Protein AF-0000000087051562 (afdb_homodimer)

Nearest PDB structures (foldseek):
  6d7n-assembly1_B  TM=8.085E-01  e=1.523E-02  Panicum virgatum
  7n8j-assembly1_A  TM=8.647E-01  e=6.293E-02  Homo sapiens
  8a1i-assembly1_A  TM=7.578E-01  e=2.196E-02  Mus musculus
  8a1i-assembly3_P  TM=4.738E-01  e=1.211E-02  Mus musculus
  8a1i-assembly2_I  TM=4.569E-01  e=2.004E-02  Mus musculus

Foldseek 3Di:
DPPPPPPDDDLVVLLVLLVCCPDPCVVVSLVVLLVQLQDLNRLLSNLVNNNLVSLLVLLVCLLPPPPRDQSSVQSSLSSLLSNLLHPNSVVSQLPDPCNLVSLLSCLVVPALSSLLSSLSSLCSQLLPDVVSLVSCVVRYPRVVSLVVCLVPHDPSNVVSSVVVVVSNVPNPSPPPDPPPPPPPDPPPPPPDDDDDDDDDDPPDDDDDDDDDDDDDD/DPPPPPPDDDLVVLLVLLVCCPDPCVVVSLVVLLVQLQDLNRLLSNLVNNNLVSLLVLLVCLLPPPPRDQSSNQSSLSSLLSNLLHPNSVVSQLPDPCNLVSLLSCLVRPALSSLLSSLSSLCSQLLPDVVSLVSCVVRYPRVVSLVVCLVPHDPSNVVSSVVVVVSNVPNPSPPPDPPPPPPPDPPDPPPDDDDDPDDDPPPPDYDDDDDDDPDDD

pLDDT: mean 78.07, std 30.53, range [15.84, 98.56]

Structure (mmCIF, N/CA/C/O backbone):
data_AF-0000000087051562-model_v1
#
loop_
_entity.id
_entity.type
_entity.pdbx_description
1 polymer 'RAD-like 6'
#
loop_
_atom_site.group_PDB
_atom_site.id
_atom_site.type_symbol
_atom_site.label_atom_id
_atom_site.label_alt_id
_atom_site.label_comp_id
_atom_site.label_asym_id
_atom_site.label_entity_id
_atom_site.label_seq_id
_atom_site.pdbx_PDB_ins_code
_atom_site.Cartn_x
_atom_site.Cartn_y
_atom_site.Cartn_z
_atom_site.occupancy
_atom_site.B_iso_or_equiv
_atom_site.auth_seq_id
_atom_site.auth_comp_id
_atom_site.auth_asym_id
_atom_site.auth_atom_id
_atom_site.pdbx_PDB_model_num
ATOM 1 N N . MET A 1 1 ? 13.148 -15.562 8.477 1 23.95 1 MET A N 1
ATOM 2 C CA . MET A 1 1 ? 12.805 -15.57 7.062 1 23.95 1 MET A CA 1
ATOM 3 C C . MET A 1 1 ? 12.516 -14.156 6.566 1 23.95 1 MET A C 1
ATOM 5 O O . MET A 1 1 ? 11.609 -13.492 7.066 1 23.95 1 MET A O 1
ATOM 9 N N . LYS A 1 2 ? 13.469 -13.5 6.16 1 33.06 2 LYS A N 1
ATOM 10 C CA . LYS A 1 2 ? 13.297 -12.188 5.551 1 33.06 2 LYS A CA 1
ATOM 11 C C . LYS A 1 2 ? 12.141 -12.188 4.555 1 33.06 2 LYS A C 1
ATOM 13 O O . LYS A 1 2 ? 12.031 -13.094 3.729 1 33.06 2 LYS A O 1
ATOM 18 N N . GLU A 1 3 ? 11.055 -11.875 5.012 1 36.91 3 GLU A N 1
ATOM 19 C CA . GLU A 1 3 ? 9.93 -11.734 4.086 1 36.91 3 GLU A CA 1
ATOM 20 C C . GLU A 1 3 ? 10.383 -11.133 2.76 1 36.91 3 GLU A C 1
ATOM 22 O O . GLU A 1 3 ? 10.766 -9.961 2.699 1 36.91 3 GLU A O 1
ATOM 27 N N . ASN A 1 4 ? 11.242 -11.711 2.033 1 38.97 4 ASN A N 1
ATOM 28 C CA . ASN A 1 4 ? 11.695 -11.305 0.704 1 38.97 4 ASN A CA 1
ATOM 29 C C . ASN A 1 4 ? 10.633 -10.492 -0.026 1 38.97 4 ASN A C 1
ATOM 31 O O . ASN A 1 4 ? 10.773 -10.203 -1.216 1 38.97 4 ASN A O 1
ATOM 35 N N . GLY A 1 5 ? 9.375 -10.695 0.002 1 45.47 5 GLY A N 1
ATOM 36 C CA . GLY A 1 5 ? 8.57 -10.172 -1.091 1 45.47 5 GLY A CA 1
ATOM 37 C C . GLY A 1 5 ? 8.805 -8.695 -1.341 1 45.47 5 GLY A C 1
ATOM 38 O O . GLY A 1 5 ? 9.375 -7.996 -0.5 1 45.47 5 GLY A O 1
ATOM 39 N N . ILE A 1 6 ? 8.969 -8.328 -2.678 1 50.16 6 ILE A N 1
ATOM 40 C CA . ILE A 1 6 ? 9.266 -7.18 -3.527 1 50.16 6 ILE A CA 1
ATOM 41 C C . ILE A 1 6 ? 8.602 -5.93 -2.955 1 50.16 6 ILE A C 1
ATOM 43 O O . ILE A 1 6 ? 7.383 -5.766 -3.062 1 50.16 6 ILE A O 1
ATOM 47 N N . GLN A 1 7 ? 9.008 -5.43 -1.857 1 57.53 7 GLN A N 1
ATOM 48 C CA . GLN A 1 7 ? 8.461 -4.297 -1.117 1 57.53 7 GLN A CA 1
ATOM 49 C C . GLN A 1 7 ? 8.703 -2.988 -1.863 1 57.53 7 GLN A C 1
ATOM 51 O O . GLN A 1 7 ? 8.406 -1.909 -1.344 1 57.53 7 GLN A O 1
ATOM 56 N N . TYR A 1 8 ? 9.406 -3.186 -3.09 1 65.38 8 TYR A N 1
ATOM 57 C CA . TYR A 1 8 ? 9.742 -1.829 -3.506 1 65.38 8 TYR A CA 1
ATOM 58 C C . TYR A 1 8 ? 8.898 -1.396 -4.695 1 65.38 8 TYR A C 1
ATOM 60 O O . TYR A 1 8 ? 8.664 -2.18 -5.617 1 65.38 8 TYR A O 1
ATOM 68 N N . LEU A 1 9 ? 8.234 -0.399 -4.527 1 82.88 9 LEU A N 1
ATOM 69 C CA . LEU A 1 9 ? 7.516 0.292 -5.59 1 82.88 9 LEU A CA 1
ATOM 70 C C . LEU A 1 9 ? 8.477 1.096 -6.465 1 82.88 9 LEU A C 1
ATOM 72 O O . LEU A 1 9 ? 9.32 1.832 -5.949 1 82.88 9 LEU A O 1
ATOM 76 N N . ASN A 1 10 ? 8.43 0.789 -7.742 1 88.62 10 ASN A N 1
ATOM 77 C CA . ASN A 1 10 ? 9.234 1.576 -8.672 1 88.62 10 ASN A CA 1
ATOM 78 C C . ASN A 1 10 ? 8.891 3.061 -8.586 1 88.62 10 ASN A C 1
ATOM 80 O O . ASN A 1 10 ? 7.738 3.424 -8.336 1 88.62 10 ASN A O 1
ATOM 84 N N . GLU A 1 11 ? 9.82 3.912 -8.906 1 92.69 11 GLU A N 1
ATOM 85 C CA . GLU A 1 11 ? 9.648 5.359 -8.859 1 92.69 11 GLU A CA 1
ATOM 86 C C . GLU A 1 11 ? 8.547 5.816 -9.812 1 92.69 11 GLU A C 1
ATOM 88 O O . GLU A 1 11 ? 7.832 6.777 -9.523 1 92.69 11 GLU A O 1
ATOM 93 N N . ASP A 1 12 ? 8.422 5.113 -10.836 1 95.12 12 ASP A N 1
ATOM 94 C CA . ASP A 1 12 ? 7.422 5.48 -11.836 1 95.12 12 ASP A CA 1
ATOM 95 C C . ASP A 1 12 ? 6.008 5.332 -11.273 1 95.12 12 ASP A C 1
ATOM 97 O O . ASP A 1 12 ? 5.098 6.062 -11.672 1 95.12 12 ASP A O 1
ATOM 101 N N . ALA A 1 13 ? 5.871 4.402 -10.414 1 96.44 13 ALA A N 1
ATOM 102 C CA . ALA A 1 13 ? 4.559 4.219 -9.797 1 96.44 13 ALA A CA 1
ATOM 103 C C . ALA A 1 13 ? 4.199 5.414 -8.922 1 96.44 13 ALA A C 1
ATOM 105 O O . ALA A 1 13 ? 3.051 5.867 -8.914 1 96.44 13 ALA A O 1
ATOM 106 N N . TYR A 1 14 ? 5.152 6 -8.25 1 97.12 14 TYR A N 1
ATOM 107 C CA . TYR A 1 14 ? 4.918 7.172 -7.41 1 97.12 14 TYR A CA 1
ATOM 108 C C . TYR A 1 14 ? 4.617 8.398 -8.266 1 97.12 14 TYR A C 1
ATOM 110 O O . TYR A 1 14 ? 3.75 9.203 -7.918 1 97.12 14 TYR A O 1
ATOM 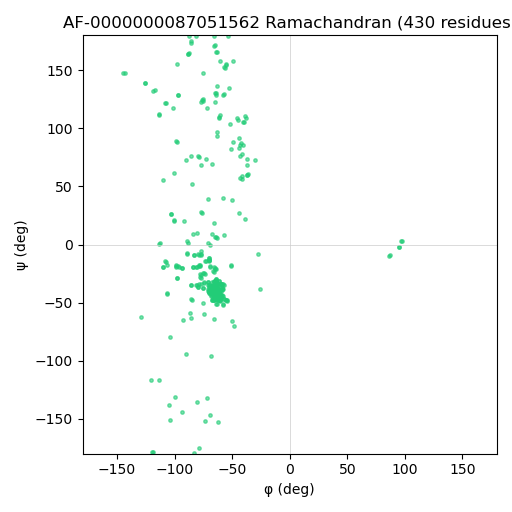118 N N . SER A 1 15 ? 5.371 8.477 -9.336 1 97.06 15 SER A N 1
ATOM 119 C CA . SER A 1 15 ? 5.133 9.586 -10.258 1 97.06 15 SER A CA 1
ATOM 120 C C . SER A 1 15 ? 3.732 9.516 -10.852 1 97.06 15 SER A C 1
ATOM 122 O O . SER A 1 15 ? 3.062 10.539 -11 1 97.06 15 SER A O 1
ATOM 124 N N . LEU A 1 16 ? 3.367 8.297 -11.164 1 97.38 16 LEU A N 1
ATOM 125 C CA . LEU A 1 16 ? 2.023 8.102 -11.695 1 97.38 16 LEU A CA 1
ATOM 126 C C . LEU A 1 16 ? 0.966 8.531 -10.688 1 97.38 16 LEU A C 1
ATOM 128 O O . LEU A 1 16 ? 0.01 9.219 -11.039 1 97.38 16 LEU A O 1
ATOM 132 N N . LEU A 1 17 ? 1.133 8.164 -9.484 1 97.88 17 LEU A N 1
ATOM 133 C CA . LEU A 1 17 ? 0.195 8.539 -8.43 1 97.88 17 LEU A CA 1
ATOM 134 C C . LEU A 1 17 ? 0.158 10.055 -8.242 1 97.88 17 LEU A C 1
ATOM 136 O O . LEU A 1 17 ? -0.919 10.648 -8.156 1 97.88 17 LEU A O 1
ATOM 140 N N . SER A 1 18 ? 1.308 10.633 -8.242 1 98 18 SER A N 1
ATOM 141 C CA . SER A 1 18 ? 1.397 12.078 -8.086 1 98 18 SER A CA 1
ATOM 142 C C . SER A 1 18 ? 0.674 12.805 -9.211 1 98 18 SER A C 1
ATOM 144 O O . SER A 1 18 ? -0.086 13.742 -8.969 1 98 18 SER A O 1
ATOM 146 N N . PHE A 1 19 ? 0.909 12.336 -10.43 1 97.06 19 PHE A N 1
ATOM 147 C CA . PHE A 1 19 ? 0.26 12.93 -11.586 1 97.06 19 PHE A CA 1
ATOM 148 C C . PHE A 1 19 ? -1.253 12.758 -11.508 1 97.06 19 PHE A C 1
ATOM 150 O O . PHE A 1 19 ? -2.004 13.68 -11.852 1 97.06 19 PHE A O 1
ATOM 157 N N . SER A 1 20 ? -1.673 11.664 -10.945 1 97.81 20 SER A N 1
ATOM 158 C CA . SER A 1 20 ? -3.09 11.32 -10.914 1 97.81 20 SER A CA 1
ATOM 159 C C . SER A 1 20 ? -3.814 12.078 -9.805 1 97.81 20 SER A C 1
ATOM 161 O O . SER A 1 20 ? -5.047 12.086 -9.758 1 97.81 20 SER A O 1
ATOM 163 N N . LEU A 1 21 ? -3.148 12.797 -8.914 1 97.56 21 LEU A N 1
ATOM 164 C CA . LEU A 1 21 ? -3.76 13.617 -7.871 1 97.56 21 LEU A CA 1
ATOM 165 C C . LEU A 1 21 ? -4.461 14.828 -8.477 1 97.56 21 LEU A C 1
ATOM 167 O O . LEU A 1 21 ? -5.297 15.461 -7.82 1 97.56 21 LEU A O 1
ATOM 171 N N . ASN A 1 22 ? -4.117 15.164 -9.68 1 95.38 22 ASN A N 1
ATOM 172 C CA . ASN A 1 22 ? -4.727 16.312 -10.352 1 95.38 22 ASN A CA 1
ATOM 173 C C . ASN A 1 22 ? -5.809 15.867 -11.336 1 95.38 22 ASN A C 1
ATOM 175 O O . ASN A 1 22 ? -6.191 16.625 -12.227 1 95.38 22 ASN A O 1
ATOM 179 N N . SER A 1 23 ? -6.348 14.672 -11.172 1 96 23 SER A N 1
ATOM 180 C CA . SER A 1 23 ? -7.352 14.125 -12.078 1 96 23 SER A CA 1
ATOM 181 C C . SER A 1 23 ? -8.656 13.836 -11.344 1 96 23 SER A C 1
ATOM 183 O O . SER A 1 23 ? -8.789 14.148 -10.156 1 96 23 SER A O 1
ATOM 185 N N . GLU A 1 24 ? -9.688 13.273 -12.086 1 95.38 24 GLU A N 1
ATOM 186 C CA . GLU A 1 24 ? -11.016 13 -11.539 1 95.38 24 GLU A CA 1
ATOM 187 C C . GLU A 1 24 ? -10.969 11.844 -10.539 1 95.38 24 GLU A C 1
ATOM 189 O O . GLU A 1 24 ? -11.906 11.648 -9.766 1 95.38 24 GLU A O 1
ATOM 194 N N . VAL A 1 25 ? -9.883 11.109 -10.453 1 96.31 25 VAL A N 1
ATOM 195 C CA . VAL A 1 25 ? -9.797 9.961 -9.555 1 96.31 25 VAL A CA 1
ATOM 196 C C . VAL A 1 25 ? -8.984 10.328 -8.32 1 96.31 25 VAL A C 1
ATOM 198 O O . VAL A 1 25 ? -8.352 9.461 -7.707 1 96.31 25 VAL A O 1
ATOM 201 N N . ILE A 1 26 ? -8.969 11.594 -7.973 1 96.88 26 ILE A N 1
ATOM 202 C CA . ILE A 1 26 ? -8.133 12.109 -6.887 1 96.88 26 ILE A CA 1
ATOM 203 C C . ILE A 1 26 ? -8.477 11.383 -5.586 1 96.88 26 ILE A C 1
ATOM 205 O O . ILE A 1 26 ? -7.59 11.086 -4.781 1 96.88 26 ILE A O 1
ATOM 209 N N . LYS A 1 27 ? -9.688 11.039 -5.414 1 95.31 27 LYS A N 1
ATOM 210 C CA . LYS A 1 27 ? -10.086 10.391 -4.168 1 95.31 27 LYS A CA 1
ATOM 211 C C . LYS A 1 27 ? -9.461 9.008 -4.035 1 95.31 27 LYS A C 1
ATOM 213 O O . LYS A 1 27 ? -8.883 8.672 -2.998 1 95.31 27 LYS A O 1
ATOM 218 N N . GLU A 1 28 ? -9.531 8.242 -5.055 1 95.94 28 GLU A N 1
ATOM 219 C CA . GLU A 1 28 ? -8.961 6.898 -5.074 1 95.94 28 GLU A CA 1
ATOM 220 C C . GLU A 1 28 ? -7.445 6.941 -4.945 1 95.94 28 GLU A C 1
ATOM 222 O O . GLU A 1 28 ? -6.855 6.141 -4.215 1 95.94 28 GLU A O 1
ATOM 227 N N . VAL A 1 29 ? -6.844 7.887 -5.637 1 97.38 29 VAL A N 1
ATOM 228 C CA . VAL A 1 29 ? -5.387 8.008 -5.652 1 97.38 29 VAL A CA 1
ATOM 229 C C . VAL A 1 29 ? -4.887 8.414 -4.27 1 97.38 29 VAL A C 1
ATOM 231 O O . VAL A 1 29 ? -3.891 7.879 -3.779 1 97.38 29 VAL A O 1
ATOM 234 N N . LEU A 1 30 ? -5.594 9.273 -3.639 1 96.69 30 LEU A N 1
ATOM 235 C CA . LEU A 1 30 ? -5.207 9.719 -2.303 1 96.69 30 LEU A CA 1
ATOM 236 C C . LEU A 1 30 ? -5.352 8.586 -1.293 1 96.69 30 LEU A C 1
ATOM 238 O O . LEU A 1 30 ? -4.535 8.453 -0.381 1 96.69 30 LEU A O 1
ATOM 242 N N . ASP A 1 31 ? -6.336 7.789 -1.479 1 95.06 31 ASP A N 1
ATOM 243 C CA . ASP A 1 31 ? -6.484 6.605 -0.637 1 95.06 31 ASP A CA 1
ATOM 244 C C . ASP A 1 31 ? -5.273 5.684 -0.765 1 95.06 31 ASP A C 1
ATOM 246 O O . ASP A 1 31 ? -4.781 5.152 0.234 1 95.06 31 ASP A O 1
ATOM 250 N N . ILE A 1 32 ? -4.871 5.492 -1.939 1 96.12 32 ILE A N 1
ATOM 251 C CA . ILE A 1 32 ? -3.73 4.621 -2.207 1 96.12 32 ILE A CA 1
ATOM 252 C C . ILE A 1 32 ? -2.471 5.219 -1.583 1 96.12 32 ILE A C 1
ATOM 254 O O . ILE A 1 32 ? -1.726 4.52 -0.888 1 96.12 32 ILE A O 1
ATOM 258 N N . ILE A 1 33 ? -2.268 6.5 -1.792 1 96.94 33 ILE A N 1
ATOM 259 C CA . ILE A 1 33 ? -1.083 7.176 -1.273 1 96.94 33 ILE A CA 1
ATOM 260 C C . ILE A 1 33 ? -1.081 7.113 0.253 1 96.94 33 ILE A C 1
ATOM 262 O O . ILE A 1 33 ? -0.024 6.973 0.873 1 96.94 33 ILE A O 1
ATOM 266 N N . GLU A 1 34 ? -2.238 7.203 0.813 1 95.56 34 GLU A N 1
ATOM 267 C CA . GLU A 1 34 ? -2.336 7.133 2.268 1 95.56 34 GLU A CA 1
ATOM 268 C C . GLU A 1 34 ? -1.865 5.777 2.785 1 95.56 34 GLU A C 1
ATOM 270 O O . GLU A 1 34 ? -1.128 5.703 3.771 1 95.56 34 GLU A O 1
ATOM 275 N N . VAL A 1 35 ? -2.27 4.75 2.176 1 93.19 35 VAL A N 1
ATOM 276 C CA . VAL A 1 35 ? -1.847 3.416 2.586 1 93.19 35 VAL A CA 1
ATOM 277 C C . VAL A 1 35 ? -0.341 3.266 2.381 1 93.19 35 VAL A C 1
ATOM 279 O O . VAL A 1 35 ? 0.365 2.768 3.262 1 93.19 35 VAL A O 1
ATOM 282 N N . LEU A 1 36 ? 0.152 3.715 1.255 1 93.62 36 LEU A N 1
ATOM 283 C CA . LEU A 1 36 ? 1.575 3.602 0.956 1 93.62 36 LEU A CA 1
ATOM 284 C C . LEU A 1 36 ? 2.406 4.414 1.944 1 93.62 36 LEU A C 1
ATOM 286 O O . LEU A 1 36 ? 3.479 3.979 2.365 1 93.62 36 LEU A O 1
ATOM 290 N N . SER A 1 37 ? 1.904 5.516 2.336 1 94.88 37 SER A N 1
ATOM 291 C CA . SER A 1 37 ? 2.629 6.383 3.262 1 94.88 37 SER A CA 1
ATOM 292 C C . SER A 1 37 ? 2.701 5.762 4.652 1 94.88 37 SER A C 1
ATOM 294 O O . SER A 1 37 ? 3.475 6.219 5.5 1 94.88 37 SER A O 1
ATOM 296 N N . GLY A 1 38 ? 1.912 4.766 4.824 1 91.94 38 GLY A N 1
ATOM 297 C CA . GLY A 1 38 ? 1.985 4.047 6.086 1 91.94 38 GLY A CA 1
ATOM 298 C C . GLY A 1 38 ? 3.092 3.01 6.117 1 91.94 38 GLY A C 1
ATOM 299 O O . GLY A 1 38 ? 3.391 2.445 7.172 1 91.94 38 GLY A O 1
ATOM 300 N N . GLN A 1 39 ? 3.695 2.762 5.016 1 89.25 39 GLN A N 1
ATOM 301 C CA . GLN A 1 39 ? 4.773 1.786 4.891 1 89.25 39 GLN A CA 1
ATOM 302 C C . GLN A 1 39 ? 6.141 2.463 4.961 1 89.25 39 GLN A C 1
ATOM 304 O O . GLN A 1 39 ? 6.426 3.383 4.191 1 89.25 39 GLN A O 1
ATOM 309 N N . SER A 1 40 ? 7.004 1.931 5.859 1 90.44 40 SER A N 1
ATOM 310 C CA . SER A 1 40 ? 8.297 2.568 6.098 1 90.44 40 SER A CA 1
ATOM 311 C C . SER A 1 40 ? 9.125 2.641 4.82 1 90.44 40 SER A C 1
ATOM 313 O O . SER A 1 40 ? 9.828 3.625 4.586 1 90.44 40 SER A O 1
ATOM 315 N N . SER A 1 41 ? 8.977 1.638 3.99 1 88.81 41 SER A N 1
ATOM 316 C CA . SER A 1 41 ? 9.781 1.568 2.775 1 88.81 41 SER A CA 1
ATOM 317 C C . SER A 1 41 ? 9.25 2.52 1.708 1 88.81 41 SER A C 1
ATOM 319 O O . SER A 1 41 ? 9.93 2.783 0.713 1 88.81 41 SER A O 1
ATOM 321 N N . CYS A 1 42 ? 8.055 3.131 1.929 1 93.56 42 CYS A N 1
ATOM 322 C CA . CYS A 1 42 ? 7.422 3.928 0.884 1 93.56 42 CYS A CA 1
ATOM 323 C C . CYS A 1 42 ? 7.457 5.41 1.233 1 93.56 42 CYS A C 1
ATOM 325 O O . CYS A 1 42 ? 7.305 6.262 0.356 1 93.56 42 CYS A O 1
ATOM 327 N N . LYS A 1 43 ? 7.641 5.762 2.439 1 95.12 43 LYS A N 1
ATOM 328 C CA . LYS A 1 43 ? 7.465 7.121 2.936 1 95.12 43 LYS A CA 1
ATOM 329 C C . LYS A 1 43 ? 8.359 8.102 2.182 1 95.12 43 LYS A C 1
ATOM 331 O O . LYS A 1 43 ? 7.883 9.109 1.651 1 95.12 43 LYS A O 1
ATOM 336 N N . SER A 1 44 ? 9.648 7.789 2.102 1 95.5 44 SER A N 1
ATOM 337 C CA . SER A 1 44 ? 10.594 8.703 1.47 1 95.5 44 SER A CA 1
ATOM 338 C C . SER A 1 44 ? 10.305 8.852 -0.02 1 95.5 44 SER A C 1
ATOM 340 O O . SER A 1 44 ? 10.461 9.938 -0.579 1 95.5 44 SER A O 1
ATOM 342 N N . LYS A 1 45 ? 9.828 7.836 -0.634 1 95.5 45 LYS A N 1
ATOM 343 C CA . LYS A 1 45 ? 9.531 7.875 -2.062 1 95.5 45 LYS A CA 1
ATOM 344 C C . LYS A 1 45 ? 8.25 8.664 -2.338 1 95.5 45 LYS A C 1
ATOM 346 O O . LYS A 1 45 ? 8.172 9.398 -3.326 1 95.5 45 LYS A O 1
ATOM 351 N N . VAL A 1 46 ? 7.273 8.523 -1.461 1 96.62 46 VAL A N 1
ATOM 352 C CA . VAL A 1 46 ? 6.062 9.328 -1.571 1 96.62 46 VAL A CA 1
ATOM 353 C C . VAL A 1 46 ? 6.418 10.812 -1.462 1 96.62 46 VAL A C 1
ATOM 355 O O . VAL A 1 46 ? 5.984 11.625 -2.281 1 96.62 46 VAL A O 1
ATOM 358 N N . ALA A 1 47 ? 7.246 11.141 -0.508 1 96.88 47 ALA A N 1
ATOM 359 C CA . ALA A 1 47 ? 7.641 12.523 -0.277 1 96.88 47 ALA A CA 1
ATOM 360 C C . ALA A 1 47 ? 8.414 13.086 -1.472 1 96.88 47 ALA A C 1
ATOM 362 O O . ALA A 1 47 ? 8.312 14.273 -1.779 1 96.88 47 ALA A O 1
ATOM 363 N N . ALA A 1 48 ? 9.117 12.219 -2.166 1 95.75 48 ALA A N 1
ATOM 364 C CA . ALA A 1 48 ? 9.961 12.641 -3.277 1 95.75 48 ALA A CA 1
ATOM 365 C C . ALA A 1 48 ? 9.188 12.641 -4.59 1 95.75 48 ALA A C 1
ATOM 367 O O . ALA A 1 48 ? 9.688 13.125 -5.613 1 95.75 48 ALA A O 1
ATOM 368 N N . SER A 1 49 ? 8.008 12.164 -4.641 1 96.56 49 SER A N 1
ATOM 369 C CA . SER A 1 49 ? 7.266 11.914 -5.875 1 96.56 49 SER A CA 1
ATOM 370 C C . SER A 1 49 ? 6.695 13.203 -6.453 1 96.56 49 SER A C 1
ATOM 372 O O . SER A 1 49 ? 6.262 13.234 -7.609 1 96.56 49 SER A O 1
ATOM 374 N N . GLY A 1 50 ? 6.594 14.25 -5.668 1 95.62 50 GLY A N 1
ATOM 375 C CA . GLY A 1 50 ? 5.938 15.484 -6.062 1 95.62 50 GLY A CA 1
ATOM 376 C C . GLY A 1 50 ? 4.504 15.578 -5.578 1 95.62 50 GLY A C 1
ATOM 377 O O . GLY A 1 50 ? 3.816 16.562 -5.844 1 95.62 50 GLY A O 1
ATOM 378 N N . ALA A 1 51 ? 4.09 14.57 -4.824 1 97.56 51 ALA A N 1
ATOM 379 C CA . ALA A 1 51 ? 2.709 14.531 -4.344 1 97.56 51 ALA A CA 1
ATOM 380 C C . ALA A 1 51 ? 2.432 15.664 -3.361 1 97.56 51 ALA A C 1
ATOM 382 O O . ALA A 1 51 ? 1.288 16.094 -3.211 1 97.56 51 ALA A O 1
ATOM 383 N N . LEU A 1 52 ? 3.406 16.203 -2.723 1 97.31 52 LEU A N 1
ATOM 384 C CA . LEU A 1 52 ? 3.264 17.188 -1.658 1 97.31 52 LEU A CA 1
ATOM 385 C C . LEU A 1 52 ? 2.6 18.453 -2.18 1 97.31 52 LEU A C 1
ATOM 387 O O . LEU A 1 52 ? 1.791 19.078 -1.479 1 97.31 52 LEU A O 1
ATOM 391 N N . SER A 1 53 ? 2.941 18.828 -3.381 1 96.5 53 SER A N 1
ATOM 392 C CA . SER A 1 53 ? 2.365 20.031 -3.947 1 96.5 53 SER A CA 1
ATOM 393 C C . SER A 1 53 ? 0.849 19.922 -4.062 1 96.5 53 SER A C 1
ATOM 395 O O . SER A 1 53 ? 0.125 20.844 -3.668 1 96.5 53 SER A O 1
ATOM 397 N N . SER A 1 54 ? 0.378 18.812 -4.594 1 97.38 54 SER A N 1
ATOM 398 C CA . SER A 1 54 ? -1.061 18.594 -4.715 1 97.38 54 SER A CA 1
ATOM 399 C C . SER A 1 54 ? -1.728 18.516 -3.348 1 97.38 54 SER A C 1
ATOM 401 O O . SER A 1 54 ? -2.832 19.031 -3.158 1 97.38 54 SER A O 1
ATOM 403 N N . ILE A 1 55 ? -1.062 17.953 -2.438 1 97.5 55 ILE A N 1
ATOM 404 C CA . ILE A 1 55 ? -1.58 17.797 -1.082 1 97.5 55 ILE A CA 1
ATOM 405 C C . ILE A 1 55 ? -1.759 19.172 -0.439 1 97.5 55 ILE A C 1
ATOM 407 O O . ILE A 1 55 ? -2.814 19.469 0.128 1 97.5 55 ILE A O 1
ATOM 411 N N . LEU A 1 56 ? -0.815 20 -0.586 1 96.69 56 LEU A N 1
ATOM 412 C CA . LEU A 1 56 ? -0.873 21.344 -0.008 1 96.69 56 LEU A CA 1
ATOM 413 C C . LEU A 1 56 ? -1.968 22.172 -0.668 1 96.69 56 LEU A C 1
ATOM 415 O O . LEU A 1 56 ? -2.635 22.969 -0.004 1 96.69 56 LEU A O 1
ATOM 419 N N . ASN A 1 57 ? -2.104 21.938 -1.939 1 96.31 57 ASN A N 1
ATOM 420 C CA . ASN A 1 57 ? -3.174 22.641 -2.639 1 96.31 57 ASN A CA 1
ATOM 421 C C . ASN A 1 57 ? -4.547 22.266 -2.086 1 96.31 57 ASN A C 1
ATOM 423 O O . ASN A 1 57 ? -5.41 23.125 -1.916 1 96.31 57 ASN A O 1
ATOM 427 N N . ILE A 1 58 ? -4.727 21.031 -1.808 1 96.19 58 ILE A N 1
ATOM 428 C CA . ILE A 1 58 ? -5.988 20.547 -1.255 1 96.19 58 ILE A CA 1
ATOM 429 C C . ILE A 1 58 ? -6.211 21.156 0.129 1 96.19 58 ILE A C 1
ATOM 431 O O . ILE A 1 58 ? -7.309 21.625 0.44 1 96.19 58 ILE A O 1
ATOM 435 N N . LEU A 1 59 ? -5.203 21.219 0.941 1 96 59 LEU A N 1
ATOM 436 C CA . LEU A 1 59 ? -5.316 21.781 2.283 1 96 59 LEU A CA 1
ATOM 437 C C . LEU A 1 59 ? -5.613 23.281 2.223 1 96 59 LEU A C 1
ATOM 439 O O . LEU A 1 59 ? -6.445 23.781 2.982 1 96 59 LEU A O 1
ATOM 443 N N . ASP A 1 60 ? -4.938 23.906 1.331 1 95.06 60 ASP A N 1
ATOM 444 C CA . ASP A 1 60 ? -5.156 25.344 1.174 1 95.06 60 ASP A CA 1
ATOM 445 C C . ASP A 1 60 ? -6.598 25.641 0.764 1 95.06 60 ASP A C 1
ATOM 447 O O . ASP A 1 60 ? -7.207 26.594 1.265 1 95.06 60 ASP A O 1
ATOM 451 N N . LEU A 1 61 ? -7.035 24.828 -0.135 1 94.19 61 LEU A N 1
ATOM 452 C CA . LEU A 1 61 ? -8.43 24.984 -0.547 1 94.19 61 LEU A CA 1
ATOM 453 C C . LEU A 1 61 ? -9.367 24.781 0.635 1 94.19 61 LEU A C 1
ATOM 455 O O . LEU A 1 61 ? -10.336 25.531 0.795 1 94.19 61 LEU A O 1
ATOM 459 N N . LYS A 1 62 ? -9.078 23.75 1.443 1 93.06 62 LYS A N 1
ATOM 460 C CA . LYS A 1 62 ? -9.891 23.484 2.627 1 93.06 62 LYS A CA 1
ATOM 461 C C . LYS A 1 62 ? -9.898 24.672 3.574 1 93.06 62 LYS A C 1
ATOM 463 O O . LYS A 1 62 ? -10.922 24.969 4.195 1 93.06 62 LYS A O 1
ATOM 468 N N . ILE A 1 63 ? -8.852 25.406 3.682 1 92.25 63 ILE A N 1
ATOM 469 C CA . ILE A 1 63 ? -8.672 26.531 4.609 1 92.25 63 ILE A CA 1
ATOM 470 C C . ILE A 1 63 ? -9.352 27.781 4.051 1 92.25 63 ILE A C 1
ATOM 472 O O . ILE A 1 63 ? -10.008 28.516 4.785 1 92.25 63 ILE A O 1
ATOM 476 N N . ARG A 1 64 ? -9.305 27.906 2.754 1 92.94 64 ARG A N 1
ATOM 477 C CA . ARG A 1 64 ? -9.68 29.172 2.148 1 92.94 64 ARG A CA 1
ATOM 478 C C . ARG A 1 64 ? -11.125 29.141 1.658 1 92.94 64 ARG A C 1
ATOM 480 O O . ARG A 1 64 ? -11.766 30.188 1.524 1 92.94 64 ARG A O 1
ATOM 487 N N . VAL A 1 65 ? -11.586 27.984 1.301 1 93.69 65 VAL A N 1
ATOM 488 C CA . VAL A 1 65 ? -12.883 27.891 0.642 1 93.69 65 VAL A CA 1
ATOM 489 C C . VAL A 1 65 ? -13.867 27.156 1.54 1 93.69 65 VAL A C 1
ATOM 491 O O . VAL A 1 65 ? -13.742 25.938 1.732 1 93.69 65 VAL A O 1
ATOM 494 N N . PRO A 1 66 ? -14.914 27.922 2.07 1 90.31 66 PRO A N 1
ATOM 495 C CA . PRO A 1 66 ? -15.953 27.234 2.836 1 90.31 66 PRO A CA 1
ATOM 496 C C . PRO A 1 66 ? -16.641 26.125 2.037 1 90.31 66 PRO A C 1
ATOM 498 O O . PRO A 1 66 ? -16.984 26.328 0.869 1 90.31 66 PRO A O 1
ATOM 501 N N . GLY A 1 67 ? -16.75 24.969 2.559 1 90.94 67 GLY A N 1
ATOM 502 C CA . GLY A 1 67 ? -17.438 23.891 1.891 1 90.94 67 GLY A CA 1
ATOM 503 C C . GLY A 1 67 ? -16.516 22.984 1.089 1 90.94 67 GLY A C 1
ATOM 504 O O . GLY A 1 67 ? -16.953 22.016 0.472 1 90.94 67 GLY A O 1
ATOM 505 N N . ALA A 1 68 ? -15.25 23.359 1.102 1 91.94 68 ALA A N 1
ATOM 506 C CA . ALA A 1 68 ? -14.289 22.484 0.425 1 91.94 68 ALA A CA 1
ATOM 507 C C . ALA A 1 68 ? -14.359 21.062 0.968 1 91.94 68 ALA A C 1
ATOM 509 O O . ALA A 1 68 ? -14.891 20.828 2.061 1 91.94 68 ALA A O 1
ATOM 510 N N . ASN A 1 69 ? -13.961 20.062 0.177 1 92.19 69 ASN A N 1
ATOM 511 C CA . ASN A 1 69 ? -14.078 18.641 0.475 1 92.19 69 ASN A CA 1
ATOM 512 C C . ASN A 1 69 ? -13.289 18.266 1.721 1 92.19 69 ASN A C 1
ATOM 514 O O . ASN A 1 69 ? -12.062 18.141 1.668 1 92.19 69 ASN A O 1
ATOM 518 N N . ALA A 1 70 ? -13.93 17.969 2.752 1 93.19 70 ALA A N 1
ATOM 519 C CA . ALA A 1 70 ? -13.312 17.688 4.043 1 93.19 70 ALA A CA 1
ATOM 520 C C . ALA A 1 70 ? -12.648 16.312 4.039 1 93.19 70 ALA A C 1
ATOM 522 O O . ALA A 1 70 ? -11.625 16.109 4.703 1 93.19 70 ALA A O 1
ATOM 523 N N . THR A 1 71 ? -13.273 15.43 3.277 1 92.75 71 THR A N 1
ATOM 524 C CA . THR A 1 71 ? -12.734 14.07 3.234 1 92.75 71 THR A CA 1
ATOM 525 C C . THR A 1 71 ? -11.359 14.055 2.568 1 92.75 71 THR A C 1
ATOM 527 O O . THR A 1 71 ? -10.43 13.406 3.059 1 92.75 71 THR A O 1
ATOM 530 N N . LEU A 1 72 ? -11.234 14.836 1.498 1 94.75 72 LEU A N 1
ATOM 531 C CA . LEU A 1 72 ? -9.953 14.922 0.812 1 94.75 72 LEU A CA 1
ATOM 532 C C . LEU A 1 72 ? -8.891 15.531 1.723 1 94.75 72 LEU A C 1
ATOM 534 O O . LEU A 1 72 ? -7.766 15.031 1.79 1 94.75 72 LEU A O 1
ATOM 538 N N . ALA A 1 73 ? -9.266 16.531 2.416 1 95.19 73 ALA A N 1
ATOM 539 C CA . ALA A 1 73 ? -8.344 17.203 3.33 1 95.19 73 ALA A CA 1
ATOM 540 C C . ALA A 1 73 ? -7.895 16.25 4.438 1 95.19 73 ALA A C 1
ATOM 542 O O . ALA A 1 73 ? -6.719 16.234 4.812 1 95.19 73 ALA A O 1
ATOM 543 N N . ARG A 1 74 ? -8.781 15.5 4.895 1 94.62 74 ARG A N 1
ATOM 544 C CA . ARG A 1 74 ? -8.461 14.547 5.953 1 94.62 74 ARG A CA 1
ATOM 545 C C . ARG A 1 74 ? -7.43 13.523 5.48 1 94.62 74 ARG A C 1
ATOM 547 O O . ARG A 1 74 ? -6.477 13.219 6.195 1 94.62 74 ARG A O 1
ATOM 554 N N . HIS A 1 75 ? -7.656 13 4.32 1 94.62 75 HIS A N 1
ATOM 555 C CA . HIS A 1 75 ? -6.684 12.07 3.764 1 94.62 75 HIS A CA 1
ATOM 556 C C . HIS A 1 75 ? -5.316 12.727 3.611 1 94.62 75 HIS A C 1
ATOM 558 O O . HIS A 1 75 ? -4.285 12.094 3.865 1 94.62 75 HIS A O 1
ATOM 564 N N . CYS A 1 76 ? -5.281 13.977 3.215 1 97.06 76 CYS A N 1
ATOM 565 C CA . CYS A 1 76 ? -4.027 14.703 3.072 1 97.06 76 CYS A CA 1
ATOM 566 C C . CYS A 1 76 ? -3.322 14.844 4.418 1 97.06 76 CYS A C 1
ATOM 568 O O . CYS A 1 76 ? -2.109 14.648 4.508 1 97.06 76 CYS A O 1
ATOM 570 N N . ILE A 1 77 ? -4.082 15.102 5.434 1 97.31 77 ILE A N 1
ATOM 571 C CA . ILE A 1 77 ? -3.521 15.273 6.77 1 97.31 77 ILE A CA 1
ATOM 572 C C . ILE A 1 77 ? -2.912 13.961 7.25 1 97.31 77 ILE A C 1
ATOM 574 O O . ILE A 1 77 ? -1.812 13.945 7.809 1 97.31 77 ILE A O 1
ATOM 578 N N . VAL A 1 78 ? -3.592 12.906 6.957 1 96.69 78 VAL A N 1
ATOM 579 C CA . VAL A 1 78 ? -3.115 11.594 7.387 1 96.69 78 VAL A CA 1
ATOM 580 C C . VAL A 1 78 ? -1.837 11.242 6.633 1 96.69 78 VAL A C 1
ATOM 582 O O . VAL A 1 78 ? -0.897 10.695 7.215 1 96.69 78 VAL A O 1
ATOM 585 N N . VAL A 1 79 ? -1.771 11.531 5.383 1 97.38 79 VAL A N 1
ATOM 586 C CA . VAL A 1 79 ? -0.558 11.289 4.605 1 97.38 79 VAL A CA 1
ATOM 587 C C . VAL A 1 79 ? 0.605 12.078 5.207 1 97.38 79 VAL A C 1
ATOM 589 O O . VAL A 1 79 ? 1.684 11.523 5.438 1 97.38 79 VAL A O 1
ATOM 592 N N . LEU A 1 80 ? 0.375 13.336 5.527 1 97.94 80 LEU A N 1
ATOM 593 C CA . LEU A 1 80 ? 1.422 14.172 6.102 1 97.94 80 LEU A CA 1
ATOM 594 C C . LEU A 1 80 ? 1.87 13.641 7.457 1 97.94 80 LEU A C 1
ATOM 596 O O . LEU A 1 80 ? 3.064 13.641 7.766 1 97.94 80 LEU A O 1
ATOM 600 N N . ARG A 1 81 ? 0.954 13.195 8.172 1 97.5 81 ARG A N 1
ATOM 601 C CA . ARG A 1 81 ? 1.278 12.602 9.469 1 97.5 81 ARG A CA 1
ATOM 602 C C . ARG A 1 81 ? 2.188 11.391 9.305 1 97.5 81 ARG A C 1
ATOM 604 O O . ARG A 1 81 ? 3.182 11.258 10.023 1 97.5 81 ARG A O 1
ATOM 611 N N . ASN A 1 82 ? 1.855 10.57 8.422 1 95.75 82 ASN A N 1
ATOM 612 C CA . ASN A 1 82 ? 2.672 9.391 8.164 1 95.75 82 ASN A CA 1
ATOM 613 C C . ASN A 1 82 ? 4.074 9.773 7.695 1 95.75 82 ASN A C 1
ATOM 615 O O . ASN A 1 82 ? 5.062 9.188 8.141 1 95.75 82 ASN A O 1
ATOM 619 N N . LEU A 1 83 ? 4.148 10.742 6.867 1 97.38 83 LEU A N 1
ATOM 620 C CA . LEU A 1 83 ? 5.43 11.141 6.297 1 97.38 83 LEU A CA 1
ATOM 621 C C . LEU A 1 83 ? 6.312 11.805 7.348 1 97.38 83 LEU A C 1
ATOM 623 O O . LEU A 1 83 ? 7.527 11.594 7.367 1 97.38 83 LEU A O 1
ATOM 627 N N . CYS A 1 84 ? 5.762 12.477 8.258 1 96.88 84 CYS A N 1
ATOM 628 C CA . CYS A 1 84 ? 6.516 13.219 9.266 1 96.88 84 CYS A CA 1
ATOM 629 C C . CYS A 1 84 ? 7.207 12.273 10.234 1 96.88 84 CYS A C 1
ATOM 631 O O . CYS A 1 84 ? 8.117 12.672 10.961 1 96.88 84 CYS A O 1
ATOM 633 N N . ASN A 1 85 ? 6.797 11.008 10.195 1 94.62 85 ASN A N 1
ATOM 634 C CA . ASN A 1 85 ? 7.375 10.016 11.102 1 94.62 85 ASN A CA 1
ATOM 635 C C . ASN A 1 85 ? 8.609 9.359 10.492 1 94.62 85 ASN A C 1
ATOM 637 O O . ASN A 1 85 ? 9.18 8.43 11.078 1 94.62 85 ASN A O 1
ATOM 641 N N . ASN A 1 86 ? 8.953 9.773 9.406 1 95.5 86 ASN A N 1
ATOM 642 C CA . ASN A 1 86 ? 10.141 9.305 8.711 1 95.5 86 ASN A CA 1
ATOM 643 C C . ASN A 1 86 ? 11.141 10.43 8.477 1 95.5 86 ASN A C 1
ATOM 645 O O . ASN A 1 86 ? 10.773 11.5 7.98 1 95.5 86 ASN A O 1
ATOM 649 N N . GLN A 1 87 ? 12.359 10.242 8.758 1 95.44 87 GLN A N 1
ATOM 650 C CA . GLN A 1 87 ? 13.367 11.297 8.719 1 95.44 87 GLN A CA 1
ATOM 651 C C . GLN A 1 87 ? 13.516 11.867 7.312 1 95.44 87 GLN A C 1
ATOM 653 O O . GLN A 1 87 ? 13.5 13.086 7.125 1 95.44 87 GLN A O 1
ATOM 658 N N . LYS A 1 88 ? 13.625 11 6.336 1 96.12 88 LYS A N 1
ATOM 659 C CA . LYS A 1 88 ? 13.82 11.438 4.961 1 96.12 88 LYS A CA 1
ATOM 660 C C . LYS A 1 88 ? 12.562 12.102 4.41 1 96.12 88 LYS A C 1
ATOM 662 O O . LYS A 1 88 ? 12.641 13.078 3.666 1 96.12 88 LYS A O 1
ATOM 667 N N . ALA A 1 89 ? 11.461 11.586 4.848 1 96.81 89 ALA A N 1
ATOM 668 C CA . ALA A 1 89 ? 10.18 12.07 4.328 1 96.81 89 ALA A CA 1
ATOM 669 C C . ALA A 1 89 ? 9.789 13.398 4.98 1 96.81 89 ALA A C 1
ATOM 671 O O . ALA A 1 89 ? 8.984 14.148 4.434 1 96.81 89 ALA A O 1
ATOM 672 N N . ARG A 1 90 ? 10.375 13.703 6.07 1 95.31 90 ARG A N 1
ATOM 673 C CA . ARG A 1 90 ? 10.062 14.914 6.824 1 95.31 90 ARG A CA 1
ATOM 674 C C . ARG A 1 90 ? 10.695 16.141 6.18 1 95.31 90 ARG A C 1
ATOM 676 O O . ARG A 1 90 ? 10.141 17.234 6.258 1 95.31 90 ARG A O 1
ATOM 683 N N . LEU A 1 91 ? 11.719 15.977 5.5 1 95.94 91 LEU A N 1
ATOM 684 C CA . LEU A 1 91 ? 12.531 17.078 4.996 1 95.94 91 LEU A CA 1
ATOM 685 C C . LEU A 1 91 ? 11.766 17.906 3.975 1 95.94 91 LEU A C 1
ATOM 687 O O . LEU A 1 91 ? 11.656 19.125 4.113 1 95.94 91 LEU A O 1
ATOM 691 N N . PRO A 1 92 ? 11.141 17.188 3.029 1 96.62 92 PRO A N 1
ATOM 692 C CA . PRO A 1 92 ? 10.391 18 2.076 1 96.62 92 PRO A CA 1
ATOM 693 C C . PRO A 1 92 ? 9.234 18.766 2.73 1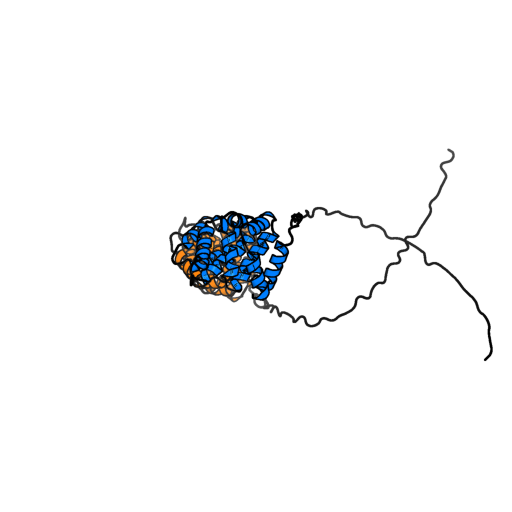 96.62 92 PRO A C 1
ATOM 695 O O . PRO A 1 92 ? 8.883 19.859 2.293 1 96.62 92 PRO A O 1
ATOM 698 N N . ILE A 1 93 ? 8.656 18.266 3.709 1 96.5 93 ILE A N 1
ATOM 699 C CA . ILE A 1 93 ? 7.539 18.906 4.406 1 96.5 93 ILE A CA 1
ATOM 700 C C . ILE A 1 93 ? 8.023 20.156 5.129 1 96.5 93 ILE A C 1
ATOM 702 O O . ILE A 1 93 ? 7.395 21.203 5.039 1 96.5 93 ILE A O 1
ATOM 706 N N . THR A 1 94 ? 9.156 20.062 5.805 1 95.94 94 THR A N 1
ATOM 707 C CA . THR A 1 94 ? 9.656 21.156 6.633 1 95.94 94 THR A CA 1
ATOM 708 C C . THR A 1 94 ? 10.359 22.203 5.777 1 95.94 94 THR A C 1
ATOM 710 O O . THR A 1 94 ? 10.461 23.375 6.168 1 95.94 94 THR A O 1
ATOM 713 N N . GLU A 1 95 ? 10.742 21.812 4.617 1 95.06 95 GLU A N 1
ATOM 714 C CA . GLU A 1 95 ? 11.484 22.734 3.76 1 95.06 95 GLU A CA 1
ATOM 715 C C . GLU A 1 95 ? 10.555 23.484 2.814 1 95.06 95 GLU A C 1
ATOM 717 O O . GLU A 1 95 ? 10.922 24.516 2.264 1 95.06 95 GLU A O 1
ATOM 722 N N . THR A 1 96 ? 9.453 22.922 2.656 1 94.19 96 THR A N 1
ATOM 723 C CA . THR A 1 96 ? 8.5 23.578 1.773 1 94.19 96 THR A CA 1
ATOM 724 C C . THR A 1 96 ? 7.859 24.781 2.467 1 94.19 96 THR A C 1
ATOM 726 O O . THR A 1 96 ? 7.195 24.641 3.492 1 94.19 96 THR A O 1
ATOM 729 N N . GLN A 1 97 ? 8.008 25.922 1.758 1 91.5 97 GLN A N 1
ATOM 730 C CA . GLN A 1 97 ? 7.5 27.156 2.342 1 91.5 97 GLN A CA 1
ATOM 731 C C . GLN A 1 97 ? 5.984 27.109 2.504 1 91.5 97 GLN A C 1
ATOM 733 O O . GLN A 1 97 ? 5.266 26.734 1.575 1 91.5 97 GLN A O 1
ATOM 738 N N . GLY A 1 98 ? 5.633 27.453 3.686 1 91.88 98 GLY A N 1
ATOM 739 C CA . GLY A 1 98 ? 4.207 27.594 3.938 1 91.88 98 GLY A CA 1
ATOM 740 C C . GLY A 1 98 ? 3.545 26.281 4.336 1 91.88 98 GLY A C 1
ATOM 741 O O . GLY A 1 98 ? 2.379 26.266 4.738 1 91.88 98 GLY A O 1
ATOM 742 N N . CYS A 1 99 ? 4.227 25.141 4.246 1 95.06 99 CYS A N 1
ATOM 743 C CA . CYS A 1 99 ? 3.623 23.828 4.512 1 95.06 99 CYS A CA 1
ATOM 744 C C . CYS A 1 99 ? 3.23 23.703 5.98 1 95.06 99 CYS A C 1
ATOM 746 O O . CYS A 1 99 ? 2.092 23.359 6.297 1 95.06 99 CYS A O 1
ATOM 748 N N . ILE A 1 100 ? 4.094 24.078 6.832 1 96.06 100 ILE A N 1
ATOM 749 C CA . ILE A 1 100 ? 3.854 23.969 8.266 1 96.06 100 ILE A CA 1
ATOM 750 C C . ILE A 1 100 ? 2.715 24.906 8.672 1 96.06 100 ILE A C 1
ATOM 752 O O . ILE A 1 100 ? 1.86 24.531 9.484 1 96.06 100 ILE A O 1
ATOM 756 N N . THR A 1 101 ? 2.742 26.062 8.094 1 95.31 101 THR A N 1
ATOM 757 C CA . THR A 1 101 ? 1.701 27.047 8.398 1 95.31 101 THR A CA 1
ATOM 758 C C . THR A 1 101 ? 0.331 26.516 7.977 1 95.31 101 THR A C 1
ATOM 760 O O . THR A 1 101 ? -0.648 26.672 8.711 1 95.31 101 THR A O 1
ATOM 763 N N . SER A 1 102 ? 0.295 25.922 6.777 1 95 102 SER A N 1
ATOM 764 C CA . SER A 1 102 ? -0.962 25.359 6.301 1 95 102 SER A CA 1
ATOM 765 C C . SER A 1 102 ? -1.46 24.25 7.227 1 95 102 SER A C 1
ATOM 767 O O . SER A 1 102 ? -2.65 24.188 7.543 1 95 102 SER A O 1
ATOM 769 N N . ILE A 1 103 ? -0.611 23.438 7.656 1 96.56 103 ILE A N 1
ATOM 770 C CA . ILE A 1 103 ? -0.949 22.344 8.57 1 96.56 103 ILE A CA 1
ATOM 771 C C . ILE A 1 103 ? -1.473 22.922 9.883 1 96.56 103 ILE A C 1
ATOM 773 O O . ILE A 1 103 ? -2.527 22.516 10.375 1 96.56 103 ILE A O 1
ATOM 777 N N . ALA A 1 104 ? -0.797 23.922 10.422 1 96.69 104 ALA A N 1
ATOM 778 C CA . ALA A 1 104 ? -1.132 24.516 11.711 1 96.69 104 ALA A CA 1
ATOM 779 C C . ALA A 1 104 ? -2.496 25.203 11.664 1 96.69 104 ALA A C 1
ATOM 781 O O . ALA A 1 104 ? -3.234 25.203 12.648 1 96.69 104 ALA A O 1
ATOM 782 N N . MET A 1 105 ? -2.842 25.75 10.578 1 95.38 105 MET A N 1
ATOM 783 C CA . MET A 1 105 ? -4.098 26.484 10.43 1 95.38 105 MET A CA 1
ATOM 784 C C . MET A 1 105 ? -5.293 25.547 10.586 1 95.38 105 MET A C 1
ATOM 786 O O . MET A 1 105 ? -6.391 25.984 10.93 1 95.38 105 MET A O 1
ATOM 790 N N . LEU A 1 106 ? -5.082 24.281 10.398 1 95 106 LEU A N 1
ATOM 791 C CA . LEU A 1 106 ? -6.16 23.312 10.5 1 95 106 LEU A CA 1
ATOM 792 C C . LEU A 1 106 ? -6.566 23.094 11.953 1 95 106 LEU A C 1
ATOM 794 O O . LEU A 1 106 ? -7.625 22.516 12.227 1 95 106 LEU A O 1
ATOM 798 N N . ILE A 1 107 ? -5.773 23.531 12.906 1 96.81 1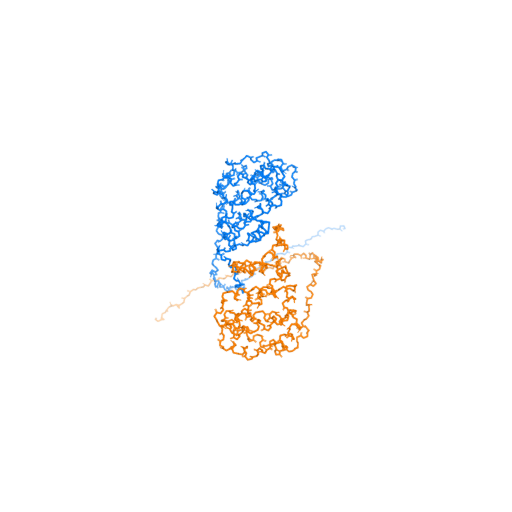07 ILE A N 1
ATOM 799 C CA . ILE A 1 107 ? -6.184 23.484 14.305 1 96.81 107 ILE A CA 1
ATOM 800 C C . ILE A 1 107 ? -7.406 24.375 14.516 1 96.81 107 ILE A C 1
ATOM 802 O O . ILE A 1 107 ? -8.297 24.047 15.297 1 96.81 107 ILE A O 1
ATOM 806 N N . GLU A 1 108 ? -7.438 25.422 13.812 1 93.69 108 GLU A N 1
ATOM 807 C CA . GLU A 1 108 ? -8.508 26.406 13.969 1 93.69 108 GLU A CA 1
ATOM 808 C C . GLU A 1 108 ? -9.719 26.031 13.125 1 93.69 108 GLU A C 1
ATOM 810 O O . GLU A 1 108 ? -10.859 26.219 13.547 1 93.69 108 GLU A O 1
ATOM 815 N N . THR A 1 109 ? -9.469 25.469 12 1 89.38 109 THR A N 1
ATOM 816 C CA . THR A 1 109 ? -10.547 25.328 11.023 1 89.38 109 THR A CA 1
ATOM 817 C C . THR A 1 109 ? -11 23.891 10.914 1 89.38 109 THR A C 1
ATOM 819 O O . THR A 1 109 ? -12.07 23.594 10.367 1 89.38 109 THR A O 1
ATOM 822 N N . GLY A 1 110 ? -10.242 22.984 11.422 1 90.38 110 GLY A N 1
ATOM 823 C CA . GLY A 1 110 ? -10.516 21.578 11.195 1 90.38 110 GLY A CA 1
ATOM 824 C C . GLY A 1 110 ? -11.477 20.984 12.211 1 90.38 110 GLY A C 1
ATOM 825 O O . GLY A 1 110 ? -11.805 21.625 13.211 1 90.38 110 GLY A O 1
ATOM 826 N N . SER A 1 111 ? -11.992 19.797 11.844 1 94.31 111 SER A N 1
ATOM 827 C CA . SER A 1 111 ? -12.789 19 12.766 1 94.31 111 SER A CA 1
ATOM 828 C C . SER A 1 111 ? -11.953 18.516 13.945 1 94.31 111 SER A C 1
ATOM 830 O O . SER A 1 111 ? -10.727 18.656 13.938 1 94.31 111 SER A O 1
ATOM 832 N N . HIS A 1 112 ? -12.578 17.938 14.961 1 96.88 112 HIS A N 1
ATOM 833 C CA . HIS A 1 112 ? -11.859 17.375 16.094 1 96.88 112 HIS A CA 1
ATOM 834 C C . HIS A 1 112 ? -10.883 16.297 15.656 1 96.88 112 HIS A C 1
ATOM 836 O O . HIS A 1 112 ? -9.766 16.203 16.172 1 96.88 112 HIS A O 1
ATOM 842 N N . GLU A 1 113 ? -11.289 15.547 14.703 1 95.25 113 GLU A N 1
ATOM 843 C CA . GLU A 1 113 ? -10.422 14.492 14.18 1 95.25 113 GLU A CA 1
ATOM 844 C C . GLU A 1 113 ? -9.203 15.086 13.461 1 95.25 113 GLU A C 1
ATOM 846 O O . GLU A 1 113 ? -8.078 14.617 13.648 1 95.25 113 GLU A O 1
ATOM 851 N N . ASP A 1 114 ? -9.516 16.125 12.695 1 95.75 114 ASP A N 1
ATOM 852 C CA . ASP A 1 114 ? -8.406 16.797 12 1 95.75 114 ASP A CA 1
ATOM 853 C C . ASP A 1 114 ? -7.43 17.406 13 1 95.75 114 ASP A C 1
ATOM 855 O O . ASP A 1 114 ? -6.215 17.312 12.812 1 95.75 114 ASP A O 1
ATOM 859 N N . GLN A 1 115 ? -7.957 17.969 14.031 1 97.69 115 GLN A N 1
ATOM 860 C CA . GLN A 1 115 ? -7.125 18.578 15.062 1 97.69 115 GLN A CA 1
ATOM 861 C C . GLN A 1 115 ? -6.191 17.562 15.695 1 97.69 115 GLN A C 1
ATOM 863 O O . GLN A 1 115 ? -5.016 17.844 15.93 1 97.69 115 GLN A O 1
ATOM 868 N N . GLU A 1 116 ? -6.75 16.375 15.891 1 97.81 116 GLU A N 1
ATOM 869 C CA . GLU A 1 116 ? -5.945 15.32 16.484 1 97.81 116 GLU A CA 1
ATOM 870 C C . GLU A 1 116 ? -4.762 14.953 15.594 1 97.81 116 GLU A C 1
ATOM 872 O O . GLU A 1 116 ? -3.633 14.82 16.078 1 97.81 116 GLU A O 1
ATOM 877 N N . HIS A 1 117 ? -5.027 14.812 14.359 1 96.69 117 HIS A N 1
ATOM 878 C CA . HIS A 1 117 ? -3.967 14.453 13.43 1 96.69 117 HIS A CA 1
ATOM 879 C C . HIS A 1 117 ? -2.943 15.578 13.297 1 96.69 117 HIS A C 1
ATOM 881 O O . HIS A 1 117 ? -1.738 15.32 13.25 1 96.69 117 HIS A O 1
ATOM 887 N N . VAL A 1 118 ? -3.408 16.781 13.211 1 98 118 VAL A N 1
ATOM 888 C CA . VAL A 1 118 ? -2.527 17.938 13.055 1 98 118 VAL A CA 1
ATOM 889 C C . VAL A 1 118 ? -1.626 18.078 14.281 1 98 118 VAL A C 1
ATOM 891 O O . VAL A 1 118 ? -0.421 18.297 14.148 1 98 118 VAL A O 1
ATOM 894 N N . LEU A 1 119 ? -2.199 17.891 15.453 1 98.56 119 LEU A N 1
ATOM 895 C CA . LEU A 1 119 ? -1.421 17.984 16.688 1 98.56 119 LEU A CA 1
ATOM 896 C C . LEU A 1 119 ? -0.373 16.875 16.75 1 98.56 119 LEU A C 1
ATOM 898 O O . LEU A 1 119 ? 0.74 17.094 17.234 1 98.56 119 LEU A O 1
ATOM 902 N N . ALA A 1 120 ? -0.738 15.719 16.234 1 97.88 120 ALA A N 1
ATOM 903 C CA . ALA A 1 120 ? 0.239 14.633 16.188 1 97.88 120 ALA A CA 1
ATOM 904 C C . ALA A 1 120 ? 1.413 14.992 15.281 1 97.88 120 ALA A C 1
ATOM 906 O O . ALA A 1 120 ? 2.564 14.672 15.594 1 97.88 120 ALA A O 1
ATOM 907 N N . ILE A 1 121 ? 1.139 15.656 14.203 1 98.19 121 ILE A N 1
ATOM 908 C CA . ILE A 1 121 ? 2.186 16.094 13.281 1 98.19 121 ILE A CA 1
ATOM 909 C C . ILE A 1 121 ? 3.113 17.078 13.984 1 98.19 121 ILE A C 1
ATOM 911 O O . ILE A 1 121 ? 4.336 16.906 13.984 1 98.19 121 ILE A O 1
ATOM 915 N N . LEU A 1 122 ? 2.553 18.078 14.594 1 98.06 122 LEU A N 1
ATOM 916 C CA . LEU A 1 122 ? 3.34 19.125 15.219 1 98.06 122 LEU A CA 1
ATOM 917 C C . LEU A 1 122 ? 4.129 18.594 16.406 1 98.06 122 LEU A C 1
ATOM 919 O O . LEU A 1 122 ? 5.281 18.984 16.625 1 98.06 122 LEU A O 1
ATOM 923 N N . LEU A 1 123 ? 3.51 17.703 17.141 1 97.56 123 LEU A N 1
ATOM 924 C CA . LEU A 1 123 ? 4.223 17.062 18.234 1 97.56 123 LEU A CA 1
ATOM 925 C C . LEU A 1 123 ? 5.418 16.266 17.719 1 97.56 123 LEU A C 1
ATOM 927 O O . LEU A 1 123 ? 6.508 16.344 18.281 1 97.56 123 LEU A O 1
ATOM 931 N N . THR A 1 124 ? 5.199 15.523 16.656 1 97.25 124 THR A N 1
ATOM 932 C CA . THR A 1 124 ? 6.273 14.734 16.062 1 97.25 124 THR A CA 1
ATOM 933 C C . THR A 1 124 ? 7.418 15.633 15.609 1 97.25 124 THR A C 1
ATOM 935 O O . THR A 1 124 ? 8.586 15.352 15.891 1 97.25 124 THR A O 1
ATOM 938 N N . LEU A 1 125 ? 7.098 16.719 14.969 1 96.94 125 LEU A N 1
ATOM 939 C CA . LEU A 1 125 ? 8.117 17.641 14.469 1 96.94 125 LEU A CA 1
ATOM 940 C C . LEU A 1 125 ? 8.883 18.281 15.625 1 96.94 125 LEU A C 1
ATOM 942 O O . LEU A 1 125 ? 10.109 18.203 15.688 1 96.94 125 LEU A O 1
ATOM 946 N N . CYS A 1 126 ? 8.219 18.766 16.594 1 96.31 126 CYS A N 1
ATOM 947 C CA . CYS A 1 126 ? 8.812 19.547 17.672 1 96.31 126 CYS A CA 1
ATOM 948 C C . CYS A 1 126 ? 9.578 18.641 18.625 1 96.31 126 CYS A C 1
ATOM 950 O O . CYS A 1 126 ? 10.523 19.078 19.281 1 96.31 126 CYS A O 1
ATOM 952 N N . SER A 1 127 ? 9.195 17.391 18.656 1 94.81 127 SER A N 1
ATOM 953 C CA . SER A 1 127 ? 9.883 16.469 19.547 1 94.81 127 SER A CA 1
ATOM 954 C C . SER A 1 127 ? 11.156 15.922 18.906 1 94.81 127 SER A C 1
ATOM 956 O O . SER A 1 127 ? 12.047 15.438 19.609 1 94.81 127 SER A O 1
ATOM 958 N N . GLN A 1 128 ? 11.25 16 17.625 1 94.19 128 GLN A N 1
ATOM 959 C CA . GLN A 1 128 ? 12.336 15.32 16.922 1 94.19 128 GLN A CA 1
ATOM 960 C C . GLN A 1 128 ? 13.594 16.172 16.891 1 94.19 128 GLN A C 1
ATOM 962 O O . GLN A 1 128 ? 14.703 15.672 17.094 1 94.19 128 GLN A O 1
ATOM 967 N N . ARG A 1 129 ? 13.461 17.438 16.531 1 93.25 129 ARG A N 1
ATOM 968 C CA . ARG A 1 129 ? 14.602 18.344 16.406 1 93.25 129 ARG A CA 1
ATOM 969 C C . ARG A 1 129 ? 14.258 19.75 16.859 1 93.25 129 ARG A C 1
ATOM 971 O O . ARG A 1 129 ? 13.141 20.234 16.625 1 93.25 129 ARG A O 1
ATOM 978 N N . VAL A 1 130 ? 15.227 20.422 17.406 1 94.75 130 VAL A N 1
ATOM 979 C CA . VAL A 1 130 ? 15.07 21.812 17.844 1 94.75 130 VAL A CA 1
ATOM 980 C C . VAL A 1 130 ? 14.812 22.703 16.641 1 94.75 130 VAL A C 1
ATOM 982 O O . VAL A 1 130 ? 14.055 23.672 16.719 1 94.75 130 VAL A O 1
ATOM 985 N N . GLU A 1 131 ? 15.375 22.328 15.5 1 93.75 131 GLU A N 1
ATOM 986 C CA . GLU A 1 131 ? 15.188 23.094 14.273 1 93.75 131 GLU A CA 1
ATOM 987 C C . GLU A 1 131 ? 13.719 23.125 13.859 1 93.75 131 GLU A C 1
ATOM 989 O O . GLU A 1 131 ? 13.219 24.156 13.406 1 93.75 131 GLU A O 1
ATOM 994 N N . TYR A 1 132 ? 13.102 22 14.016 1 94.75 132 TYR A N 1
ATOM 995 C CA . TYR A 1 132 ? 11.68 21.938 13.68 1 94.75 132 TYR A CA 1
ATOM 996 C C . TYR A 1 132 ? 10.844 22.703 14.688 1 94.75 132 TYR A C 1
ATOM 998 O O . TYR A 1 132 ? 9.867 23.359 14.328 1 94.75 132 TYR A O 1
ATOM 1006 N N . TRP A 1 133 ? 11.234 22.594 15.93 1 95.44 133 TRP A N 1
ATOM 1007 C CA . TRP A 1 133 ? 10.602 23.391 16.984 1 95.44 133 TRP A CA 1
ATOM 1008 C C . TRP A 1 133 ? 10.664 24.875 16.656 1 95.44 133 TRP A C 1
ATOM 1010 O O . TRP A 1 133 ? 9.648 25.562 16.703 1 95.44 133 TRP A O 1
ATOM 1020 N N . GLN A 1 134 ? 11.789 25.359 16.281 1 95 134 GLN A N 1
ATOM 1021 C CA . GLN A 1 134 ? 11.992 26.766 15.93 1 95 134 GLN A CA 1
ATOM 1022 C C . GLN A 1 134 ? 11.156 27.156 14.711 1 95 134 GLN A C 1
ATOM 1024 O O . GLN A 1 134 ? 10.602 28.25 14.664 1 95 134 GLN A O 1
ATOM 1029 N N . LEU A 1 135 ? 11.125 26.25 13.742 1 94.56 135 LEU A N 1
ATOM 1030 C CA . LEU A 1 135 ? 10.344 26.484 12.531 1 94.56 135 LEU A CA 1
ATOM 1031 C C . LEU A 1 135 ? 8.867 26.688 12.867 1 94.56 135 LEU A C 1
ATOM 1033 O O . LEU A 1 135 ? 8.242 27.625 12.359 1 94.56 135 LEU A O 1
ATOM 1037 N N . VAL A 1 136 ? 8.336 25.891 13.734 1 96 136 VAL A N 1
ATOM 1038 C CA . VAL A 1 136 ? 6.941 25.969 14.148 1 96 136 VAL A CA 1
ATOM 1039 C C . VAL A 1 136 ? 6.707 27.266 14.93 1 96 136 VAL A C 1
ATOM 1041 O O . VAL A 1 136 ? 5.734 27.969 14.68 1 96 136 VAL A O 1
ATOM 1044 N N . MET A 1 137 ? 7.629 27.609 15.781 1 94.62 137 MET A N 1
ATOM 1045 C CA . MET A 1 137 ? 7.527 28.797 16.625 1 94.62 137 MET A CA 1
ATOM 1046 C C . MET A 1 137 ? 7.594 30.062 15.773 1 94.62 137 MET A C 1
ATOM 1048 O O . MET A 1 137 ? 6.918 31.047 16.078 1 94.62 137 MET A O 1
ATOM 1052 N N . ASP A 1 138 ? 8.359 29.984 14.789 1 94.12 138 ASP A N 1
ATOM 1053 C CA . ASP A 1 138 ? 8.578 31.156 13.945 1 94.12 138 ASP A CA 1
ATOM 1054 C C . ASP A 1 138 ? 7.422 31.344 12.969 1 94.12 138 ASP A C 1
ATOM 1056 O O . ASP A 1 138 ? 7.023 32.469 12.68 1 94.12 138 ASP A O 1
ATOM 1060 N N . GLN A 1 139 ? 6.879 30.25 12.484 1 93.56 139 GLN A N 1
ATOM 1061 C CA . GLN A 1 139 ? 5.969 30.328 11.344 1 93.56 139 GLN A CA 1
ATOM 1062 C C . GLN A 1 139 ? 4.512 30.328 11.805 1 93.56 139 GLN A C 1
ATOM 1064 O O . GLN A 1 139 ? 3.619 30.719 11.047 1 93.56 139 GLN A O 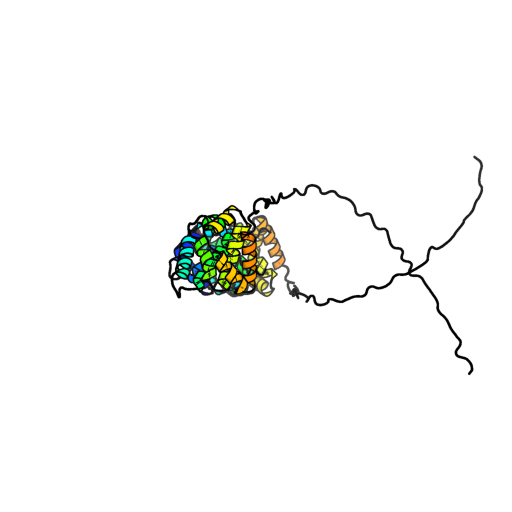1
ATOM 1069 N N . CYS A 1 140 ? 4.305 29.906 12.969 1 93.44 140 CYS A N 1
ATOM 1070 C CA . CYS A 1 140 ? 2.924 29.672 13.375 1 93.44 140 CYS A CA 1
ATOM 1071 C C . CYS A 1 140 ? 2.604 30.422 14.664 1 93.44 140 CYS A C 1
ATOM 1073 O O . CYS A 1 140 ? 3.463 30.578 15.531 1 93.44 140 CYS A O 1
ATOM 1075 N N . ASP A 1 141 ? 1.446 31 14.742 1 93.06 141 ASP A N 1
ATOM 1076 C CA . ASP A 1 141 ? 0.864 31.5 15.984 1 93.06 141 ASP A CA 1
ATOM 1077 C C . ASP A 1 141 ? -0.13 30.5 16.562 1 93.06 141 ASP A C 1
ATOM 1079 O O . ASP A 1 141 ? -1.342 30.656 16.406 1 93.06 141 ASP A O 1
ATOM 1083 N N . LEU A 1 142 ? 0.402 29.578 17.375 1 95.31 142 LEU A N 1
ATOM 1084 C CA . LEU A 1 142 ? -0.353 28.375 17.703 1 95.31 142 LEU A CA 1
ATOM 1085 C C . LEU A 1 142 ? -1.041 28.516 19.062 1 95.31 142 LEU A C 1
ATOM 1087 O O . LEU A 1 142 ? -1.984 27.781 19.359 1 95.31 142 LEU A O 1
ATOM 1091 N N . PHE A 1 143 ? -0.636 29.406 19.891 1 95.75 143 PHE A N 1
ATOM 1092 C CA . PHE A 1 143 ? -0.999 29.359 21.297 1 95.75 143 PHE A CA 1
ATOM 1093 C C . PHE A 1 143 ? -2.496 29.578 21.484 1 95.75 143 PHE A C 1
ATOM 1095 O O . PHE A 1 143 ? -3.164 28.797 22.156 1 95.75 143 PHE A O 1
ATOM 1102 N N . PRO A 1 144 ? -3.041 30.594 20.812 1 96.88 144 PRO A N 1
ATOM 1103 C CA . PRO A 1 144 ? -4.484 30.75 21 1 96.88 144 PRO A CA 1
ATOM 1104 C C . PRO A 1 144 ? -5.277 29.516 20.578 1 96.88 144 PRO A C 1
ATOM 1106 O O . PRO A 1 144 ? -6.188 29.094 21.297 1 96.88 144 PRO A O 1
ATOM 1109 N N . SER A 1 145 ? -4.887 28.984 19.453 1 97.12 145 SER A N 1
ATOM 1110 C CA . SER A 1 145 ? -5.621 27.828 18.969 1 97.12 145 SER A CA 1
ATOM 1111 C C . SER A 1 145 ? -5.348 26.594 19.812 1 97.12 145 SER A C 1
ATOM 1113 O O . SER A 1 145 ? -6.242 25.781 20.047 1 97.12 145 SER A O 1
ATOM 1115 N N . LEU A 1 146 ? -4.168 26.469 20.281 1 97.88 146 LEU A N 1
ATOM 1116 C CA . LEU A 1 146 ? -3.822 25.344 21.156 1 97.88 146 LEU A CA 1
ATOM 1117 C C . LEU A 1 146 ? -4.598 25.422 22.453 1 97.88 146 LEU A C 1
ATOM 1119 O O . LEU A 1 146 ? -5.082 24.406 22.953 1 97.88 146 LEU A O 1
ATOM 1123 N N . PHE A 1 147 ? -4.656 26.5 22.938 1 97.62 147 PHE A N 1
ATOM 1124 C CA . PHE A 1 147 ? -5.414 26.688 24.172 1 97.62 147 PHE A CA 1
ATOM 1125 C C . PHE A 1 147 ? -6.879 26.328 23.969 1 97.62 147 PHE A C 1
ATOM 1127 O O . PHE A 1 147 ? -7.488 25.656 24.812 1 97.62 147 PHE A O 1
ATOM 1134 N N . ASP A 1 148 ? -7.352 26.891 22.891 1 98.25 148 ASP A N 1
ATOM 1135 C CA . ASP A 1 148 ? -8.742 26.578 22.594 1 98.25 148 ASP A CA 1
ATOM 1136 C C . ASP A 1 148 ? -8.969 25.062 22.531 1 98.25 148 ASP A C 1
ATOM 1138 O O . ASP A 1 148 ? -9.914 24.547 23.141 1 98.25 148 ASP A O 1
ATOM 1142 N N . VAL A 1 149 ? -8.141 24.281 21.828 1 98.38 149 VAL A N 1
ATOM 1143 C CA . VAL A 1 149 ? -8.281 22.844 21.688 1 98.38 149 VAL A CA 1
ATOM 1144 C C . VAL A 1 149 ? -8.086 22.172 23.047 1 98.38 149 VAL A C 1
ATOM 1146 O O . VAL A 1 149 ? -8.734 21.172 23.359 1 98.38 149 VAL A O 1
ATOM 1149 N N . SER A 1 150 ? -7.242 22.688 23.906 1 98.31 150 SER A N 1
ATOM 1150 C CA . SER A 1 150 ? -6.984 22.109 25.219 1 98.31 150 SER A CA 1
ATOM 1151 C C . SER A 1 150 ? -8.227 22.188 26.109 1 98.31 150 SER A C 1
ATOM 1153 O O . SER A 1 150 ? -8.336 21.438 27.078 1 98.31 150 SER A O 1
ATOM 1155 N N . VAL A 1 151 ? -9.117 23.047 25.766 1 98.25 151 VAL A N 1
ATOM 1156 C CA . VAL A 1 151 ? -10.312 23.234 26.578 1 98.25 151 VAL A CA 1
ATOM 1157 C C . VAL A 1 151 ? -11.523 22.625 25.891 1 98.25 151 VAL A C 1
ATOM 1159 O O . VAL A 1 151 ? -12.328 21.953 26.516 1 98.25 151 VAL A O 1
ATOM 1162 N N . ASN A 1 152 ? -11.594 22.859 24.594 1 97.94 152 ASN A N 1
ATOM 1163 C CA . ASN A 1 152 ? -12.828 22.578 23.875 1 97.94 152 ASN A CA 1
ATOM 1164 C C . ASN A 1 152 ? -12.648 21.422 22.891 1 97.94 152 ASN A C 1
ATOM 1166 O O . ASN A 1 152 ? -13.609 21.016 22.234 1 97.94 152 ASN A O 1
ATOM 1170 N N . GLY A 1 153 ? -11.5 20.844 22.828 1 97.88 153 GLY A N 1
ATOM 1171 C CA . GLY A 1 153 ? -11.25 19.797 21.859 1 97.88 153 GLY A CA 1
ATOM 1172 C C . GLY A 1 153 ? -11.734 18.438 22.312 1 97.88 153 GLY A C 1
ATOM 1173 O O . GLY A 1 153 ? -12.43 18.328 23.328 1 97.88 153 GLY A O 1
ATOM 1174 N N . SER A 1 154 ? -11.5 17.391 21.406 1 97.94 154 SER A N 1
ATOM 1175 C CA . SER A 1 154 ? -11.727 16.016 21.812 1 97.94 154 SER A CA 1
ATOM 1176 C C . SER A 1 154 ? -10.781 15.609 22.938 1 97.94 154 SER A C 1
ATOM 1178 O O . SER A 1 154 ? -9.797 16.312 23.219 1 97.94 154 SER A O 1
ATOM 1180 N N . ASP A 1 155 ? -11.055 14.5 23.609 1 98 155 ASP A N 1
ATOM 1181 C CA . ASP A 1 155 ? -10.188 14.062 24.688 1 98 155 ASP A CA 1
ATOM 1182 C C . ASP A 1 155 ? -8.75 13.883 24.203 1 98 155 ASP A C 1
ATOM 1184 O O . ASP A 1 155 ? -7.809 14.352 24.844 1 98 155 ASP A O 1
ATOM 1188 N N . LYS A 1 156 ? -8.625 13.25 23.125 1 97.75 156 LYS A N 1
ATOM 1189 C CA . LYS A 1 156 ? -7.297 13.062 22.562 1 97.75 156 LYS A CA 1
ATOM 1190 C C . LYS A 1 156 ? -6.684 14.391 22.125 1 97.75 156 LYS A C 1
ATOM 1192 O O . LYS A 1 156 ? -5.488 14.617 22.312 1 97.75 156 LYS A O 1
ATOM 1197 N N . GLY A 1 157 ? -7.531 15.266 21.562 1 98.06 157 GLY A N 1
ATOM 1198 C CA . GLY A 1 157 ? -7.07 16.594 21.172 1 98.06 157 GLY A CA 1
ATOM 1199 C C . GLY A 1 157 ? -6.594 17.422 22.328 1 98.06 157 GLY A C 1
ATOM 1200 O O . GLY A 1 157 ? -5.555 18.078 22.25 1 98.06 157 GLY A O 1
ATOM 1201 N N . LYS A 1 158 ? -7.336 17.297 23.375 1 98.5 158 LYS A N 1
ATOM 1202 C CA . LYS A 1 158 ? -6.969 18.047 24.578 1 98.5 158 LYS A CA 1
ATOM 1203 C C . LYS A 1 158 ? -5.609 17.578 25.109 1 98.5 158 LYS A C 1
ATOM 1205 O O . LYS A 1 158 ? -4.758 18.406 25.438 1 98.5 158 LYS A O 1
ATOM 1210 N N . ALA A 1 159 ? -5.441 16.297 25.109 1 98.38 159 ALA A N 1
ATOM 1211 C CA . ALA A 1 159 ? -4.191 15.734 25.625 1 98.38 159 ALA A CA 1
ATOM 1212 C C . ALA A 1 159 ? -3.012 16.156 24.75 1 98.38 159 ALA A C 1
ATOM 1214 O O . ALA A 1 159 ? -1.974 16.578 25.266 1 98.38 159 ALA A O 1
ATOM 1215 N N . SER A 1 160 ? -3.199 16.078 23.531 1 98.38 160 SER A N 1
ATOM 1216 C CA . SER A 1 160 ? -2.129 16.422 22.594 1 98.38 160 SER A CA 1
ATOM 1217 C C . SER A 1 160 ? -1.83 17.906 22.625 1 98.38 160 SER A C 1
ATOM 1219 O O . SER A 1 160 ? -0.672 18.328 22.516 1 98.38 160 SER A O 1
ATOM 1221 N N . ALA A 1 161 ? -2.891 18.688 22.734 1 98.44 161 ALA A N 1
ATOM 1222 C CA . ALA A 1 161 ? -2.705 20.125 22.781 1 98.44 161 ALA A CA 1
ATOM 1223 C C . ALA A 1 161 ? -1.902 20.531 24.016 1 98.44 161 ALA A C 1
ATOM 1225 O O . ALA A 1 161 ? -0.987 21.359 23.938 1 98.44 161 ALA A O 1
ATOM 1226 N N . MET A 1 162 ? -2.221 19.906 25.094 1 98.19 162 MET A N 1
ATOM 1227 C CA . MET A 1 162 ? -1.51 20.203 26.328 1 98.19 162 MET A CA 1
ATOM 1228 C C . MET A 1 162 ? -0.044 19.797 26.234 1 98.19 162 MET A C 1
ATOM 1230 O O . MET A 1 162 ? 0.843 20.531 26.672 1 98.19 162 MET A O 1
ATOM 1234 N N . GLU A 1 163 ? 0.118 18.656 25.641 1 98 163 GLU A N 1
ATOM 1235 C CA . GLU A 1 163 ? 1.49 18.188 25.469 1 98 163 GLU A CA 1
ATOM 1236 C C . GLU A 1 163 ? 2.285 19.156 24.578 1 98 163 GLU A C 1
ATOM 1238 O O . GLU A 1 163 ? 3.443 19.453 24.875 1 98 163 GLU A O 1
ATOM 1243 N N . LEU A 1 164 ? 1.69 19.594 23.609 1 97.88 164 LEU A N 1
ATOM 1244 C CA . LEU A 1 164 ? 2.373 20.5 22.688 1 97.88 164 LEU A CA 1
ATOM 1245 C C . LEU A 1 164 ? 2.633 21.844 23.344 1 97.88 164 LEU A C 1
ATOM 1247 O O . LEU A 1 164 ? 3.701 22.438 23.172 1 97.88 164 LEU A O 1
ATOM 1251 N N . LEU A 1 165 ? 1.646 22.328 24.141 1 96.94 165 LEU A N 1
ATOM 1252 C CA . LEU A 1 165 ? 1.837 23.578 24.875 1 96.94 165 LEU A CA 1
ATOM 1253 C C . LEU A 1 165 ? 3.047 23.484 25.797 1 96.94 165 LEU A C 1
ATOM 1255 O O . LEU A 1 165 ? 3.855 24.406 25.875 1 96.94 165 LEU A O 1
ATOM 1259 N N . TRP A 1 166 ? 3.178 22.312 26.375 1 95.62 166 TRP A N 1
ATOM 1260 C CA . TRP A 1 166 ? 4.309 22.094 27.281 1 95.62 166 TRP A CA 1
ATOM 1261 C C . TRP A 1 166 ? 5.617 22.047 26.5 1 95.62 166 TRP A C 1
ATOM 1263 O O . TRP A 1 166 ? 6.602 22.688 26.875 1 95.62 166 TRP A O 1
ATOM 1273 N N . LEU A 1 167 ? 5.574 21.422 25.438 1 94.88 167 LEU A N 1
ATOM 1274 C CA . LEU A 1 167 ? 6.758 21.25 24.609 1 94.88 167 LEU A CA 1
ATOM 1275 C C . LEU A 1 167 ? 7.219 22.594 24.047 1 94.88 167 LEU A C 1
ATOM 1277 O O . LEU A 1 167 ? 8.422 22.844 23.938 1 94.88 167 LEU A O 1
ATOM 1281 N N . LEU A 1 168 ? 6.289 23.406 23.703 1 94.94 168 LEU A N 1
ATOM 1282 C CA . LEU A 1 168 ? 6.621 24.688 23.078 1 94.94 168 LEU A CA 1
ATOM 1283 C C . LEU A 1 168 ? 7.121 25.688 24.125 1 94.94 168 LEU A C 1
ATOM 1285 O O . LEU A 1 168 ? 7.883 26.594 23.797 1 94.94 168 LEU A O 1
ATOM 1289 N N . ARG A 1 169 ? 6.703 25.578 25.281 1 89.69 169 ARG A N 1
ATOM 1290 C CA . ARG A 1 169 ? 7.109 26.484 26.359 1 89.69 169 ARG A CA 1
ATOM 1291 C C . ARG A 1 169 ? 8.5 26.141 26.859 1 89.69 169 ARG A C 1
ATOM 1293 O O . ARG A 1 169 ? 9.258 27.031 27.266 1 89.69 169 ARG A O 1
ATOM 1300 N N . ASP A 1 170 ? 8.836 24.75 26.844 1 73.31 170 ASP A N 1
ATOM 1301 C CA . ASP A 1 170 ? 10.102 24.281 27.391 1 73.31 170 ASP A CA 1
ATOM 1302 C C . ASP A 1 170 ? 11.25 24.531 26.406 1 73.31 170 ASP A C 1
ATOM 1304 O O . ASP A 1 170 ? 11.297 23.906 25.344 1 73.31 170 ASP A O 1
ATOM 1308 N N . THR A 1 171 ? 11.805 25.672 26.172 1 61.47 171 THR A N 1
ATOM 1309 C CA . THR A 1 171 ? 12.898 26.094 25.297 1 61.47 171 THR A CA 1
ATOM 1310 C C . THR A 1 171 ? 14.133 25.219 25.5 1 61.47 171 THR A C 1
ATOM 1312 O O . THR A 1 171 ? 15.102 25.328 24.75 1 61.47 171 THR A O 1
ATOM 1315 N N . ASN A 1 172 ? 14.328 24.438 26.562 1 53.69 172 ASN A N 1
ATOM 1316 C CA . ASN A 1 172 ? 15.555 23.703 26.859 1 53.69 172 ASN A CA 1
ATOM 1317 C C . ASN A 1 172 ? 15.68 22.453 26 1 53.69 172 ASN A C 1
ATOM 1319 O O . ASN A 1 172 ? 15.727 21.344 26.516 1 53.69 172 ASN A O 1
ATOM 1323 N N . HIS A 1 173 ? 15.133 22.453 24.875 1 53.03 173 HIS A N 1
ATOM 1324 C CA . HIS A 1 173 ? 15.18 21.266 24.016 1 53.03 173 HIS A CA 1
ATOM 1325 C C . HIS A 1 173 ? 16.609 20.938 23.625 1 53.03 173 HIS A C 1
ATOM 1327 O O . HIS A 1 173 ? 16.844 20.078 22.766 1 53.03 173 HIS A O 1
ATOM 1333 N N . GLY A 1 174 ? 17.594 21.641 24.156 1 43 174 GLY A N 1
ATOM 1334 C CA . GLY A 1 174 ? 18.922 21.312 23.688 1 43 174 GLY A CA 1
ATOM 1335 C C . GLY A 1 174 ? 19.219 19.828 23.734 1 43 174 GLY A C 1
ATOM 1336 O O . GLY A 1 174 ? 19.844 19.281 22.812 1 43 174 GLY A O 1
ATOM 1337 N N . ASP A 1 175 ? 19.297 19.156 24.969 1 41 175 ASP A N 1
ATOM 1338 C CA . ASP A 1 175 ? 20.078 17.953 25.141 1 41 175 ASP A CA 1
ATOM 1339 C C . ASP A 1 175 ? 19.297 16.719 24.703 1 41 175 ASP A C 1
ATOM 1341 O O . ASP A 1 175 ? 19.297 15.695 25.391 1 41 175 ASP A O 1
ATOM 1345 N N . VAL A 1 176 ? 18.219 16.781 24.109 1 40.31 176 VAL A N 1
ATOM 1346 C CA . VAL A 1 176 ? 17.75 15.414 23.906 1 40.31 176 VAL A CA 1
ATOM 1347 C C . VAL A 1 176 ? 18.734 14.656 23.016 1 40.31 176 VAL A C 1
ATOM 1349 O O . VAL A 1 176 ? 19.016 15.086 21.906 1 40.31 176 VAL A O 1
ATOM 1352 N N . GLN A 1 177 ? 19.656 13.891 23.656 1 35.59 177 GLN A N 1
ATOM 1353 C CA . GLN A 1 177 ? 20.625 12.914 23.172 1 35.59 177 GLN A CA 1
ATOM 1354 C C . GLN A 1 177 ? 20.031 12.031 22.078 1 35.59 177 GLN A C 1
ATOM 1356 O O . GLN A 1 177 ? 18.938 11.484 22.25 1 35.59 177 GLN A O 1
ATOM 1361 N N . SER A 1 178 ? 20.422 12.281 20.875 1 33.91 178 SER A N 1
ATOM 1362 C CA . SER A 1 178 ? 20.375 11.258 19.844 1 33.91 178 SER A CA 1
ATOM 1363 C C . SER A 1 178 ? 20.734 9.891 20.391 1 33.91 178 SER A C 1
ATOM 1365 O O . SER A 1 178 ? 21.891 9.641 20.75 1 33.91 178 SER A O 1
ATOM 1367 N N . ASP A 1 179 ? 20.031 9.344 21.344 1 31.27 179 ASP A N 1
ATOM 1368 C CA . ASP A 1 179 ? 20.359 7.949 21.641 1 31.27 179 ASP A CA 1
ATOM 1369 C C . ASP A 1 179 ? 20.531 7.148 20.344 1 31.27 179 ASP A C 1
ATOM 1371 O O . ASP A 1 179 ? 19.594 7.043 19.547 1 31.27 179 ASP A O 1
ATOM 1375 N N . ASP A 1 180 ? 21.703 7.262 19.828 1 29.56 180 ASP A N 1
ATOM 1376 C CA . ASP A 1 180 ? 22.266 6.289 18.891 1 29.56 180 ASP A CA 1
ATOM 1377 C C . ASP A 1 180 ? 21.953 4.859 19.328 1 29.56 180 ASP A C 1
ATOM 1379 O O . ASP A 1 180 ? 22.359 4.422 20.406 1 29.56 180 ASP A O 1
ATOM 1383 N N . VAL A 1 181 ? 20.766 4.402 19.094 1 30.86 181 VAL A N 1
ATOM 1384 C CA . VAL A 1 181 ? 20.625 2.953 19.203 1 30.86 181 VAL A CA 1
ATOM 1385 C C . VAL A 1 181 ? 21.828 2.262 18.578 1 30.86 181 VAL A C 1
ATOM 1387 O O . VAL A 1 181 ? 21.969 2.258 17.344 1 30.86 181 VAL A O 1
ATOM 1390 N N . THR A 1 182 ? 23.047 2.59 19.047 1 26.38 182 THR A N 1
ATOM 1391 C CA . THR A 1 182 ? 24.172 1.703 18.734 1 26.38 182 THR A CA 1
ATOM 1392 C C . THR A 1 182 ? 23.828 0.257 19.078 1 26.38 182 THR A C 1
ATOM 1394 O O . THR A 1 182 ? 23.438 -0.042 20.203 1 26.38 182 THR A O 1
ATOM 1397 N N . SER A 1 183 ? 23.125 -0.334 18.109 1 21.83 183 SER A N 1
ATOM 1398 C CA . SER A 1 183 ? 23.172 -1.79 18.188 1 21.83 183 SER A CA 1
ATOM 1399 C C . SER A 1 183 ? 24.547 -2.283 18.625 1 21.83 183 SER A C 1
ATOM 1401 O O . SER A 1 183 ? 25.547 -2.025 17.953 1 21.83 183 SER A O 1
ATOM 1403 N N . LYS A 1 184 ? 24.766 -2.066 19.891 1 23.8 184 LYS A N 1
ATOM 1404 C CA . LYS A 1 184 ? 25.906 -2.734 20.5 1 23.8 184 LYS A CA 1
ATOM 1405 C C . LYS A 1 184 ? 26.047 -4.168 19.984 1 23.8 184 LYS A C 1
ATOM 1407 O O . LYS A 1 184 ? 25.062 -4.914 19.953 1 23.8 184 LYS A O 1
ATOM 1412 N N . ASP A 1 185 ? 26.984 -4.355 19.172 1 21.06 185 ASP A N 1
ATOM 1413 C CA . ASP A 1 185 ? 27.578 -5.586 18.656 1 21.06 185 ASP A CA 1
ATOM 1414 C C . ASP A 1 185 ? 27.828 -6.59 19.781 1 21.06 185 ASP A C 1
ATOM 1416 O O . ASP A 1 185 ? 28.281 -6.215 20.859 1 21.06 185 ASP A O 1
ATOM 1420 N N . ALA A 1 186 ? 26.969 -7.566 19.703 1 25.03 186 ALA A N 1
ATOM 1421 C CA . ALA A 1 186 ? 26.938 -8.812 20.453 1 25.03 186 ALA A CA 1
ATOM 1422 C C . ALA A 1 186 ? 28.344 -9.367 20.656 1 25.03 186 ALA A C 1
ATOM 1424 O O . ALA A 1 186 ? 28.516 -10.523 21.062 1 25.03 186 ALA A O 1
ATOM 1425 N N . ASN A 1 187 ? 29.344 -8.438 20.547 1 18.42 187 ASN A N 1
ATOM 1426 C CA . ASN A 1 187 ? 30.453 -9.375 20.406 1 18.42 187 ASN A CA 1
ATOM 1427 C C . ASN A 1 187 ? 30.688 -10.156 21.703 1 18.42 187 ASN A C 1
ATOM 1429 O O . ASN A 1 187 ? 31.391 -11.156 21.703 1 18.42 187 ASN A O 1
ATOM 1433 N N . ASN A 1 188 ? 30.391 -9.43 22.891 1 18.69 188 ASN A N 1
ATOM 1434 C CA . ASN A 1 188 ? 31.438 -9.867 23.797 1 18.69 188 ASN A CA 1
ATOM 1435 C C . ASN A 1 188 ? 31.156 -11.258 24.359 1 18.69 188 ASN A C 1
ATOM 1437 O O . ASN A 1 188 ? 30.219 -11.438 25.141 1 18.69 188 ASN A O 1
ATOM 1441 N N . HIS A 1 189 ? 31.188 -12.25 23.641 1 19.23 189 HIS A N 1
ATOM 1442 C CA . HIS A 1 189 ? 31.078 -13.633 24.094 1 19.23 189 HIS A CA 1
ATOM 1443 C C . HIS A 1 189 ? 32.031 -13.922 25.234 1 19.23 189 HIS A C 1
ATOM 1445 O O . HIS A 1 189 ? 32.219 -15.086 25.609 1 19.23 189 HIS A O 1
ATOM 1451 N N . SER A 1 190 ? 32.156 -12.828 26.172 1 16.77 190 SER A N 1
ATOM 1452 C CA . SER A 1 190 ? 33.25 -13.297 27.016 1 16.77 190 SER A CA 1
ATOM 1453 C C . SER A 1 190 ? 32.875 -14.578 27.75 1 16.77 190 SER A C 1
ATOM 1455 O O . SER A 1 190 ? 31.703 -14.789 28.078 1 16.77 190 SER A O 1
ATOM 1457 N N . LYS A 1 191 ? 33.75 -15.602 27.828 1 18.41 191 LYS A N 1
ATOM 1458 C CA . LYS A 1 191 ? 33.969 -16.969 28.312 1 18.41 191 LYS A CA 1
ATOM 1459 C C . LYS A 1 191 ? 33.969 -17.016 29.844 1 18.41 191 LYS A C 1
ATOM 1461 O O . LYS A 1 191 ? 34.281 -18.047 30.438 1 18.41 191 LYS A O 1
ATOM 1466 N N . ASP A 1 192 ? 33.375 -15.922 30.578 1 17.22 192 ASP A N 1
ATOM 1467 C CA . ASP A 1 192 ? 34.031 -16.016 31.875 1 17.22 192 ASP A CA 1
ATOM 1468 C C . ASP A 1 192 ? 33.75 -17.359 32.562 1 17.22 192 ASP A C 1
ATOM 1470 O O . ASP A 1 192 ? 32.719 -17.984 32.281 1 17.22 192 ASP A O 1
ATOM 1474 N N . LYS A 1 193 ? 34.75 -17.641 33.531 1 17.33 193 LYS A N 1
ATOM 1475 C CA . LYS A 1 193 ? 35.375 -18.719 34.312 1 17.33 193 LYS A CA 1
ATOM 1476 C C . LYS A 1 193 ? 34.438 -19.141 35.438 1 17.33 193 LYS A C 1
ATOM 1478 O O . LYS A 1 193 ? 33.719 -18.328 36 1 17.33 193 LYS A O 1
ATOM 1483 N N . LYS A 1 194 ? 34.438 -20.438 35.844 1 18.11 194 LYS A N 1
ATOM 1484 C CA . LYS A 1 194 ? 33.75 -21.5 36.531 1 18.11 194 LYS A CA 1
ATOM 1485 C C . LYS A 1 194 ? 33.875 -21.328 38.062 1 18.11 194 LYS A C 1
ATOM 1487 O O . LYS A 1 194 ? 33.125 -21.953 38.812 1 18.11 194 LYS A O 1
ATOM 1492 N N . SER A 1 195 ? 34.719 -20.281 38.688 1 15.91 195 SER A N 1
ATOM 1493 C CA . SER A 1 195 ? 35.438 -21.016 39.719 1 15.91 195 SER A CA 1
ATOM 1494 C C . SER A 1 195 ? 34.469 -21.391 40.875 1 15.91 195 SER A C 1
ATOM 1496 O O . SER A 1 195 ? 33.344 -20.906 40.938 1 15.91 195 SER A O 1
ATOM 1498 N N . HIS A 1 196 ? 35 -21.078 42.156 1 15.84 196 HIS A N 1
ATOM 1499 C CA . HIS A 1 196 ? 35.5 -21.891 43.25 1 15.84 196 HIS A CA 1
ATOM 1500 C C . HIS A 1 196 ? 34.438 -22.094 44.312 1 15.84 196 HIS A C 1
ATOM 1502 O O . HIS A 1 196 ? 33.5 -21.297 44.406 1 15.84 196 HIS A O 1
ATOM 1508 N N . LYS A 1 197 ? 34.562 -23.203 45.094 1 17.33 197 LYS A N 1
ATOM 1509 C CA . LYS A 1 197 ? 34 -24.234 45.938 1 17.33 197 LYS A CA 1
ATOM 1510 C C . LYS A 1 197 ? 33.625 -23.672 47.312 1 17.33 197 LYS A C 1
ATOM 1512 O O . LYS A 1 197 ? 32.562 -23.984 47.844 1 17.33 197 LYS A O 1
ATOM 1517 N N . SER A 1 198 ? 34.719 -23.094 48.094 1 16.27 198 SER A N 1
ATOM 1518 C CA . SER A 1 198 ? 34.938 -23.859 49.312 1 16.27 198 SER A CA 1
ATOM 1519 C C . SER A 1 198 ? 34.031 -23.375 50.438 1 16.27 198 SER A C 1
ATOM 1521 O O . SER A 1 198 ? 33.406 -24.188 51.125 1 16.27 198 SER A O 1
ATOM 1523 N N . LEU A 1 199 ? 34.125 -22.062 50.844 1 16.55 199 LEU A N 1
ATOM 1524 C CA . LEU A 1 199 ? 34.688 -22.016 52.188 1 16.55 199 LEU A CA 1
ATOM 1525 C C . LEU A 1 199 ? 33.656 -22.344 53.25 1 16.55 199 LEU A C 1
ATOM 1527 O O . LEU A 1 199 ? 32.438 -22.25 53 1 16.55 199 LEU A O 1
ATOM 1531 N N . PHE A 1 200 ? 34.156 -22.203 54.531 1 17.78 200 PHE A N 1
ATOM 1532 C CA . PHE A 1 200 ? 34.438 -22.797 55.844 1 17.78 200 PHE A CA 1
ATOM 1533 C C . PHE A 1 200 ? 33.281 -22.531 56.812 1 17.78 200 PHE A C 1
ATOM 1535 O O . PHE A 1 200 ? 32.406 -21.703 56.531 1 17.78 200 PHE A O 1
ATOM 1542 N N . GLY A 1 201 ? 33.688 -22.328 58.031 1 16.97 201 GLY A N 1
ATOM 1543 C CA . GLY A 1 201 ? 33.688 -22.938 59.375 1 16.97 201 GLY A CA 1
ATOM 1544 C C . GLY A 1 201 ? 32.75 -22.25 60.312 1 16.97 201 GLY A C 1
ATOM 1545 O O . GLY A 1 201 ? 32.562 -22.703 61.469 1 16.97 201 GLY A O 1
ATOM 1546 N N . LEU A 1 202 ? 32.219 -21 60.156 1 16.91 202 LEU A N 1
ATOM 1547 C CA . LEU A 1 202 ? 32.375 -20.344 61.438 1 16.91 202 LEU A CA 1
ATOM 1548 C C . LEU A 1 202 ? 31.234 -20.672 62.375 1 16.91 202 LEU A C 1
ATOM 1550 O O . LEU A 1 202 ? 30.125 -20.141 62.219 1 16.91 202 LEU A O 1
ATOM 1554 N N . LYS A 1 203 ? 30.938 -21.859 62.562 1 20.05 203 LYS A N 1
ATOM 1555 C CA . LYS A 1 203 ? 29.781 -21.938 63.438 1 20.05 203 LYS A CA 1
ATOM 1556 C C . LYS A 1 203 ? 30.109 -21.453 64.875 1 20.05 203 LYS A C 1
ATOM 1558 O O . LYS A 1 203 ? 30.875 -22.109 65.562 1 20.05 203 LYS A O 1
ATOM 1563 N N . LEU A 1 204 ? 30.328 -20.156 64.938 1 16.78 204 LEU A N 1
ATOM 1564 C CA . LEU A 1 204 ? 30.781 -19.828 66.312 1 16.78 204 LEU A CA 1
ATOM 1565 C C . LEU A 1 204 ? 29.797 -20.359 67.375 1 16.78 204 LEU A C 1
ATOM 1567 O O . LEU A 1 204 ? 28.625 -20.562 67.062 1 16.78 204 LEU A O 1
ATOM 1571 N N . PRO A 1 205 ? 30.266 -20.031 68.688 1 17.03 205 PRO A N 1
ATOM 1572 C CA . PRO A 1 205 ? 30.422 -20.641 70 1 17.03 205 PRO A CA 1
ATOM 1573 C C . PRO A 1 205 ? 29.125 -20.656 70.812 1 17.03 205 PRO A C 1
ATOM 1575 O O . PRO A 1 205 ? 28.141 -20.031 70.375 1 17.03 205 PRO A O 1
ATOM 1578 N N . MET A 1 206 ? 29.281 -20.297 72.062 1 16.89 206 MET A N 1
ATOM 1579 C CA . MET A 1 206 ? 29.281 -20.906 73.375 1 16.89 206 MET 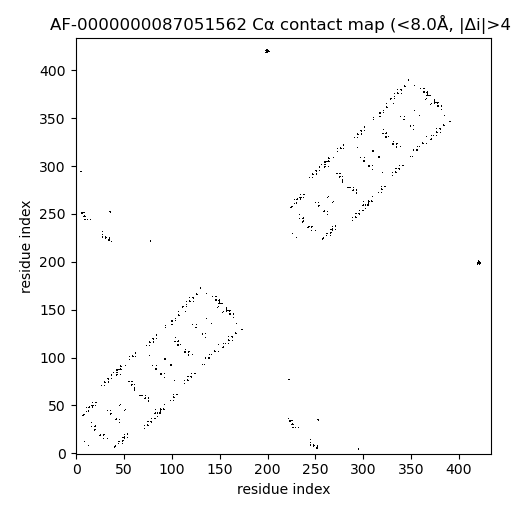A CA 1
ATOM 1580 C C . MET A 1 206 ? 27.984 -20.594 74.125 1 16.89 206 MET A C 1
ATOM 1582 O O . MET A 1 206 ? 27.328 -21.5 74.625 1 16.89 206 MET A O 1
ATOM 1586 N N . PHE A 1 207 ? 27.812 -19.375 74.75 1 17.92 207 PHE A N 1
ATOM 1587 C CA . PHE A 1 207 ? 27.938 -19.391 76.188 1 17.92 207 PHE A CA 1
ATOM 1588 C C . PHE A 1 207 ? 26.609 -19.703 76.875 1 17.92 207 PHE A C 1
ATOM 1590 O O . PHE A 1 207 ? 25.547 -19.453 76.312 1 17.92 207 PHE A O 1
ATOM 1597 N N . SER A 1 208 ? 26.688 -20.078 78.188 1 17.03 208 SER A N 1
ATOM 1598 C CA . SER A 1 208 ? 26.312 -20.938 79.312 1 17.03 208 SER A CA 1
ATOM 1599 C C . SER A 1 208 ? 25.234 -20.281 80.188 1 17.03 208 SER A C 1
ATOM 1601 O O . SER A 1 208 ? 24.594 -20.938 81 1 17.03 208 SER A O 1
ATOM 1603 N N . ARG A 1 209 ? 24.984 -18.969 80.188 1 17.91 209 ARG A N 1
ATOM 1604 C CA . ARG A 1 209 ? 24.984 -18.641 81.625 1 17.91 209 ARG A CA 1
ATOM 1605 C C . ARG A 1 209 ? 23.828 -19.297 82.375 1 17.91 209 ARG A C 1
ATOM 1607 O O . ARG A 1 209 ? 22.797 -19.594 81.75 1 17.91 209 ARG A O 1
ATOM 1614 N N . SER A 1 210 ? 23.734 -19.047 83.812 1 18.25 210 SER A N 1
ATOM 1615 C CA . SER A 1 210 ? 23.562 -19.562 85.125 1 18.25 210 SER A CA 1
ATOM 1616 C C . SER A 1 210 ? 22.094 -19.656 85.5 1 18.25 210 SER A C 1
ATOM 1618 O O . SER A 1 210 ? 21.25 -19 84.875 1 18.25 210 SER A O 1
ATOM 1620 N N . SER A 1 211 ? 21.812 -20.156 86.75 1 17.31 211 SER A N 1
ATOM 1621 C CA . SER A 1 211 ? 21.062 -20.938 87.688 1 17.31 211 SER A CA 1
ATOM 1622 C C . SER A 1 211 ? 19.859 -20.188 88.25 1 17.31 211 SER A C 1
ATOM 1624 O O . SER A 1 211 ? 18.766 -20.75 88.375 1 17.31 211 SER A O 1
ATOM 1626 N N . ALA A 1 212 ? 20.031 -19.047 89 1 17.77 212 ALA A N 1
ATOM 1627 C CA . ALA A 1 212 ? 19.75 -19.062 90.438 1 17.77 212 ALA A CA 1
ATOM 1628 C C . ALA A 1 212 ? 18.25 -19.094 90.688 1 17.77 212 ALA A C 1
ATOM 1630 O O . ALA A 1 212 ? 17.453 -18.734 89.812 1 17.77 212 ALA A O 1
ATOM 1631 N N . HIS A 1 213 ? 17.859 -18.453 92 1 19.14 213 HIS A N 1
ATOM 1632 C CA . HIS A 1 213 ? 17.219 -18.781 93.25 1 19.14 213 HIS A CA 1
ATOM 1633 C C . HIS A 1 213 ? 15.727 -18.5 93.25 1 19.14 213 HIS A C 1
ATOM 1635 O O . HIS A 1 213 ? 14.93 -19.312 93.688 1 19.14 213 HIS A O 1
ATOM 1641 N N . ARG A 1 214 ? 15.336 -17.219 93.125 1 18.73 214 ARG A N 1
ATOM 1642 C CA . ARG A 1 214 ? 14.625 -16.875 94.375 1 18.73 214 ARG A CA 1
ATOM 1643 C C . ARG A 1 214 ? 13.297 -17.625 94.438 1 18.73 214 ARG A C 1
ATOM 1645 O O . ARG A 1 214 ? 12.82 -18.172 93.438 1 18.73 214 ARG A O 1
ATOM 1652 N N . ARG A 1 215 ? 12.398 -16.859 95.062 1 21.2 215 ARG A N 1
ATOM 1653 C CA . ARG A 1 215 ? 11.562 -16.875 96.25 1 21.2 215 ARG A CA 1
ATOM 1654 C C . ARG A 1 215 ? 10.25 -17.594 96 1 21.2 215 ARG A C 1
ATOM 1656 O O . ARG A 1 215 ? 9.82 -17.703 94.875 1 21.2 215 ARG A O 1
ATOM 1663 N N . LYS A 1 216 ? 9.508 -17.734 97 1 21.94 216 LYS A N 1
ATOM 1664 C CA . LYS A 1 216 ? 8.531 -18.531 97.75 1 21.94 216 LYS A CA 1
ATOM 1665 C C . LYS A 1 216 ? 7.16 -18.484 97.125 1 21.94 216 LYS A C 1
ATOM 1667 O O . LYS A 1 216 ? 6.438 -19.484 97.125 1 21.94 216 LYS A O 1
ATOM 1672 N N . LYS A 1 217 ? 6.504 -17.188 96.75 1 22.58 217 LYS A N 1
ATOM 1673 C CA . LYS A 1 217 ? 5.098 -17.469 97.062 1 22.58 217 LYS A CA 1
ATOM 1674 C C . LYS A 1 217 ? 4.504 -18.391 96 1 22.58 217 LYS A C 1
ATOM 1676 O O . LYS A 1 217 ? 4.793 -18.234 94.812 1 22.58 217 LYS A O 1
ATOM 1681 N N . MET B 1 1 ? -1.579 2.408 21.609 1 26.11 1 MET B N 1
ATOM 1682 C CA . MET B 1 1 ? -2.029 3.484 20.734 1 26.11 1 MET B CA 1
ATOM 1683 C C . MET B 1 1 ? -2.482 2.932 19.375 1 26.11 1 MET B C 1
ATOM 1685 O O . MET B 1 1 ? -1.714 2.262 18.688 1 26.11 1 MET B O 1
ATOM 1689 N N . LYS B 1 2 ? -3.697 2.525 19.312 1 33.44 2 LYS B N 1
ATOM 1690 C CA . LYS B 1 2 ? -4.273 2.045 18.062 1 33.44 2 LYS B CA 1
ATOM 1691 C C . LYS B 1 2 ? -3.857 2.932 16.891 1 33.44 2 LYS B C 1
ATOM 1693 O O . LYS B 1 2 ? -4.008 4.152 16.953 1 33.44 2 LYS B O 1
ATOM 1698 N N . GLU B 1 3 ? -2.826 2.676 16.344 1 37.06 3 GLU B N 1
ATOM 1699 C CA . GLU B 1 3 ? -2.436 3.418 15.141 1 37.06 3 GLU B CA 1
ATOM 1700 C C . GLU B 1 3 ? -3.645 3.734 14.266 1 37.06 3 GLU B C 1
ATOM 1702 O O . GLU B 1 3 ? -4.285 2.826 13.734 1 37.06 3 GLU B O 1
ATOM 1707 N N . ASN B 1 4 ? -4.625 4.449 14.742 1 40.5 4 ASN B N 1
ATOM 1708 C CA . ASN B 1 4 ? -5.754 4.953 13.961 1 40.5 4 ASN B CA 1
ATOM 1709 C C . ASN B 1 4 ? -5.379 5.152 12.5 1 40.5 4 ASN B C 1
ATOM 1711 O O . ASN B 1 4 ? -5.992 5.969 11.805 1 40.5 4 ASN B O 1
ATOM 1715 N N . GLY B 1 5 ? -4.227 5.059 12.078 1 45.84 5 GLY B N 1
ATOM 1716 C CA . GLY B 1 5 ? -4.016 5.398 10.68 1 45.84 5 GLY B CA 1
ATOM 1717 C C . GLY B 1 5 ? -4.949 4.664 9.742 1 45.84 5 GLY B C 1
ATOM 1718 O O . GLY B 1 5 ? -5.316 3.516 9.992 1 45.84 5 GLY B O 1
ATOM 1719 N N . ILE B 1 6 ? -6.004 5.426 9.227 1 50.47 6 ILE B N 1
ATOM 1720 C CA . ILE B 1 6 ? -7.035 5.145 8.242 1 50.47 6 ILE B CA 1
ATOM 1721 C C . ILE B 1 6 ? -6.512 4.141 7.215 1 50.47 6 ILE B C 1
ATOM 1723 O O . ILE B 1 6 ? -5.645 4.473 6.402 1 50.47 6 ILE B O 1
ATOM 1727 N N . GLN B 1 7 ? -6.344 2.852 7.559 1 57.66 7 GLN B N 1
ATOM 1728 C CA . GLN B 1 7 ? -5.797 1.712 6.828 1 57.66 7 GLN B CA 1
ATOM 1729 C C . GLN B 1 7 ? -6.746 1.269 5.719 1 57.66 7 GLN B C 1
ATOM 1731 O O . GLN B 1 7 ? -6.504 0.254 5.059 1 57.66 7 GLN B O 1
ATOM 1736 N N . TYR B 1 8 ? -7.922 2.066 5.613 1 65.44 8 TYR B N 1
ATOM 1737 C CA . TYR B 1 8 ? -8.773 1.312 4.703 1 65.44 8 TYR B CA 1
ATOM 1738 C C . TYR B 1 8 ? -8.867 1.998 3.344 1 65.44 8 TYR B C 1
ATOM 1740 O O . TYR B 1 8 ? -8.953 3.227 3.268 1 65.44 8 TYR B O 1
ATOM 1748 N N . LEU B 1 9 ? -8.5 1.322 2.387 1 82.62 9 LEU B N 1
ATOM 1749 C CA . LEU B 1 9 ? -8.688 1.715 0.995 1 82.62 9 LEU B CA 1
ATOM 1750 C C . LEU B 1 9 ? -10.125 1.49 0.557 1 82.62 9 LEU B C 1
ATOM 1752 O O . LEU B 1 9 ? -10.688 0.418 0.788 1 82.62 9 LEU B O 1
ATOM 1756 N N . ASN B 1 10 ? -10.734 2.555 0.111 1 88.62 10 ASN B N 1
ATOM 1757 C CA . ASN B 1 10 ? -12.078 2.422 -0.436 1 88.62 10 ASN B CA 1
ATOM 1758 C C . ASN B 1 10 ? -12.117 1.41 -1.578 1 88.62 10 ASN B C 1
ATOM 1760 O O . ASN B 1 10 ? -11.156 1.274 -2.33 1 88.62 10 ASN B O 1
ATOM 1764 N N . GLU B 1 11 ? -13.25 0.783 -1.781 1 92.62 11 GLU B N 1
ATOM 1765 C CA . GLU B 1 11 ? -13.438 -0.227 -2.818 1 92.62 11 GLU B CA 1
ATOM 1766 C C . GLU B 1 11 ? -13.203 0.359 -4.207 1 92.62 11 GLU B C 1
ATOM 1768 O O . GLU B 1 11 ? -12.711 -0.328 -5.102 1 92.62 11 GLU B O 1
ATOM 1773 N N . ASP B 1 12 ? -13.508 1.577 -4.328 1 95.12 12 ASP B N 1
ATOM 1774 C CA . ASP B 1 12 ? -13.352 2.23 -5.625 1 95.12 12 ASP B CA 1
ATOM 1775 C C . ASP B 1 12 ? -11.883 2.312 -6.027 1 95.12 12 ASP B C 1
ATOM 1777 O O . ASP B 1 12 ? -11.555 2.283 -7.215 1 95.12 12 ASP B O 1
ATOM 1781 N N . ALA B 1 13 ? -11.062 2.42 -5.047 1 96.5 13 ALA B N 1
ATOM 1782 C CA . ALA B 1 13 ? -9.633 2.461 -5.336 1 96.5 13 ALA B CA 1
ATOM 1783 C C . ALA B 1 13 ? -9.148 1.123 -5.891 1 96.5 13 ALA B C 1
ATOM 1785 O O . ALA B 1 13 ? -8.336 1.085 -6.82 1 96.5 13 ALA B O 1
ATOM 1786 N N . TYR B 1 14 ? -9.672 0.028 -5.422 1 97.12 14 TYR B N 1
ATOM 1787 C CA . TYR B 1 14 ? -9.312 -1.297 -5.914 1 97.12 14 TYR B CA 1
ATOM 1788 C C . TYR B 1 14 ? -9.844 -1.521 -7.324 1 97.12 14 TYR B C 1
ATOM 1790 O O . TYR B 1 14 ? -9.164 -2.109 -8.164 1 97.12 14 TYR B O 1
ATOM 1798 N N . SER B 1 15 ? -11.062 -1.055 -7.496 1 97 15 SER B N 1
ATOM 1799 C CA . SER B 1 15 ? -11.656 -1.166 -8.82 1 97 15 SER B CA 1
ATOM 1800 C C . SER B 1 15 ? -10.859 -0.375 -9.852 1 97 15 SER B C 1
ATOM 1802 O O . SER B 1 15 ? -10.656 -0.839 -10.977 1 97 15 SER B O 1
ATOM 1804 N N . LEU B 1 16 ? -10.438 0.77 -9.406 1 97.38 16 LEU B N 1
ATOM 1805 C CA . LEU B 1 16 ? -9.609 1.595 -10.289 1 97.38 16 LEU B CA 1
ATOM 1806 C C . LEU B 1 16 ? -8.32 0.879 -10.656 1 97.38 16 LEU B C 1
ATOM 1808 O O . LEU B 1 16 ? -7.922 0.856 -11.82 1 97.38 16 LEU B O 1
ATOM 1812 N N . LEU B 1 17 ? -7.695 0.3 -9.719 1 97.88 17 LEU B N 1
ATOM 1813 C CA . LEU B 1 17 ? -6.457 -0.434 -9.953 1 97.88 17 LEU B CA 1
ATOM 1814 C C . LEU B 1 17 ? -6.699 -1.617 -10.883 1 97.88 17 LEU B C 1
ATOM 1816 O O . LEU B 1 17 ? -5.938 -1.831 -11.836 1 97.88 17 LEU B O 1
ATOM 1820 N N . SER B 1 18 ? -7.75 -2.318 -10.625 1 98 18 SER B N 1
ATOM 1821 C CA . SER B 1 18 ? -8.086 -3.467 -11.453 1 98 18 SER B CA 1
ATOM 1822 C C . SER B 1 18 ? -8.32 -3.051 -12.906 1 98 18 SER B C 1
ATOM 1824 O O . SER B 1 18 ? -7.809 -3.693 -13.828 1 98 18 SER B O 1
ATOM 1826 N N . PHE B 1 19 ? -9.062 -1.964 -13.078 1 97.06 19 PHE B N 1
ATOM 1827 C CA . PHE B 1 19 ? -9.336 -1.45 -14.414 1 97.06 19 PHE B CA 1
ATOM 1828 C C . PHE B 1 19 ? -8.047 -1.016 -15.102 1 97.06 19 PHE B C 1
ATOM 1830 O O . PHE B 1 19 ? -7.863 -1.256 -16.297 1 97.06 19 PHE B O 1
ATOM 1837 N N . SER B 1 20 ? -7.125 -0.504 -14.328 1 97.81 20 SER B N 1
ATOM 1838 C CA . SER B 1 20 ? -5.891 0.059 -14.859 1 97.81 20 SER B CA 1
ATOM 1839 C C . SER B 1 20 ? -4.891 -1.037 -15.219 1 97.81 20 SER B C 1
ATOM 1841 O O . SER B 1 20 ? -3.879 -0.774 -15.867 1 97.81 20 SER B O 1
ATOM 1843 N N . LEU B 1 21 ? -5.102 -2.307 -14.883 1 97.62 21 LEU B N 1
ATOM 1844 C CA . LEU B 1 21 ? -4.242 -3.428 -15.242 1 97.62 21 LEU B CA 1
ATOM 1845 C C . LEU B 1 21 ? -4.316 -3.707 -16.734 1 97.62 21 LEU B C 1
ATOM 1847 O O . LEU B 1 21 ? -3.438 -4.371 -17.297 1 97.62 21 LEU B O 1
ATOM 1851 N N . ASN B 1 22 ? -5.344 -3.23 -17.375 1 95.38 22 ASN B N 1
ATOM 1852 C CA . ASN B 1 22 ? -5.516 -3.436 -18.812 1 95.38 22 ASN B CA 1
ATOM 1853 C C . ASN B 1 22 ? -5.09 -2.205 -19.609 1 95.38 22 ASN B C 1
ATOM 1855 O O . ASN B 1 22 ? -5.461 -2.055 -20.766 1 95.38 22 ASN B O 1
ATOM 1859 N N . SER B 1 23 ? -4.281 -1.342 -19.016 1 96.06 23 SER B N 1
ATOM 1860 C CA . SER B 1 23 ? -3.844 -0.107 -19.656 1 96.06 23 SER B CA 1
ATOM 1861 C C . SER B 1 23 ? -2.328 -0.076 -19.828 1 96.06 23 SER B C 1
ATOM 1863 O O . SER B 1 23 ? -1.645 -1.054 -19.516 1 96.06 23 SER B O 1
ATOM 1865 N N . GLU B 1 24 ? -1.772 1.066 -20.406 1 95.38 24 GLU B N 1
ATOM 1866 C CA . GLU B 1 24 ? -0.346 1.22 -20.688 1 95.38 24 GLU B CA 1
ATOM 1867 C C . GLU B 1 24 ? 0.452 1.356 -19.391 1 95.38 24 GLU B C 1
ATOM 1869 O O . GLU B 1 24 ? 1.676 1.208 -19.391 1 95.38 24 GLU B O 1
ATOM 1874 N N . VAL B 1 25 ? -0.188 1.558 -18.25 1 96.31 25 VAL B N 1
ATOM 1875 C CA . VAL B 1 25 ? 0.526 1.751 -16.984 1 96.31 25 VAL B CA 1
ATOM 1876 C C . VAL B 1 25 ? 0.472 0.468 -16.156 1 96.31 25 VAL B C 1
ATOM 1878 O O . VAL B 1 25 ? 0.52 0.513 -14.93 1 96.31 25 VAL B O 1
ATOM 1881 N N . ILE B 1 26 ? 0.334 -0.657 -16.812 1 96.88 26 ILE B N 1
ATOM 1882 C CA . ILE B 1 26 ? 0.146 -1.944 -16.156 1 96.88 26 ILE B CA 1
ATOM 1883 C C . ILE B 1 26 ? 1.314 -2.215 -15.203 1 96.88 26 ILE B C 1
ATOM 1885 O O . ILE B 1 26 ? 1.127 -2.762 -14.117 1 96.88 26 ILE B O 1
ATOM 1889 N N . LYS B 1 27 ? 2.449 -1.788 -15.562 1 95.38 27 LYS B N 1
ATOM 1890 C CA . LYS B 1 27 ? 3.617 -2.066 -14.727 1 95.38 27 LYS B CA 1
ATOM 1891 C C . LYS B 1 27 ? 3.533 -1.326 -13.398 1 95.38 27 LYS B C 1
ATOM 1893 O O . LYS B 1 27 ? 3.734 -1.922 -12.336 1 95.38 27 LYS B O 1
ATOM 1898 N N . GLU B 1 28 ? 3.23 -0.089 -13.445 1 95.94 28 GLU B N 1
ATOM 1899 C CA . GLU B 1 28 ? 3.1 0.733 -12.242 1 95.94 28 GLU B CA 1
ATOM 1900 C C . GLU B 1 28 ? 1.951 0.246 -11.359 1 95.94 28 GLU B C 1
ATOM 1902 O O . GLU B 1 28 ? 2.086 0.178 -10.141 1 95.94 28 GLU B O 1
ATOM 1907 N N . VAL B 1 29 ? 0.854 -0.108 -12 1 97.38 29 VAL B N 1
ATOM 1908 C CA . VAL B 1 29 ? -0.34 -0.534 -11.281 1 97.38 29 VAL B CA 1
ATOM 1909 C C . VAL B 1 29 ? -0.076 -1.868 -10.586 1 97.38 29 VAL B C 1
ATOM 1911 O O . VAL B 1 29 ? -0.465 -2.061 -9.43 1 97.38 29 VAL B O 1
ATOM 1914 N N . LEU B 1 30 ? 0.617 -2.719 -11.227 1 96.69 30 LEU B N 1
ATOM 1915 C CA . LEU B 1 30 ? 0.942 -4.012 -10.641 1 96.69 30 LEU B CA 1
ATOM 1916 C C . LEU B 1 30 ? 1.895 -3.85 -9.461 1 96.69 30 LEU B C 1
ATOM 1918 O O . LEU B 1 30 ? 1.779 -4.562 -8.461 1 96.69 30 LEU B O 1
ATOM 1922 N N . ASP B 1 31 ? 2.773 -2.928 -9.57 1 95 31 ASP B N 1
ATOM 1923 C CA . ASP B 1 31 ? 3.648 -2.617 -8.445 1 95 31 ASP B CA 1
ATOM 1924 C C . ASP B 1 31 ? 2.84 -2.176 -7.23 1 95 31 ASP B C 1
ATOM 1926 O O . ASP B 1 31 ? 3.133 -2.584 -6.105 1 95 31 ASP B O 1
ATOM 1930 N N . ILE B 1 32 ? 1.917 -1.357 -7.469 1 96.06 32 ILE B N 1
ATOM 1931 C CA . ILE B 1 32 ? 1.077 -0.844 -6.391 1 96.06 32 ILE B CA 1
ATOM 1932 C C . ILE B 1 32 ? 0.272 -1.987 -5.773 1 96.06 32 ILE B C 1
ATOM 1934 O O . ILE B 1 32 ? 0.233 -2.139 -4.551 1 96.06 32 ILE B O 1
ATOM 1938 N N . ILE B 1 33 ? -0.316 -2.799 -6.621 1 96.88 33 ILE B N 1
ATOM 1939 C CA . ILE B 1 33 ? -1.138 -3.91 -6.152 1 96.88 33 ILE B CA 1
ATOM 1940 C C . ILE B 1 33 ? -0.279 -4.883 -5.348 1 96.88 33 ILE B C 1
ATOM 1942 O O . ILE B 1 33 ? -0.741 -5.453 -4.355 1 96.88 33 ILE B O 1
ATOM 1946 N N . GLU B 1 34 ? 0.924 -5.039 -5.758 1 95.5 34 GLU B N 1
ATOM 1947 C CA . GLU B 1 34 ? 1.827 -5.93 -5.035 1 95.5 34 GLU B CA 1
ATOM 1948 C C . GLU B 1 34 ? 2.072 -5.43 -3.615 1 95.5 34 GLU B C 1
ATOM 1950 O O . GLU B 1 34 ? 2.051 -6.215 -2.664 1 95.5 34 GLU B O 1
ATOM 1955 N N . VAL B 1 35 ? 2.311 -4.199 -3.461 1 93.12 35 VAL B N 1
ATOM 1956 C CA . VAL B 1 35 ? 2.525 -3.635 -2.135 1 93.12 35 VAL B CA 1
ATOM 1957 C C . VAL B 1 35 ? 1.249 -3.76 -1.305 1 93.12 35 VAL B C 1
ATOM 1959 O O . VAL B 1 35 ? 1.295 -4.172 -0.143 1 93.12 35 VAL B O 1
ATOM 1962 N N . LEU B 1 36 ? 0.128 -3.461 -1.897 1 93.62 36 LEU B N 1
ATOM 1963 C CA . LEU B 1 36 ? -1.143 -3.529 -1.185 1 93.62 36 LEU B CA 1
ATOM 1964 C C . LEU B 1 36 ? -1.459 -4.961 -0.771 1 93.62 36 LEU B C 1
ATOM 1966 O O . LEU B 1 36 ? -1.977 -5.195 0.324 1 93.62 36 LEU B O 1
ATOM 1970 N N . SER B 1 37 ? -1.119 -5.871 -1.578 1 94.88 37 SER B N 1
ATOM 1971 C CA . SER B 1 37 ? -1.397 -7.277 -1.29 1 94.88 37 SER B CA 1
ATOM 1972 C C . SER B 1 37 ? -0.53 -7.785 -0.144 1 94.88 37 SER B C 1
ATOM 1974 O O . SER B 1 37 ? -0.784 -8.859 0.401 1 94.88 37 SER B O 1
ATOM 1976 N N . GLY B 1 38 ? 0.436 -7 0.161 1 91.88 38 GLY B N 1
ATOM 1977 C CA . GLY B 1 38 ? 1.255 -7.352 1.311 1 91.88 38 GLY B CA 1
ATOM 1978 C C . GLY B 1 38 ? 0.651 -6.91 2.631 1 91.88 38 GLY B C 1
ATOM 1979 O O . GLY B 1 38 ? 1.136 -7.289 3.697 1 91.88 38 GLY B O 1
ATOM 1980 N N . GLN B 1 39 ? -0.368 -6.145 2.578 1 89.31 39 GLN B N 1
ATOM 1981 C CA . GLN B 1 39 ? -1.053 -5.641 3.764 1 89.31 39 GLN B CA 1
ATOM 1982 C C . GLN B 1 39 ? -2.266 -6.5 4.105 1 89.31 39 GLN B C 1
ATOM 1984 O O . GLN B 1 39 ? -3.148 -6.699 3.27 1 89.31 39 GLN B O 1
ATOM 1989 N N . SER B 1 40 ? -2.336 -6.93 5.387 1 90.62 40 SER B N 1
ATOM 1990 C CA . SER B 1 40 ? -3.387 -7.855 5.801 1 90.62 40 SER B CA 1
ATOM 1991 C C . SER B 1 40 ? -4.77 -7.254 5.57 1 90.62 40 SER B C 1
ATOM 1993 O O . SER B 1 40 ? -5.703 -7.965 5.188 1 90.62 40 SER B O 1
ATOM 1995 N N . SER B 1 41 ? -4.867 -5.961 5.742 1 88.88 41 SER B N 1
ATOM 1996 C CA . SER B 1 41 ? -6.164 -5.301 5.621 1 88.88 41 SER B CA 1
ATOM 1997 C C . SER B 1 41 ? -6.566 -5.133 4.16 1 88.88 41 SER B C 1
ATOM 1999 O O . SER B 1 41 ? -7.723 -4.82 3.863 1 88.88 41 SER B O 1
ATOM 2001 N N . CYS B 1 42 ? -5.641 -5.43 3.211 1 93.56 42 CYS B N 1
ATOM 2002 C CA . CYS B 1 42 ? -5.91 -5.141 1.808 1 93.56 42 CYS B CA 1
ATOM 2003 C C . CYS B 1 42 ? -6.109 -6.426 1.014 1 93.56 42 CYS B C 1
ATOM 2005 O O . CYS B 1 42 ? -6.688 -6.402 -0.075 1 93.56 42 CYS B O 1
ATOM 2007 N N . LYS B 1 43 ? -5.676 -7.52 1.492 1 95.06 43 LYS B N 1
ATOM 2008 C CA . LYS B 1 43 ? -5.598 -8.766 0.737 1 95.06 43 LYS B CA 1
ATOM 2009 C C . LYS B 1 43 ? -6.969 -9.172 0.205 1 95.06 43 LYS B C 1
ATOM 2011 O O . LYS B 1 43 ? -7.129 -9.414 -0.994 1 95.06 43 LYS B O 1
ATOM 2016 N N . SER B 1 44 ? -7.957 -9.211 1.083 1 95.5 44 SER B N 1
ATOM 2017 C CA . SER B 1 44 ? -9.289 -9.664 0.688 1 95.5 44 SER B CA 1
ATOM 2018 C C . SER B 1 44 ? -9.922 -8.711 -0.323 1 95.5 44 SER B C 1
ATOM 2020 O O . SER B 1 44 ? -10.617 -9.148 -1.238 1 95.5 44 SER B O 1
ATOM 2022 N N . LYS B 1 45 ? -9.625 -7.469 -0.218 1 95.44 45 LYS B N 1
ATOM 2023 C CA . LYS B 1 45 ? -10.188 -6.477 -1.127 1 95.44 45 LYS B CA 1
ATOM 2024 C C . LYS B 1 45 ? -9.516 -6.539 -2.494 1 95.44 45 LYS B C 1
ATOM 2026 O O . LYS B 1 45 ? -10.172 -6.375 -3.525 1 95.44 45 LYS B O 1
ATOM 2031 N N . VAL B 1 46 ? -8.219 -6.785 -2.498 1 96.56 46 VAL B N 1
ATOM 2032 C CA . VAL B 1 46 ? -7.512 -6.988 -3.758 1 96.56 46 VAL B CA 1
ATOM 2033 C C . VAL B 1 46 ? -8.102 -8.188 -4.492 1 96.56 46 VAL B C 1
ATOM 2035 O O . VAL B 1 46 ? -8.406 -8.109 -5.688 1 96.56 46 VAL B O 1
ATOM 2038 N N . ALA B 1 47 ? -8.312 -9.258 -3.779 1 96.81 47 ALA B N 1
ATOM 2039 C CA . ALA B 1 47 ? -8.836 -10.484 -4.367 1 96.81 47 ALA B CA 1
ATOM 2040 C C . ALA B 1 47 ? -10.25 -10.273 -4.906 1 96.81 47 ALA B C 1
ATOM 2042 O O . ALA B 1 47 ? -10.641 -10.883 -5.906 1 96.81 47 ALA B O 1
ATOM 2043 N N . ALA B 1 48 ? -10.984 -9.375 -4.289 1 95.69 48 ALA B N 1
ATOM 2044 C CA . ALA B 1 48 ? -12.383 -9.141 -4.652 1 95.69 48 ALA B CA 1
ATOM 2045 C C . ALA B 1 48 ? -12.492 -8.086 -5.746 1 95.69 48 ALA B C 1
ATOM 2047 O O . ALA B 1 48 ? -13.57 -7.863 -6.297 1 95.69 48 ALA B O 1
ATOM 2048 N N . SER B 1 49 ? -11.461 -7.418 -6.113 1 96.5 49 SER B N 1
ATOM 2049 C CA . SER B 1 49 ? -11.492 -6.238 -6.977 1 96.5 49 SER B CA 1
ATOM 2050 C C . SER B 1 49 ? -11.672 -6.629 -8.438 1 96.5 49 SER B C 1
ATOM 2052 O O . SER B 1 49 ? -11.984 -5.781 -9.281 1 96.5 49 SER B O 1
ATOM 2054 N N . GLY B 1 50 ? -11.414 -7.879 -8.789 1 95.5 50 GLY B N 1
ATOM 2055 C CA . GLY B 1 50 ? -11.414 -8.336 -10.172 1 95.5 50 GLY B CA 1
ATOM 2056 C C . GLY B 1 50 ? -10.031 -8.367 -10.781 1 95.5 50 GLY B C 1
ATOM 2057 O O . GLY B 1 50 ? -9.875 -8.719 -11.953 1 95.5 50 GLY B O 1
ATOM 2058 N N . ALA B 1 51 ? -9.031 -8.055 -9.984 1 97.5 51 ALA B N 1
ATOM 2059 C CA . ALA B 1 51 ? -7.66 -8 -10.477 1 97.5 51 ALA B CA 1
ATOM 2060 C C . ALA B 1 51 ? -7.172 -9.391 -10.891 1 97.5 51 ALA B C 1
ATOM 2062 O O . ALA B 1 51 ? -6.285 -9.516 -11.742 1 97.5 51 ALA B O 1
ATOM 2063 N N . LEU B 1 52 ? -7.723 -10.43 -10.391 1 97.25 52 LEU B N 1
ATOM 2064 C CA . LEU B 1 52 ? -7.266 -11.797 -10.594 1 97.25 52 LEU B CA 1
ATOM 2065 C C . LEU B 1 52 ? -7.336 -12.18 -12.062 1 97.25 52 LEU B C 1
ATOM 2067 O O . LEU B 1 52 ? -6.453 -12.883 -12.57 1 97.25 52 LEU B O 1
ATOM 2071 N N . SER B 1 53 ? -8.359 -11.734 -12.711 1 96.38 53 SER B N 1
ATOM 2072 C CA . SER B 1 53 ? -8.516 -12.07 -14.117 1 96.38 53 SER B CA 1
ATOM 2073 C C . SER B 1 53 ? -7.344 -11.547 -14.945 1 96.38 53 SER B C 1
ATOM 2075 O O . SER B 1 53 ? -6.777 -12.281 -15.758 1 96.38 53 SER B O 1
ATOM 2077 N N . SER B 1 54 ? -6.992 -10.289 -14.734 1 97.31 54 SER B N 1
ATOM 2078 C CA . SER B 1 54 ? -5.867 -9.703 -15.453 1 97.31 54 SER B CA 1
ATOM 2079 C C . SER B 1 54 ? -4.559 -10.391 -15.086 1 97.31 54 SER B C 1
ATOM 2081 O O . SER B 1 54 ? -3.701 -10.609 -15.945 1 97.31 54 SER B O 1
ATOM 2083 N N . ILE B 1 55 ? -4.441 -10.766 -13.883 1 97.44 55 ILE B N 1
ATOM 2084 C CA . ILE B 1 55 ? -3.24 -11.43 -13.391 1 97.44 55 ILE B CA 1
ATOM 2085 C C . ILE B 1 55 ? -3.08 -12.781 -14.078 1 97.44 55 ILE B C 1
ATOM 2087 O O . ILE B 1 55 ? -1.999 -13.109 -14.57 1 97.44 55 ILE B O 1
ATOM 2091 N N . LEU B 1 56 ? -4.109 -13.5 -14.18 1 96.69 56 LEU B N 1
ATOM 2092 C CA . LEU B 1 56 ? -4.066 -14.812 -14.812 1 96.69 56 LEU B CA 1
ATOM 2093 C C . LEU B 1 56 ? -3.768 -14.688 -16.297 1 96.69 56 LEU B C 1
ATOM 2095 O O . LEU B 1 56 ? -3.062 -15.531 -16.859 1 96.69 56 LEU B O 1
ATOM 2099 N N . ASN B 1 57 ? -4.309 -13.648 -16.859 1 96.19 57 ASN B N 1
ATOM 2100 C CA . ASN B 1 57 ? -4.02 -13.414 -18.266 1 96.19 57 ASN B CA 1
ATOM 2101 C C . ASN B 1 57 ? -2.529 -13.188 -18.5 1 96.19 57 ASN B C 1
ATOM 2103 O O . ASN B 1 57 ? -1.96 -13.695 -19.469 1 96.19 57 ASN B O 1
ATOM 2107 N N . ILE B 1 58 ? -1.927 -12.453 -17.641 1 96.12 58 ILE B N 1
ATOM 2108 C CA . ILE B 1 58 ? -0.499 -12.172 -17.734 1 96.12 58 ILE B CA 1
ATOM 2109 C C . ILE B 1 58 ? 0.293 -13.469 -17.578 1 96.12 58 ILE B C 1
ATOM 2111 O O . ILE B 1 58 ? 1.227 -13.734 -18.328 1 96.12 58 ILE B O 1
ATOM 2115 N N . LEU B 1 59 ? -0.082 -14.297 -16.656 1 95.94 59 LEU B N 1
ATOM 2116 C CA . LEU B 1 59 ? 0.612 -15.555 -16.422 1 95.94 59 LEU B CA 1
ATOM 2117 C C . LEU B 1 59 ? 0.451 -16.5 -17.609 1 95.94 59 LEU B C 1
ATOM 2119 O O . LEU B 1 59 ? 1.411 -17.156 -18.016 1 95.94 59 LEU B O 1
ATOM 2123 N N . ASP B 1 60 ? -0.729 -16.531 -18.094 1 95 60 ASP B N 1
ATOM 2124 C CA . ASP B 1 60 ? -0.993 -17.375 -19.25 1 95 60 ASP B CA 1
ATOM 2125 C C . ASP B 1 60 ? -0.145 -16.969 -20.453 1 95 60 ASP B C 1
ATOM 2127 O O . ASP B 1 60 ? 0.39 -17.812 -21.156 1 95 60 ASP B O 1
ATOM 2131 N N . LEU B 1 61 ? -0.1 -15.68 -20.594 1 94.06 61 LEU B N 1
ATOM 2132 C CA . LEU B 1 61 ? 0.744 -15.172 -21.672 1 94.06 61 LEU B CA 1
ATOM 2133 C C . LEU B 1 61 ? 2.197 -15.586 -21.469 1 94.06 61 LEU B C 1
ATOM 2135 O O . LEU B 1 61 ? 2.879 -15.977 -22.422 1 94.06 61 LEU B O 1
ATOM 2139 N N . LYS B 1 62 ? 2.67 -15.477 -20.219 1 92.94 62 LYS B N 1
ATOM 2140 C CA . LYS B 1 62 ? 4.035 -15.867 -19.891 1 92.94 62 LYS B CA 1
ATOM 2141 C C . LYS B 1 62 ? 4.273 -17.344 -20.219 1 92.94 62 LYS B C 1
ATOM 2143 O O . LYS B 1 62 ? 5.355 -17.719 -20.672 1 92.94 62 LYS B O 1
ATOM 2148 N N . ILE B 1 63 ? 3.318 -18.188 -20.078 1 92.19 63 ILE B N 1
ATOM 2149 C CA . ILE B 1 63 ? 3.418 -19.625 -20.25 1 92.19 63 ILE B CA 1
ATOM 2150 C C . ILE B 1 63 ? 3.344 -19.984 -21.734 1 92.19 63 ILE B C 1
ATOM 2152 O O . ILE B 1 63 ? 4.094 -20.828 -22.219 1 92.19 63 ILE B O 1
ATOM 2156 N N . ARG B 1 64 ? 2.553 -19.219 -22.438 1 92.94 64 ARG B N 1
ATOM 2157 C CA . ARG B 1 64 ? 2.207 -19.625 -23.797 1 92.94 64 ARG B CA 1
ATOM 2158 C C . ARG B 1 64 ? 3.092 -18.922 -24.828 1 92.94 64 ARG B C 1
ATOM 2160 O O . ARG B 1 64 ? 3.27 -19.406 -25.938 1 92.94 64 ARG B O 1
ATOM 2167 N N . VAL B 1 65 ? 3.535 -17.75 -24.484 1 93.5 65 VAL B N 1
ATOM 2168 C CA . VAL B 1 65 ? 4.227 -16.938 -25.469 1 93.5 65 VAL B CA 1
ATOM 2169 C C . VAL B 1 65 ? 5.691 -16.766 -25.062 1 93.5 65 VAL B C 1
ATOM 2171 O O . VAL B 1 65 ? 5.996 -16.062 -24.094 1 93.5 65 VAL B O 1
ATOM 2174 N N . PRO B 1 66 ? 6.629 -17.391 -25.891 1 90.25 66 PRO B N 1
ATOM 2175 C CA . PRO B 1 66 ? 8.047 -17.172 -25.625 1 90.25 66 PRO B CA 1
ATOM 2176 C C . PRO B 1 66 ? 8.43 -15.688 -25.672 1 90.25 66 PRO B C 1
ATOM 2178 O O . PRO B 1 66 ? 8 -14.969 -26.562 1 90.25 66 PRO B O 1
ATOM 2181 N N . GLY B 1 67 ? 9.078 -15.188 -24.688 1 90.69 67 GLY B N 1
ATOM 2182 C CA . GLY B 1 67 ? 9.531 -13.805 -24.688 1 90.69 67 GLY B CA 1
ATOM 2183 C C . GLY B 1 67 ? 8.57 -12.867 -23.984 1 90.69 67 GLY B C 1
ATOM 2184 O O . GLY B 1 67 ? 8.82 -11.664 -23.906 1 90.69 67 GLY B O 1
ATOM 2185 N N . ALA B 1 68 ? 7.484 -13.445 -23.531 1 91.75 68 ALA B N 1
ATOM 2186 C CA . ALA B 1 68 ? 6.559 -12.617 -22.766 1 91.75 68 ALA B CA 1
ATOM 2187 C C . ALA B 1 68 ? 7.262 -11.953 -21.594 1 91.75 68 ALA B C 1
ATOM 2189 O O . ALA B 1 68 ? 8.344 -12.391 -21.188 1 91.75 68 ALA B O 1
ATOM 2190 N N . ASN B 1 69 ? 6.746 -10.82 -21.125 1 92.06 69 ASN B N 1
ATOM 2191 C CA . ASN B 1 69 ? 7.355 -9.984 -20.094 1 92.06 69 ASN B CA 1
ATOM 2192 C C . ASN B 1 69 ? 7.512 -10.742 -18.766 1 92.06 69 ASN B C 1
ATOM 2194 O O . ASN B 1 69 ? 6.535 -10.938 -18.047 1 92.06 69 ASN B O 1
ATOM 2198 N N . ALA B 1 70 ? 8.672 -11.047 -18.406 1 93.12 70 ALA B N 1
ATOM 2199 C CA . ALA B 1 70 ? 8.969 -11.859 -17.234 1 93.12 70 ALA B CA 1
ATOM 2200 C C . ALA B 1 70 ? 8.766 -11.055 -15.953 1 93.12 70 ALA B C 1
ATOM 2202 O O . ALA B 1 70 ? 8.375 -11.602 -14.922 1 93.12 70 ALA B O 1
ATOM 2203 N N . THR B 1 71 ? 9.062 -9.766 -16.094 1 92.56 71 THR B N 1
ATOM 2204 C CA . THR B 1 71 ? 8.938 -8.914 -14.914 1 92.56 71 THR B CA 1
ATOM 2205 C C . THR B 1 71 ? 7.477 -8.805 -14.477 1 92.56 71 THR B C 1
ATOM 2207 O O . THR B 1 71 ? 7.168 -8.898 -13.289 1 92.56 71 THR B O 1
ATOM 2210 N N . LEU B 1 72 ? 6.602 -8.672 -15.461 1 94.69 72 LEU B N 1
ATOM 2211 C CA . LEU B 1 72 ? 5.176 -8.602 -15.156 1 94.69 72 LEU B CA 1
ATOM 2212 C C . LEU B 1 72 ? 4.688 -9.898 -14.523 1 94.69 72 LEU B C 1
ATOM 2214 O O . LEU B 1 72 ? 3.951 -9.867 -13.531 1 94.69 72 LEU B O 1
ATOM 2218 N N . ALA B 1 73 ? 5.129 -10.961 -15.047 1 95.19 73 ALA B N 1
ATOM 2219 C CA . ALA B 1 73 ? 4.738 -12.266 -14.516 1 95.19 73 ALA B CA 1
ATOM 2220 C C . ALA B 1 73 ? 5.227 -12.445 -13.078 1 95.19 73 ALA B C 1
ATOM 2222 O O . ALA B 1 73 ? 4.5 -12.969 -12.234 1 95.19 73 ALA B O 1
ATOM 2223 N N . ARG B 1 74 ? 6.367 -12 -12.844 1 94.5 74 ARG B N 1
ATOM 2224 C CA . ARG B 1 74 ? 6.926 -12.109 -11.5 1 94.5 74 ARG B CA 1
ATOM 2225 C C . ARG B 1 74 ? 6.094 -11.328 -10.492 1 94.5 74 ARG B C 1
ATOM 2227 O O . ARG B 1 74 ? 5.805 -11.828 -9.398 1 94.5 74 ARG B O 1
ATOM 2234 N N . HIS B 1 75 ? 5.766 -10.133 -10.844 1 94.5 75 HIS B N 1
ATOM 2235 C CA . HIS B 1 75 ? 4.914 -9.344 -9.961 1 94.5 75 HIS B CA 1
ATOM 2236 C C . HIS B 1 75 ? 3.578 -10.039 -9.719 1 94.5 75 HIS B C 1
ATOM 2238 O O . HIS B 1 75 ? 3.055 -10.016 -8.609 1 94.5 75 HIS B O 1
ATOM 2244 N N . CYS B 1 76 ? 3.025 -10.664 -10.734 1 97 76 CYS B N 1
ATOM 2245 C CA . CYS B 1 76 ? 1.768 -11.391 -10.594 1 97 76 CYS B CA 1
ATOM 2246 C C . CYS B 1 76 ? 1.915 -12.555 -9.625 1 97 76 CYS B C 1
ATOM 2248 O O . CYS B 1 76 ? 1.046 -12.781 -8.781 1 97 76 CYS B O 1
ATOM 2250 N N . ILE B 1 77 ? 3.016 -13.227 -9.711 1 97.25 77 ILE B N 1
ATOM 2251 C CA . ILE B 1 77 ? 3.268 -14.375 -8.844 1 97.25 77 ILE B CA 1
ATOM 2252 C C . ILE B 1 77 ? 3.369 -13.914 -7.395 1 97.25 77 ILE B C 1
ATOM 2254 O O . ILE B 1 77 ? 2.807 -14.547 -6.496 1 97.25 77 ILE B O 1
ATOM 2258 N N . VAL B 1 78 ? 4.016 -12.812 -7.211 1 96.62 78 VAL B N 1
ATOM 2259 C CA . VAL B 1 78 ? 4.195 -12.289 -5.859 1 96.62 78 VAL B CA 1
ATOM 2260 C C . VAL B 1 78 ? 2.846 -11.852 -5.293 1 96.62 78 VAL B C 1
ATOM 2262 O O . VAL B 1 78 ? 2.553 -12.094 -4.117 1 96.62 78 VAL B O 1
ATOM 2265 N N . VAL B 1 79 ? 2.023 -11.25 -6.082 1 97.31 79 VAL B N 1
ATOM 2266 C CA . VAL B 1 79 ? 0.689 -10.859 -5.637 1 97.31 79 VAL B CA 1
ATOM 2267 C C . VAL B 1 79 ? -0.095 -12.102 -5.215 1 97.31 79 VAL B C 1
ATOM 2269 O O . VAL B 1 79 ? -0.688 -12.133 -4.133 1 97.31 79 VAL B O 1
ATOM 2272 N N . LEU B 1 80 ? -0.038 -13.133 -6.016 1 97.88 80 LEU B N 1
ATOM 2273 C CA . LEU B 1 80 ? -0.761 -14.359 -5.707 1 97.88 80 LEU B CA 1
ATOM 2274 C C . LEU B 1 80 ? -0.236 -14.992 -4.426 1 97.88 80 LEU B C 1
ATOM 2276 O O . LEU B 1 80 ? -1.016 -15.492 -3.609 1 97.88 80 LEU B O 1
ATOM 2280 N N . ARG B 1 81 ? 0.987 -14.938 -4.281 1 97.38 81 ARG B N 1
ATOM 2281 C CA . ARG B 1 81 ? 1.592 -15.469 -3.061 1 97.38 81 ARG B CA 1
ATOM 2282 C C . ARG B 1 81 ? 1.078 -14.727 -1.83 1 97.38 81 ARG B C 1
ATOM 2284 O O . ARG B 1 81 ? 0.716 -15.352 -0.831 1 97.38 81 ARG B O 1
ATOM 2291 N N . ASN B 1 82 ? 1.059 -13.477 -1.915 1 95.69 82 ASN B N 1
ATOM 2292 C CA . ASN B 1 82 ? 0.556 -12.672 -0.808 1 95.69 82 ASN B CA 1
ATOM 2293 C C . ASN B 1 82 ? -0.911 -12.969 -0.516 1 95.69 82 ASN B C 1
ATOM 2295 O O . ASN B 1 82 ? -1.305 -13.094 0.646 1 95.69 82 ASN B O 1
ATOM 2299 N N . LEU B 1 83 ? -1.663 -13.133 -1.534 1 97.25 83 LEU B N 1
ATOM 2300 C CA . LEU B 1 83 ? -3.098 -13.344 -1.371 1 97.25 83 LEU B CA 1
ATOM 2301 C C . LEU B 1 83 ? -3.383 -14.727 -0.795 1 97.25 83 LEU B C 1
ATOM 2303 O O . LEU B 1 83 ? -4.289 -14.891 0.026 1 97.25 83 LEU B O 1
ATOM 2307 N N . CYS B 1 84 ? -2.615 -15.672 -1.094 1 96.88 84 CYS B N 1
ATOM 2308 C CA . CYS B 1 84 ? -2.844 -17.047 -0.668 1 96.88 84 CYS B CA 1
ATOM 2309 C C . CYS B 1 84 ? -2.619 -17.203 0.831 1 96.88 84 CYS B C 1
ATOM 2311 O O . CYS B 1 84 ? -3.043 -18.188 1.43 1 96.88 84 CYS B O 1
ATOM 2313 N N . ASN B 1 85 ? -2.006 -16.188 1.419 1 94.38 85 ASN B N 1
ATOM 2314 C CA . ASN B 1 85 ? -1.723 -16.234 2.85 1 94.38 85 ASN B CA 1
ATOM 2315 C C . ASN B 1 85 ? -2.881 -15.68 3.67 1 94.38 85 ASN B C 1
ATOM 2317 O O . ASN B 1 85 ? -2.777 -15.555 4.895 1 94.38 85 ASN B O 1
ATOM 2321 N N . ASN B 1 86 ? -3.844 -15.312 3.031 1 95.31 86 ASN B N 1
ATOM 2322 C CA . ASN B 1 86 ? -5.062 -14.812 3.66 1 95.31 86 ASN B CA 1
ATOM 2323 C C . ASN B 1 86 ? -6.262 -15.703 3.342 1 95.31 86 ASN B C 1
ATOM 2325 O O . ASN B 1 86 ? -6.504 -16.031 2.18 1 95.31 86 ASN B O 1
ATOM 2329 N N . GLN B 1 87 ? -7.031 -16.047 4.293 1 95.31 87 GLN B N 1
ATOM 2330 C CA . GLN B 1 87 ? -8.117 -17.016 4.129 1 95.31 87 GLN B CA 1
ATOM 2331 C C . GLN B 1 87 ? -9.148 -16.516 3.129 1 95.31 87 GLN B C 1
ATOM 2333 O O . GLN B 1 87 ? -9.539 -17.234 2.211 1 95.31 87 GLN B O 1
ATOM 2338 N N . LYS B 1 88 ? -9.57 -15.273 3.289 1 95.94 88 LYS B N 1
ATOM 2339 C CA . LYS B 1 88 ? -10.594 -14.711 2.412 1 95.94 88 LYS B CA 1
ATOM 2340 C C . LYS B 1 88 ? -10.055 -14.508 1 1 95.94 88 LYS B C 1
ATOM 2342 O O . LYS B 1 88 ? -10.773 -14.719 0.019 1 95.94 88 LYS B O 1
ATOM 2347 N N . ALA B 1 89 ? -8.805 -14.164 0.949 1 96.75 89 ALA B N 1
ATOM 2348 C CA . ALA B 1 89 ? -8.195 -13.844 -0.341 1 96.75 89 ALA B CA 1
ATOM 2349 C C . ALA B 1 89 ? -7.848 -15.117 -1.111 1 96.75 89 ALA B C 1
ATOM 2351 O O . ALA B 1 89 ? -7.703 -15.086 -2.336 1 96.75 89 ALA B O 1
ATOM 2352 N N . ARG B 1 90 ? -7.789 -16.203 -0.442 1 95.19 90 ARG B N 1
ATOM 2353 C CA . ARG B 1 90 ? -7.414 -17.469 -1.042 1 95.19 90 ARG B CA 1
ATOM 2354 C C . ARG B 1 90 ? -8.578 -18.078 -1.826 1 95.19 90 ARG B C 1
ATOM 2356 O O . ARG B 1 90 ? -8.367 -18.766 -2.824 1 95.19 90 ARG B O 1
ATOM 2363 N N . LEU B 1 91 ? -9.727 -17.75 -1.492 1 95.81 91 LEU B N 1
ATOM 2364 C CA . LEU B 1 91 ? -10.922 -18.406 -2.018 1 95.81 91 LEU B CA 1
ATOM 2365 C C . LEU B 1 91 ? -11.078 -18.125 -3.51 1 95.81 91 LEU B C 1
ATOM 2367 O O . LEU B 1 91 ? -11.219 -19.047 -4.309 1 95.81 91 LEU B O 1
ATOM 2371 N N . PRO B 1 92 ? -10.938 -16.844 -3.859 1 96.5 92 PRO B N 1
ATOM 2372 C CA . PRO B 1 92 ? -11.07 -16.609 -5.301 1 96.5 92 PRO B CA 1
ATOM 2373 C C . PRO B 1 92 ? -9.969 -17.281 -6.113 1 96.5 92 PRO B C 1
ATOM 2375 O O . PRO B 1 92 ? -10.203 -17.703 -7.254 1 96.5 92 PRO B O 1
ATOM 2378 N N . ILE B 1 93 ? -8.852 -17.453 -5.625 1 96.31 93 ILE B N 1
ATOM 2379 C CA . ILE B 1 93 ? -7.734 -18.094 -6.312 1 96.31 93 ILE B CA 1
ATOM 2380 C C . ILE B 1 93 ? -8.023 -19.578 -6.512 1 96.31 93 ILE B C 1
ATOM 2382 O O . ILE B 1 93 ? -7.836 -20.109 -7.605 1 96.31 93 ILE B O 1
ATOM 2386 N N . THR B 1 94 ? -8.531 -20.234 -5.48 1 95.94 94 THR B N 1
ATOM 2387 C CA . THR B 1 94 ? -8.734 -21.672 -5.508 1 95.94 94 THR B CA 1
ATOM 2388 C C . THR B 1 94 ? -10.031 -22.031 -6.238 1 95.94 94 THR B C 1
ATOM 2390 O O . THR B 1 94 ? -10.18 -23.141 -6.758 1 95.94 94 THR B O 1
ATOM 2393 N N . GLU B 1 95 ? -10.875 -21.078 -6.348 1 94.94 95 GLU B N 1
ATOM 2394 C CA . GLU B 1 95 ? -12.164 -21.344 -6.977 1 94.94 95 GLU B CA 1
ATOM 2395 C C . GLU B 1 95 ? -12.125 -21.016 -8.469 1 94.94 95 GLU B C 1
ATOM 2397 O O . GLU B 1 95 ? -12.977 -21.484 -9.227 1 94.94 95 GLU B O 1
ATOM 2402 N N . THR B 1 96 ? -11.203 -20.234 -8.781 1 94.12 96 THR B N 1
ATOM 2403 C CA . THR B 1 96 ? -11.094 -19.875 -10.188 1 94.12 96 THR B CA 1
ATOM 2404 C C . THR B 1 96 ? -10.5 -21.031 -10.992 1 94.12 96 THR B C 1
ATOM 2406 O O . THR B 1 96 ? -9.367 -21.453 -10.742 1 94.12 96 THR B O 1
ATOM 2409 N N . GLN B 1 97 ? -11.281 -21.391 -12.023 1 91.5 97 GLN B N 1
ATOM 2410 C CA . GLN B 1 97 ? -10.852 -22.531 -12.836 1 91.5 97 GLN B CA 1
ATOM 2411 C C . GLN B 1 97 ? -9.547 -22.234 -13.57 1 91.5 97 GLN B C 1
ATOM 2413 O O . GLN B 1 97 ? -9.414 -21.188 -14.195 1 91.5 97 GLN B O 1
ATOM 2418 N N . GLY B 1 98 ? -8.703 -23.172 -13.406 1 91.88 98 GLY B N 1
ATOM 2419 C CA . GLY B 1 98 ? -7.461 -23.078 -14.156 1 91.88 98 GLY B CA 1
ATOM 2420 C C . GLY B 1 98 ? -6.395 -22.266 -13.461 1 91.88 98 GLY B C 1
ATOM 2421 O O . GLY B 1 98 ? -5.242 -22.234 -13.891 1 91.88 98 GLY B O 1
ATOM 2422 N N . CYS B 1 99 ? -6.711 -21.547 -12.359 1 94.94 99 CYS B N 1
ATOM 2423 C CA . CYS B 1 99 ? -5.762 -20.672 -11.695 1 94.94 99 CYS B CA 1
ATOM 2424 C C . CYS B 1 99 ? -4.605 -21.453 -11.094 1 94.94 99 CYS B C 1
ATOM 2426 O O . CYS B 1 99 ? -3.439 -21.141 -11.336 1 94.94 99 CYS B O 1
ATOM 2428 N N . ILE B 1 100 ? -4.898 -22.5 -10.438 1 96 100 ILE B N 1
ATOM 2429 C CA . ILE B 1 100 ? -3.887 -23.312 -9.781 1 96 100 ILE B CA 1
ATOM 2430 C C . ILE B 1 100 ? -2.98 -23.969 -10.82 1 96 100 ILE B C 1
ATOM 2432 O O . ILE B 1 100 ? -1.763 -24.031 -10.641 1 96 100 ILE B O 1
ATOM 2436 N N . THR B 1 101 ? -3.611 -24.422 -11.867 1 95.31 101 THR B N 1
ATOM 2437 C CA . THR B 1 101 ? -2.857 -25.047 -12.945 1 95.31 101 THR B CA 1
ATOM 2438 C C . THR B 1 101 ? -1.871 -24.062 -13.562 1 95.31 101 THR B C 1
ATOM 2440 O O . THR B 1 101 ? -0.721 -24.422 -13.836 1 95.31 101 THR B O 1
ATOM 2443 N N . SER B 1 102 ? -2.369 -22.828 -13.789 1 94.94 102 SER B N 1
ATOM 2444 C CA . SER B 1 102 ? -1.495 -21.812 -14.352 1 94.94 102 SER B CA 1
ATOM 2445 C C . SER B 1 102 ? -0.314 -21.516 -13.43 1 94.94 102 SER B C 1
ATOM 2447 O O . SER B 1 102 ? 0.822 -21.391 -13.891 1 94.94 102 SER B O 1
ATOM 2449 N N . ILE B 1 103 ? -0.548 -21.438 -12.203 1 96.56 103 ILE B N 1
ATOM 2450 C CA . ILE B 1 103 ? 0.495 -21.203 -11.211 1 96.56 103 ILE B CA 1
ATOM 2451 C C . ILE B 1 103 ? 1.497 -22.359 -11.227 1 96.56 103 ILE B C 1
ATOM 2453 O O . ILE B 1 103 ? 2.709 -22.125 -11.297 1 96.56 103 ILE B O 1
ATOM 2457 N N . ALA B 1 104 ? 1.016 -23.562 -11.25 1 96.69 104 ALA B N 1
ATOM 2458 C CA . ALA B 1 104 ? 1.851 -24.766 -11.188 1 96.69 104 ALA B CA 1
ATOM 2459 C C . ALA B 1 104 ? 2.74 -24.875 -12.422 1 96.69 104 ALA B C 1
ATOM 2461 O O . ALA B 1 104 ? 3.875 -25.359 -12.336 1 96.69 104 ALA B O 1
ATOM 2462 N N . MET B 1 105 ? 2.271 -24.469 -13.523 1 95.31 105 MET B N 1
ATOM 2463 C CA . MET B 1 105 ? 3.01 -24.578 -14.773 1 95.31 105 MET B CA 1
ATOM 2464 C C . MET B 1 105 ? 4.277 -23.734 -14.734 1 95.31 105 MET B C 1
ATOM 2466 O O . MET B 1 105 ? 5.23 -24 -15.469 1 95.31 105 MET B O 1
ATOM 2470 N N . LEU B 1 106 ? 4.316 -22.766 -13.875 1 94.94 106 LEU B N 1
ATOM 2471 C CA . LEU B 1 106 ? 5.469 -21.875 -13.773 1 94.94 106 LEU B CA 1
ATOM 2472 C C . LEU B 1 106 ? 6.652 -22.578 -13.125 1 94.94 106 LEU B C 1
ATOM 2474 O O . LEU B 1 106 ? 7.785 -22.094 -13.188 1 94.94 106 LEU B O 1
ATOM 2478 N N . ILE B 1 107 ? 6.449 -23.734 -12.492 1 96.75 107 ILE B N 1
ATOM 2479 C CA . ILE B 1 107 ? 7.562 -24.531 -11.992 1 96.75 107 ILE B CA 1
ATOM 2480 C C . ILE B 1 107 ? 8.438 -25 -13.148 1 96.75 107 ILE B C 1
ATOM 2482 O O . ILE B 1 107 ? 9.656 -25.062 -13.031 1 96.75 107 ILE B O 1
ATOM 2486 N N . GLU B 1 108 ? 7.809 -25.25 -14.219 1 93.56 108 GLU B N 1
ATOM 2487 C CA . GLU B 1 108 ? 8.5 -25.781 -15.383 1 93.56 108 GLU B CA 1
ATOM 2488 C C . GLU B 1 108 ? 9.094 -24.656 -16.234 1 93.56 108 GLU B C 1
ATOM 2490 O O . GLU B 1 108 ? 10.188 -24.797 -16.781 1 93.56 108 GLU B O 1
ATOM 2495 N N . THR B 1 109 ? 8.406 -23.562 -16.281 1 89 109 THR B N 1
ATOM 2496 C CA . THR B 1 109 ? 8.758 -22.562 -17.281 1 89 109 THR B CA 1
ATOM 2497 C C . THR B 1 109 ? 9.422 -21.359 -16.609 1 89 109 THR B C 1
ATOM 2499 O O . THR B 1 109 ? 10.039 -20.531 -17.281 1 89 109 THR B O 1
ATOM 2502 N N . GLY B 1 110 ? 9.328 -21.266 -15.359 1 90 110 GLY B N 1
ATOM 2503 C CA . GLY B 1 110 ? 9.758 -20.047 -14.68 1 90 110 GLY B CA 1
ATOM 2504 C C . GLY B 1 110 ? 11.227 -20.062 -14.305 1 90 110 GLY B C 1
ATOM 2505 O O . GLY B 1 110 ? 11.891 -21.109 -14.406 1 90 110 GLY B O 1
ATOM 2506 N N . SER B 1 111 ? 11.719 -18.844 -14 1 94.19 111 SER B N 1
ATOM 2507 C CA . SER B 1 111 ? 13.062 -18.703 -13.445 1 94.19 111 SER B CA 1
ATOM 2508 C C . SER B 1 111 ? 13.164 -19.359 -12.07 1 94.19 111 SER B C 1
ATOM 2510 O O . SER B 1 111 ? 12.148 -19.75 -11.484 1 94.19 111 SER B O 1
ATOM 2512 N N . HIS B 1 112 ? 14.375 -19.469 -11.508 1 96.81 112 HIS B N 1
ATOM 2513 C CA . HIS B 1 112 ? 14.57 -20 -10.164 1 96.81 112 HIS B CA 1
ATOM 2514 C C . HIS B 1 112 ? 13.812 -19.172 -9.133 1 96.81 112 HIS B C 1
ATOM 2516 O O . HIS B 1 112 ? 13.227 -19.734 -8.203 1 96.81 112 HIS B O 1
ATOM 2522 N N . GLU B 1 113 ? 13.781 -17.922 -9.352 1 95.12 113 GLU B N 1
ATOM 2523 C CA . GLU B 1 113 ? 13.062 -17.047 -8.438 1 95.12 113 GLU B CA 1
ATOM 2524 C C . GLU B 1 113 ? 11.555 -17.281 -8.516 1 95.12 113 GLU B C 1
ATOM 2526 O O . GLU B 1 113 ? 10.875 -17.359 -7.484 1 95.12 113 GLU B O 1
ATOM 2531 N N . ASP B 1 114 ? 11.109 -17.453 -9.758 1 95.56 114 ASP B N 1
ATOM 2532 C CA . ASP B 1 114 ? 9.688 -17.719 -9.93 1 95.56 114 ASP B CA 1
ATOM 2533 C C . ASP B 1 114 ? 9.305 -19.062 -9.297 1 95.56 114 ASP B C 1
ATOM 2535 O O . ASP B 1 114 ? 8.258 -19.172 -8.656 1 95.56 114 ASP B O 1
ATOM 2539 N N . GLN B 1 115 ? 10.164 -20 -9.453 1 97.69 115 GLN B N 1
ATOM 2540 C CA . GLN B 1 115 ? 9.914 -21.312 -8.883 1 97.69 115 GLN B CA 1
ATOM 2541 C C . GLN B 1 115 ? 9.781 -21.25 -7.363 1 97.69 115 GLN B C 1
ATOM 2543 O O . GLN B 1 115 ? 8.898 -21.891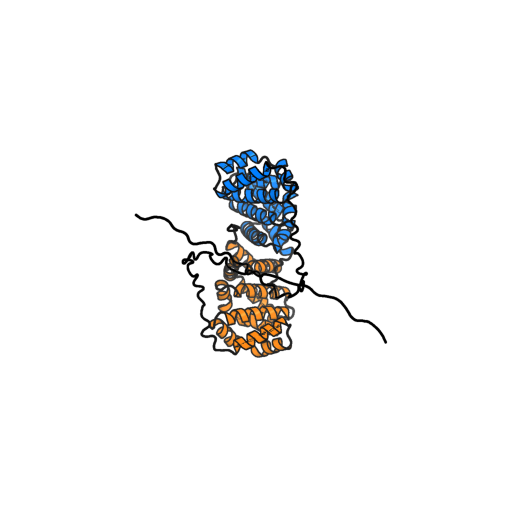 -6.785 1 97.69 115 GLN B O 1
ATOM 2548 N N . GLU B 1 116 ? 10.617 -20.422 -6.785 1 97.81 116 GLU B N 1
ATOM 2549 C CA . GLU B 1 116 ? 10.57 -20.266 -5.332 1 97.81 116 GLU B CA 1
ATOM 2550 C C . GLU B 1 116 ? 9.219 -19.703 -4.887 1 97.81 116 GLU B C 1
ATOM 2552 O O . GLU B 1 116 ? 8.617 -20.219 -3.932 1 97.81 116 GLU B O 1
ATOM 2557 N N . HIS B 1 117 ? 8.789 -18.719 -5.559 1 96.69 117 HIS B N 1
ATOM 2558 C CA . HIS B 1 117 ? 7.52 -18.109 -5.203 1 96.69 117 HIS B CA 1
ATOM 2559 C C . HIS B 1 117 ? 6.355 -19.062 -5.449 1 96.69 117 HIS B C 1
ATOM 2561 O O . HIS B 1 117 ? 5.438 -19.156 -4.633 1 96.69 117 HIS B O 1
ATOM 2567 N N . VAL B 1 118 ? 6.379 -19.75 -6.547 1 97.94 118 VAL B N 1
ATOM 2568 C CA . VAL B 1 118 ? 5.309 -20.672 -6.902 1 97.94 118 VAL B CA 1
ATOM 2569 C C . VAL B 1 118 ? 5.234 -21.797 -5.875 1 97.94 118 VAL B C 1
ATOM 2571 O O . VAL B 1 118 ? 4.148 -22.156 -5.422 1 97.94 118 VAL B O 1
ATOM 2574 N N . LEU B 1 119 ? 6.387 -22.297 -5.496 1 98.56 119 LEU B N 1
ATOM 2575 C CA . LEU B 1 119 ? 6.426 -23.375 -4.508 1 98.56 119 LEU B CA 1
ATOM 2576 C C . LEU B 1 119 ? 5.895 -22.891 -3.162 1 98.56 119 LEU B C 1
ATOM 2578 O O . LEU B 1 119 ? 5.219 -23.641 -2.451 1 98.56 119 LEU B O 1
ATOM 2582 N N . ALA B 1 120 ? 6.195 -21.656 -2.846 1 97.81 120 ALA B N 1
ATOM 2583 C CA . ALA B 1 120 ? 5.652 -21.094 -1.609 1 97.81 120 ALA B CA 1
ATOM 2584 C C . ALA B 1 120 ? 4.129 -21.047 -1.655 1 97.81 120 ALA B C 1
ATOM 2586 O O . ALA B 1 120 ? 3.463 -21.312 -0.651 1 97.81 120 ALA B O 1
ATOM 2587 N N . ILE B 1 121 ? 3.59 -20.734 -2.789 1 98.12 121 ILE B N 1
ATOM 2588 C CA . ILE B 1 121 ? 2.143 -20.672 -2.959 1 98.12 121 ILE B CA 1
ATOM 2589 C C . ILE B 1 121 ? 1.55 -22.078 -2.752 1 98.12 121 ILE B C 1
ATOM 2591 O O . ILE B 1 121 ? 0.62 -22.25 -1.96 1 98.12 121 ILE B O 1
ATOM 2595 N N . LEU B 1 122 ? 2.082 -23.031 -3.414 1 98.06 122 LEU B N 1
ATOM 2596 C CA . LEU B 1 122 ? 1.544 -24.391 -3.365 1 98.06 122 LEU B CA 1
ATOM 2597 C C . LEU B 1 122 ? 1.703 -24.984 -1.974 1 98.06 122 LEU B C 1
ATOM 2599 O O . LEU B 1 122 ? 0.811 -25.688 -1.487 1 98.06 122 LEU B O 1
ATOM 2603 N N . LEU B 1 123 ? 2.814 -24.703 -1.371 1 97.56 123 LEU B N 1
ATOM 2604 C CA . LEU B 1 123 ? 3.01 -25.156 0.002 1 97.56 123 LEU B CA 1
ATOM 2605 C C . LEU B 1 123 ? 1.966 -24.547 0.929 1 97.56 123 LEU B C 1
ATOM 2607 O O . LEU B 1 123 ? 1.394 -25.234 1.771 1 97.56 123 LEU B O 1
ATOM 2611 N N . THR B 1 124 ? 1.743 -23.266 0.775 1 97.19 124 THR B N 1
ATOM 2612 C CA . THR B 1 124 ? 0.754 -22.578 1.596 1 97.19 124 THR B CA 1
ATOM 2613 C C . THR B 1 124 ? -0.63 -23.188 1.407 1 97.19 124 THR B C 1
ATOM 2615 O O . THR B 1 124 ? -1.333 -23.453 2.383 1 97.19 124 THR B O 1
ATOM 2618 N N . LEU B 1 125 ? -0.99 -23.453 0.182 1 96.88 125 LEU B N 1
ATOM 2619 C CA . LEU B 1 125 ? -2.303 -24.031 -0.108 1 96.88 125 LEU B CA 1
ATOM 2620 C C . LEU B 1 125 ? -2.426 -25.438 0.463 1 96.88 125 LEU B C 1
ATOM 2622 O O . LEU B 1 125 ? -3.35 -25.719 1.229 1 96.88 125 LEU B O 1
ATOM 2626 N N . CYS B 1 126 ? -1.48 -26.25 0.269 1 96.25 126 CYS B N 1
ATOM 2627 C CA . CYS B 1 126 ? -1.55 -27.656 0.624 1 96.25 126 CYS B CA 1
ATOM 2628 C C . CYS B 1 126 ? -1.405 -27.844 2.129 1 96.25 126 CYS B C 1
ATOM 2630 O O . CYS B 1 126 ? -1.902 -28.828 2.684 1 96.25 126 CYS B O 1
ATOM 2632 N N . SER B 1 127 ? -0.786 -26.906 2.754 1 94.75 127 SER B N 1
ATOM 2633 C CA . SER B 1 127 ? -0.603 -27.016 4.199 1 94.75 127 SER B C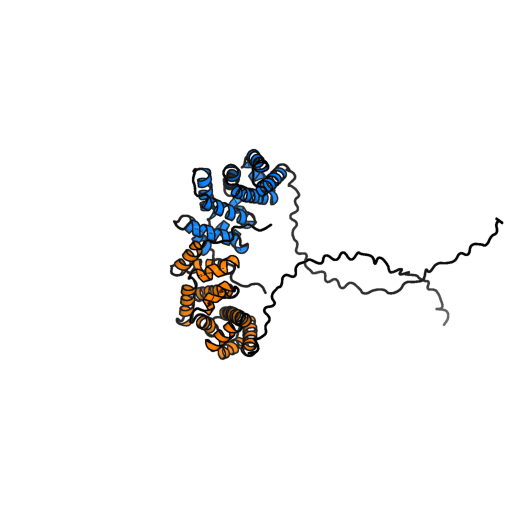A 1
ATOM 2634 C C . SER B 1 127 ? -1.834 -26.516 4.953 1 94.75 127 SER B C 1
ATOM 2636 O O . SER B 1 127 ? -2.031 -26.859 6.121 1 94.75 127 SER B O 1
ATOM 2638 N N . GLN B 1 128 ? -2.639 -25.75 4.301 1 94.12 128 GLN B N 1
ATOM 2639 C CA . GLN B 1 128 ? -3.721 -25.062 5.004 1 94.12 128 GLN B CA 1
ATOM 2640 C C . GLN B 1 128 ? -4.953 -25.953 5.117 1 94.12 128 GLN B C 1
ATOM 2642 O O . GLN B 1 128 ? -5.594 -26 6.172 1 94.12 128 GLN B O 1
ATOM 2647 N N . ARG B 1 129 ? -5.344 -26.594 4.027 1 93.25 129 ARG B N 1
ATOM 2648 C CA . ARG B 1 129 ? -6.551 -27.422 4.004 1 93.25 129 ARG B CA 1
ATOM 2649 C C . ARG B 1 129 ? -6.367 -28.625 3.1 1 93.25 129 ARG B C 1
ATOM 2651 O O . ARG B 1 129 ? -5.734 -28.531 2.045 1 93.25 129 ARG B O 1
ATOM 2658 N N . VAL B 1 130 ? -7.008 -29.688 3.477 1 94.75 130 VAL B N 1
ATOM 2659 C CA . VAL B 1 130 ? -6.98 -30.922 2.688 1 94.75 130 VAL B CA 1
ATOM 2660 C C . VAL B 1 130 ? -7.664 -30.688 1.344 1 94.75 130 VAL B C 1
ATOM 2662 O O . VAL B 1 130 ? -7.25 -31.25 0.323 1 94.75 130 VAL B O 1
ATOM 2665 N N . GLU B 1 131 ? -8.656 -29.812 1.335 1 93.69 131 GLU B N 1
ATOM 2666 C CA . GLU B 1 131 ? -9.383 -29.484 0.11 1 93.69 131 GLU B CA 1
ATOM 2667 C C . GLU B 1 131 ? -8.445 -28.875 -0.934 1 93.69 131 GLU B C 1
ATOM 2669 O O . GLU B 1 131 ? -8.555 -29.172 -2.123 1 93.69 131 GLU B O 1
ATOM 2674 N N . TYR B 1 132 ? -7.586 -28.031 -0.448 1 94.62 132 TYR B N 1
ATOM 2675 C CA . TYR B 1 132 ? -6.633 -27.406 -1.361 1 94.62 132 TYR B CA 1
ATOM 2676 C C . TYR B 1 132 ? -5.594 -28.422 -1.831 1 94.62 132 TYR B C 1
ATOM 2678 O O . TYR B 1 132 ? -5.18 -28.406 -2.992 1 94.62 132 TYR B O 1
ATOM 2686 N N . TRP B 1 133 ? -5.176 -29.25 -0.922 1 95.44 133 TRP B N 1
ATOM 2687 C CA . TRP B 1 133 ? -4.289 -30.359 -1.272 1 95.44 133 TRP B CA 1
ATOM 2688 C C . TRP B 1 133 ? -4.887 -31.203 -2.391 1 95.44 133 TRP B C 1
ATOM 2690 O O . TRP B 1 133 ? -4.223 -31.484 -3.393 1 95.44 133 TRP B O 1
ATOM 2700 N N . GLN B 1 134 ? -6.098 -31.578 -2.277 1 95 134 GLN B N 1
ATOM 2701 C CA . GLN B 1 134 ? -6.797 -32.375 -3.271 1 95 134 GLN B CA 1
ATOM 2702 C C . GLN B 1 134 ? -6.906 -31.641 -4.602 1 95 134 GLN B C 1
ATOM 2704 O O . GLN B 1 134 ? -6.766 -32.25 -5.668 1 95 134 GLN B O 1
ATOM 2709 N N . LEU B 1 135 ? -7.203 -30.344 -4.504 1 94.5 135 LEU B N 1
ATOM 2710 C CA . LEU B 1 135 ? -7.312 -29.516 -5.703 1 94.5 135 LEU B CA 1
ATOM 2711 C C . LEU B 1 135 ? -6.004 -29.531 -6.488 1 94.5 135 LEU B C 1
ATOM 2713 O O . LEU B 1 135 ? -6.012 -29.688 -7.711 1 94.5 135 LEU B O 1
ATOM 2717 N N . VAL B 1 136 ? -4.91 -29.406 -5.816 1 95.94 136 VAL B N 1
ATOM 2718 C CA . VAL B 1 136 ? -3.59 -29.391 -6.434 1 95.94 136 VAL B CA 1
ATOM 2719 C C . VAL B 1 136 ? -3.283 -30.766 -7.031 1 95.94 136 VAL B C 1
ATOM 2721 O O . VAL B 1 136 ? -2.824 -30.859 -8.172 1 95.94 136 VAL B O 1
ATOM 2724 N N . MET B 1 137 ? -3.627 -31.812 -6.316 1 94.56 137 MET B N 1
ATOM 2725 C CA . MET B 1 137 ? -3.369 -33.188 -6.746 1 94.56 137 MET B CA 1
ATOM 2726 C C . MET B 1 137 ? -4.199 -33.531 -7.977 1 94.56 137 MET B C 1
ATOM 2728 O O . MET B 1 137 ? -3.736 -34.25 -8.859 1 94.56 137 MET B O 1
ATOM 2732 N N . ASP B 1 138 ? -5.332 -33 -7.988 1 94.19 138 ASP B N 1
ATOM 2733 C CA . ASP B 1 138 ? -6.258 -33.312 -9.07 1 94.19 138 ASP B CA 1
ATOM 2734 C C . ASP B 1 138 ? -5.93 -32.531 -10.328 1 94.19 138 ASP B C 1
ATOM 2736 O O . ASP B 1 138 ? -6.051 -33.031 -11.445 1 94.19 138 ASP B O 1
ATOM 2740 N N . GLN B 1 139 ? -5.5 -31.281 -10.133 1 93.44 139 GLN B N 1
ATOM 2741 C CA . GLN B 1 139 ? -5.43 -30.359 -11.258 1 93.44 139 GLN B CA 1
ATOM 2742 C C . GLN B 1 139 ? -4.016 -30.312 -11.844 1 93.44 139 GLN B C 1
ATOM 2744 O O . GLN B 1 139 ? -3.82 -29.859 -12.969 1 93.44 139 GLN B O 1
ATOM 2749 N N . CYS B 1 140 ? -3.094 -30.734 -11.094 1 93.38 140 CYS B N 1
ATOM 2750 C CA . CYS B 1 140 ? -1.715 -30.5 -11.508 1 93.38 140 CYS B CA 1
ATOM 2751 C C . CYS B 1 140 ? -0.93 -31.812 -11.547 1 93.38 140 CYS B C 1
ATOM 2753 O O . CYS B 1 140 ? -1.151 -32.688 -10.719 1 93.38 140 CYS B O 1
ATOM 2755 N N . ASP B 1 141 ? -0.118 -31.984 -12.531 1 93.12 141 ASP B N 1
ATOM 2756 C CA . ASP B 1 141 ? 0.914 -33.031 -12.562 1 93.12 141 ASP B CA 1
ATOM 2757 C C . ASP B 1 141 ? 2.271 -32.438 -12.156 1 93.12 141 ASP B C 1
ATOM 2759 O O . ASP B 1 141 ? 3.105 -32.156 -13.008 1 93.12 141 ASP B O 1
ATOM 2763 N N . LEU B 1 142 ? 2.516 -32.469 -10.836 1 95.25 142 LEU B N 1
ATOM 2764 C CA . LEU B 1 142 ? 3.59 -31.656 -10.289 1 95.25 142 LEU B CA 1
ATOM 2765 C C . LEU B 1 142 ? 4.855 -32.5 -10.086 1 95.25 142 LEU B C 1
ATOM 2767 O O . LEU B 1 142 ? 5.949 -31.938 -9.969 1 95.25 142 LEU B O 1
ATOM 2771 N N . PHE B 1 143 ? 4.785 -33.781 -10.055 1 95.75 143 PHE B N 1
ATOM 2772 C CA . PHE B 1 143 ? 5.867 -34.594 -9.523 1 95.75 143 PHE B CA 1
ATOM 2773 C C . PHE B 1 143 ? 7.105 -34.5 -10.406 1 95.75 143 PHE B C 1
ATOM 2775 O O . PHE B 1 143 ? 8.203 -34.25 -9.914 1 95.75 143 PHE B O 1
ATOM 2782 N N . PRO B 1 144 ? 6.934 -34.656 -11.727 1 96.81 144 PRO B N 1
ATOM 2783 C CA . PRO B 1 144 ? 8.141 -34.531 -12.539 1 96.81 144 PRO B CA 1
ATOM 2784 C C . PRO B 1 144 ? 8.836 -33.188 -12.359 1 96.81 144 PRO B C 1
ATOM 2786 O O . PRO B 1 144 ? 10.062 -33.125 -12.219 1 96.81 144 PRO B O 1
ATOM 2789 N N . SER B 1 145 ? 8.023 -32.156 -12.367 1 97 145 SER B N 1
ATOM 2790 C CA . SER B 1 145 ? 8.625 -30.812 -12.242 1 97 145 SER B CA 1
ATOM 2791 C C . SER B 1 145 ? 9.18 -30.594 -10.844 1 97 145 SER B C 1
ATOM 2793 O O . SER B 1 145 ? 10.219 -29.953 -10.68 1 97 145 SER B O 1
ATOM 2795 N N . LEU B 1 146 ? 8.539 -31.094 -9.859 1 97.88 146 LEU B N 1
ATOM 2796 C CA . LEU B 1 146 ? 9.016 -30.969 -8.492 1 97.88 146 LEU B CA 1
ATOM 2797 C C . LEU B 1 146 ? 10.344 -31.703 -8.312 1 97.88 146 LEU B C 1
ATOM 2799 O O . LEU B 1 146 ? 11.25 -31.203 -7.652 1 97.88 146 LEU B O 1
ATOM 2803 N N . PHE B 1 147 ? 10.375 -32.781 -8.844 1 97.5 147 PHE B N 1
ATOM 2804 C CA . PHE B 1 147 ? 11.617 -33.531 -8.766 1 97.5 147 PHE B CA 1
ATOM 2805 C C . PHE B 1 147 ? 12.758 -32.781 -9.445 1 97.5 147 PHE B C 1
ATOM 2807 O O . PHE B 1 147 ? 13.867 -32.719 -8.906 1 97.5 147 PHE B O 1
ATOM 2814 N N . ASP B 1 148 ? 12.414 -32.344 -10.594 1 98.19 148 ASP B N 1
ATOM 2815 C CA . ASP B 1 148 ? 13.43 -31.578 -11.305 1 98.19 148 ASP B CA 1
ATOM 2816 C C . ASP B 1 148 ? 13.938 -30.406 -10.461 1 98.19 148 ASP B C 1
ATOM 2818 O O . ASP B 1 148 ? 15.148 -30.203 -10.336 1 98.19 148 ASP B O 1
ATOM 2822 N N . VAL B 1 149 ? 13.078 -29.594 -9.836 1 98.38 149 VAL B N 1
ATOM 2823 C CA . VAL B 1 149 ? 13.469 -28.453 -9.016 1 98.38 149 VAL B CA 1
ATOM 2824 C C . VAL B 1 149 ? 14.234 -28.938 -7.785 1 98.38 149 VAL B C 1
ATOM 2826 O O . VAL B 1 149 ? 15.164 -28.281 -7.324 1 98.38 149 VAL B O 1
ATOM 2829 N N . SER B 1 150 ? 13.914 -30.078 -7.223 1 98.31 150 SER B N 1
ATOM 2830 C CA . SER B 1 150 ? 14.578 -30.609 -6.035 1 98.31 150 SER B CA 1
ATOM 2831 C C . SER B 1 150 ? 16.047 -30.938 -6.324 1 98.31 150 SER B C 1
ATOM 2833 O O . SER B 1 150 ? 16.859 -31.031 -5.402 1 98.31 150 SER B O 1
ATOM 2835 N N . VAL B 1 151 ? 16.344 -31.094 -7.562 1 98.25 151 VAL B N 1
ATOM 2836 C CA . VAL B 1 151 ? 17.703 -31.484 -7.941 1 98.25 151 VAL B CA 1
ATOM 2837 C C . VAL B 1 151 ? 18.438 -30.297 -8.555 1 98.25 151 VAL B C 1
ATOM 2839 O O . VAL B 1 151 ? 19.594 -30.031 -8.227 1 98.25 151 VAL B O 1
ATOM 2842 N N . ASN B 1 152 ? 17.719 -29.562 -9.398 1 97.88 152 ASN B N 1
ATOM 2843 C CA . ASN B 1 152 ? 18.375 -28.578 -10.25 1 97.88 152 ASN B CA 1
ATOM 2844 C C . ASN B 1 152 ? 17.969 -27.156 -9.867 1 97.88 152 ASN B C 1
ATOM 2846 O O . ASN B 1 152 ? 18.469 -26.188 -10.445 1 97.88 152 ASN B O 1
ATOM 2850 N N . GLY B 1 153 ? 17.156 -27.016 -8.891 1 97.88 153 GLY B N 1
ATOM 2851 C CA . GLY B 1 153 ? 16.672 -25.688 -8.531 1 97.88 153 GLY B CA 1
ATOM 2852 C C . GLY B 1 153 ? 17.641 -24.906 -7.668 1 97.88 153 GLY B C 1
ATOM 2853 O O . GLY B 1 153 ? 18.781 -25.344 -7.453 1 97.88 153 GLY B O 1
ATOM 2854 N N . SER B 1 154 ? 17.203 -23.625 -7.328 1 97.94 154 SER B N 1
ATOM 2855 C CA . SER B 1 154 ? 17.953 -22.859 -6.328 1 97.94 154 SER B CA 1
ATOM 2856 C C . SER B 1 154 ? 17.922 -23.562 -4.973 1 97.94 154 SER B C 1
ATOM 2858 O O . SER B 1 154 ? 17.109 -24.469 -4.754 1 97.94 154 SER B O 1
ATOM 2860 N N . ASP B 1 155 ? 18.766 -23.172 -4.047 1 97.94 155 ASP B N 1
ATOM 2861 C CA . ASP B 1 155 ? 18.781 -23.797 -2.729 1 97.94 155 ASP B CA 1
ATOM 2862 C C . ASP B 1 155 ? 17.422 -23.703 -2.057 1 97.94 155 ASP B C 1
ATOM 2864 O O . ASP B 1 155 ? 16.906 -24.703 -1.528 1 97.94 155 ASP B O 1
ATOM 2868 N N . LYS B 1 156 ? 16.875 -22.562 -2.105 1 97.81 156 LYS B N 1
ATOM 2869 C CA . LYS B 1 156 ? 15.547 -22.391 -1.526 1 97.81 156 LYS B CA 1
ATOM 2870 C C . LYS B 1 156 ? 14.5 -23.188 -2.293 1 97.81 156 LYS B C 1
ATOM 2872 O O . LYS B 1 156 ? 13.594 -23.766 -1.693 1 97.81 156 LYS B O 1
ATOM 2877 N N . GLY B 1 157 ? 14.648 -23.234 -3.633 1 98.06 157 GLY B N 1
ATOM 2878 C CA . GLY B 1 157 ? 13.742 -24.016 -4.457 1 98.06 157 GLY B CA 1
ATOM 2879 C C . GLY B 1 157 ? 13.805 -25.5 -4.168 1 98.06 157 GLY B C 1
ATOM 2880 O O . GLY B 1 157 ? 12.766 -26.156 -4.07 1 98.06 157 GLY B O 1
ATOM 2881 N N . LYS B 1 158 ? 15 -25.922 -3.967 1 98.5 158 LYS B N 1
ATOM 2882 C CA . LYS B 1 158 ? 15.195 -27.328 -3.648 1 98.5 158 LYS B CA 1
ATOM 2883 C C . LYS B 1 158 ? 14.516 -27.688 -2.33 1 98.5 158 LYS B C 1
ATOM 2885 O O . LYS B 1 158 ? 13.82 -28.703 -2.244 1 98.5 158 LYS B O 1
ATOM 2890 N N . ALA B 1 159 ? 14.703 -26.828 -1.362 1 98.38 159 ALA B N 1
ATOM 2891 C CA . ALA B 1 159 ? 14.125 -27.078 -0.046 1 98.38 159 ALA B CA 1
ATOM 2892 C C . ALA B 1 159 ? 12.602 -27.078 -0.107 1 98.38 159 ALA B C 1
ATOM 2894 O O . ALA B 1 159 ? 11.953 -27.984 0.44 1 98.38 159 ALA B O 1
ATOM 2895 N N . SER B 1 160 ? 12.094 -26.172 -0.782 1 98.38 160 SER B N 1
ATOM 2896 C CA . SER B 1 160 ? 10.648 -26.047 -0.881 1 98.38 160 SER B CA 1
ATOM 2897 C C . SER B 1 160 ? 10.055 -27.188 -1.701 1 98.38 160 SER B C 1
ATOM 2899 O O . SER B 1 160 ? 8.977 -27.703 -1.385 1 98.38 160 SER B O 1
ATOM 2901 N N . ALA B 1 161 ? 10.773 -27.547 -2.746 1 98.44 161 ALA B N 1
ATOM 2902 C CA . ALA B 1 161 ? 10.305 -28.656 -3.578 1 98.44 161 ALA B CA 1
ATOM 2903 C C . ALA B 1 161 ? 10.25 -29.953 -2.781 1 98.44 161 ALA B C 1
ATOM 2905 O O . ALA B 1 161 ? 9.273 -30.703 -2.863 1 98.44 161 ALA B O 1
ATOM 2906 N N . MET B 1 162 ? 11.258 -30.141 -1.993 1 98.12 162 MET B N 1
ATOM 2907 C CA . MET B 1 162 ? 11.305 -31.359 -1.178 1 98.12 162 MET B CA 1
ATOM 2908 C C . MET B 1 162 ? 10.18 -31.359 -0.145 1 98.12 162 MET B C 1
ATOM 2910 O O . MET B 1 162 ? 9.531 -32.375 0.073 1 98.12 162 MET B O 1
ATOM 2914 N N . GLU B 1 163 ? 10.008 -30.203 0.415 1 98.06 163 GLU B N 1
ATOM 2915 C CA . GLU B 1 163 ? 8.922 -30.094 1.391 1 98.06 163 GLU B CA 1
ATOM 2916 C C . GLU B 1 163 ? 7.57 -30.391 0.75 1 98.06 163 GLU B C 1
ATOM 2918 O O . GLU B 1 163 ? 6.738 -31.078 1.334 1 98.06 163 GLU B O 1
ATOM 2923 N N . LEU B 1 164 ? 7.398 -29.891 -0.373 1 97.88 164 LEU B N 1
ATOM 2924 C CA . LEU B 1 164 ? 6.125 -30.094 -1.056 1 97.88 164 LEU B CA 1
ATOM 2925 C C . LEU B 1 164 ? 5.953 -31.547 -1.477 1 97.88 164 LEU B C 1
ATOM 2927 O O . LEU B 1 164 ? 4.863 -32.125 -1.366 1 97.88 164 LEU B O 1
ATOM 2931 N N . LEU B 1 165 ? 7.055 -32.188 -1.933 1 96.94 165 LEU B N 1
ATOM 2932 C CA . LEU B 1 165 ? 7.008 -33.594 -2.285 1 96.94 165 LEU B CA 1
ATOM 2933 C C . LEU B 1 165 ? 6.582 -34.438 -1.089 1 96.94 165 LEU B C 1
ATOM 2935 O O . LEU B 1 165 ? 5.746 -35.344 -1.224 1 96.94 165 LEU B O 1
ATOM 2939 N N . TRP B 1 166 ? 7.078 -34.031 0.046 1 95.56 166 TRP B N 1
ATOM 2940 C CA . TRP B 1 166 ? 6.727 -34.75 1.269 1 95.56 166 TRP B CA 1
ATOM 2941 C C . TRP B 1 166 ? 5.266 -34.531 1.634 1 95.56 166 TRP B C 1
ATOM 2943 O O . TRP B 1 166 ? 4.543 -35.469 1.956 1 95.56 166 TRP B O 1
ATOM 2953 N N . LEU B 1 167 ? 4.871 -33.375 1.498 1 94.88 167 LEU B N 1
ATOM 2954 C CA . LEU B 1 167 ? 3.508 -33 1.848 1 94.88 167 LEU B CA 1
ATOM 2955 C C . LEU B 1 167 ? 2.502 -33.688 0.929 1 94.88 167 LEU B C 1
ATOM 2957 O O . LEU B 1 167 ? 1.425 -34.094 1.372 1 94.88 167 LEU B O 1
ATOM 2961 N N . LEU B 1 168 ? 2.867 -33.812 -0.299 1 94.88 168 LEU B N 1
ATOM 2962 C CA . LEU B 1 168 ? 1.945 -34.375 -1.276 1 94.88 168 LEU B CA 1
ATOM 2963 C C . LEU B 1 168 ? 1.883 -35.875 -1.146 1 94.88 168 LEU B C 1
ATOM 2965 O O . LEU B 1 168 ? 0.876 -36.5 -1.501 1 94.88 168 LEU B O 1
ATOM 2969 N N . ARG B 1 169 ? 2.873 -36.469 -0.703 1 89.62 169 ARG B N 1
ATOM 2970 C CA . ARG B 1 169 ? 2.924 -37.906 -0.548 1 89.62 169 ARG B CA 1
ATOM 2971 C C . ARG B 1 169 ? 2.178 -38.344 0.706 1 89.62 169 ARG B C 1
ATOM 2973 O O . ARG B 1 169 ? 1.578 -39.438 0.73 1 89.62 169 ARG B O 1
ATOM 2980 N N . ASP B 1 170 ? 2.221 -37.469 1.825 1 73.38 170 ASP B N 1
ATOM 2981 C CA . ASP B 1 170 ? 1.626 -37.812 3.109 1 73.38 170 ASP B CA 1
ATOM 2982 C C . ASP B 1 170 ? 0.115 -37.594 3.094 1 73.38 170 ASP B C 1
ATOM 2984 O O . ASP B 1 170 ? -0.35 -36.469 3.01 1 73.38 170 ASP B O 1
ATOM 2988 N N . THR B 1 171 ? -0.747 -38.375 2.531 1 61.66 171 THR B N 1
ATOM 2989 C CA . THR B 1 171 ? -2.201 -38.344 2.42 1 61.66 171 THR B CA 1
ATOM 2990 C C . THR B 1 171 ? -2.846 -38.156 3.791 1 61.66 171 THR B C 1
ATOM 2992 O O . THR B 1 171 ? -4.059 -37.969 3.891 1 61.66 171 THR B O 1
ATOM 2995 N N . ASN B 1 172 ? -2.242 -38.375 4.953 1 53.62 172 ASN B N 1
ATOM 2996 C CA . ASN B 1 172 ? -2.867 -38.375 6.273 1 53.62 172 ASN B CA 1
ATOM 2997 C C . ASN B 1 172 ? -3.15 -36.969 6.758 1 53.62 172 ASN B C 1
ATOM 2999 O O . ASN B 1 172 ? -2.615 -36.531 7.781 1 53.62 172 ASN B O 1
ATOM 3003 N N . HIS B 1 173 ? -3.334 -36.094 5.918 1 52.91 173 HIS B N 1
ATOM 3004 C CA . HIS B 1 173 ? -3.564 -34.719 6.312 1 52.91 173 HIS B CA 1
ATOM 3005 C C . HIS B 1 173 ? -4.855 -34.562 7.113 1 52.91 173 HIS B C 1
ATOM 3007 O O . HIS B 1 173 ? -5.316 -33.469 7.371 1 52.91 173 HIS B O 1
ATOM 3013 N N . GLY B 1 174 ? -5.512 -35.688 7.449 1 43.06 174 GLY B N 1
ATOM 3014 C CA . GLY B 1 174 ? -6.762 -35.5 8.164 1 43.06 174 GLY B CA 1
ATOM 3015 C C . GLY B 1 174 ? -6.625 -34.531 9.344 1 43.06 174 GLY B C 1
ATOM 3016 O O . GLY B 1 174 ? -7.5 -33.719 9.586 1 43.06 174 GLY B O 1
ATOM 3017 N N . ASP B 1 175 ? -5.883 -34.969 10.453 1 41.12 175 ASP B N 1
ATOM 3018 C CA . ASP B 1 175 ? -6.133 -34.438 11.789 1 41.12 175 ASP B CA 1
ATOM 3019 C C . ASP B 1 175 ? -5.449 -33.094 11.984 1 41.12 175 ASP B C 1
ATOM 3021 O O . ASP B 1 175 ? -4.836 -32.844 13.023 1 41.12 175 ASP B O 1
ATOM 3025 N N . VAL B 1 176 ? -4.938 -32.469 11.07 1 40.06 176 VAL B N 1
ATOM 3026 C CA . VAL B 1 176 ? -4.348 -31.281 11.648 1 40.06 176 VAL B CA 1
ATOM 3027 C C . VAL B 1 176 ? -5.441 -30.406 12.258 1 40.06 176 VAL B C 1
ATOM 3029 O O . VAL B 1 176 ? -6.387 -30.016 11.57 1 40.06 176 VAL B O 1
ATOM 3032 N N . GLN B 1 177 ? -5.68 -30.609 13.609 1 35.88 177 GLN B N 1
ATOM 3033 C CA . GLN B 1 177 ? -6.496 -29.859 14.562 1 35.88 177 GLN B CA 1
ATOM 3034 C C . GLN B 1 177 ? -6.406 -28.359 14.312 1 35.88 177 GLN B C 1
ATOM 3036 O O . GLN B 1 177 ? -5.312 -27.812 14.172 1 35.88 177 GLN B O 1
ATOM 3041 N N . SER B 1 178 ? -7.496 -27.891 13.82 1 34.25 178 SER B N 1
ATOM 3042 C CA . SER B 1 178 ? -7.781 -26.469 13.984 1 34.25 178 SER B CA 1
ATOM 3043 C C . SER B 1 178 ? -7.422 -26 15.391 1 34.25 178 SER B C 1
ATOM 3045 O O . SER B 1 178 ? -8.07 -26.391 16.375 1 34.25 178 SER B O 1
ATOM 3047 N N . ASP B 1 179 ? -6.199 -26.125 15.82 1 30.8 179 ASP B N 1
ATOM 3048 C CA . ASP B 1 179 ? -5.965 -25.469 17.094 1 30.8 179 ASP B CA 1
ATOM 3049 C C . ASP B 1 179 ? -6.676 -24.109 17.156 1 30.8 179 ASP B C 1
ATOM 3051 O O . ASP B 1 179 ? -6.418 -23.234 16.344 1 30.8 179 ASP B O 1
ATOM 3055 N N . ASP B 1 180 ? -7.938 -24.234 17.547 1 28.92 180 ASP B N 1
ATOM 3056 C CA . ASP B 1 180 ? -8.703 -23.125 18.109 1 28.92 180 ASP B CA 1
ATOM 3057 C C . ASP B 1 180 ? -7.855 -22.328 19.109 1 28.92 180 ASP B C 1
ATOM 3059 O O . ASP B 1 180 ? -7.395 -22.875 20.109 1 28.92 180 ASP B O 1
ATOM 3063 N N . VAL B 1 181 ? -7.109 -21.422 18.688 1 30.81 181 VAL B N 1
ATOM 3064 C CA . VAL B 1 181 ? -6.586 -20.438 19.641 1 30.81 181 VAL B CA 1
ATOM 3065 C C . VAL B 1 181 ? -7.695 -20 20.594 1 30.81 181 VAL B C 1
ATOM 3067 O O . VAL B 1 181 ? -8.625 -19.297 20.188 1 30.81 181 VAL B O 1
ATOM 3070 N N . THR B 1 182 ? -8.32 -20.969 21.312 1 27.06 182 THR B N 1
ATOM 3071 C CA . THR B 1 182 ? -9.086 -20.5 22.469 1 27.06 182 THR B CA 1
ATOM 3072 C C . THR B 1 182 ? -8.25 -19.562 23.328 1 27.06 182 THR B C 1
ATOM 3074 O O . THR B 1 182 ? -7.156 -19.906 23.766 1 27.06 182 THR B O 1
ATOM 3077 N N . SER B 1 183 ? -8.336 -18.328 22.953 1 21.56 183 SER B N 1
ATOM 3078 C CA . SER B 1 183 ? -7.922 -17.266 23.875 1 21.56 183 SER B CA 1
ATOM 3079 C C . SER B 1 183 ? -8.422 -17.531 25.281 1 21.56 183 SER B C 1
ATOM 3081 O O . SER B 1 183 ? -9.625 -17.672 25.516 1 21.56 183 SER B O 1
ATOM 3083 N N . LYS B 1 184 ? -7.812 -18.438 26 1 24.98 184 LYS B N 1
ATOM 3084 C CA . LYS B 1 184 ? -7.984 -18.594 27.453 1 24.98 184 LYS B CA 1
ATOM 3085 C C . LYS B 1 184 ? -8.086 -17.25 28.156 1 24.98 184 LYS B C 1
ATOM 3087 O O . LYS B 1 184 ? -7.305 -16.328 27.859 1 24.98 184 LYS B O 1
ATOM 3092 N N . ASP B 1 185 ? -9.219 -16.906 28.672 1 22.52 185 ASP B N 1
ATOM 3093 C CA . ASP B 1 185 ? -9.555 -15.914 29.672 1 22.52 185 ASP B CA 1
ATOM 3094 C C . ASP B 1 185 ? -8.594 -15.984 30.859 1 22.52 185 ASP B C 1
ATOM 3096 O O . ASP B 1 185 ? -8.273 -17.078 31.344 1 22.52 185 ASP B O 1
ATOM 3100 N N . ALA B 1 186 ? -7.762 -14.984 30.953 1 24.03 186 ALA B N 1
ATOM 3101 C CA . ALA B 1 186 ? -6.801 -14.562 31.969 1 24.03 186 ALA B CA 1
ATOM 3102 C C . ALA B 1 186 ? -7.406 -14.656 33.375 1 24.03 186 ALA B C 1
ATOM 3104 O O . ALA B 1 186 ? -6.895 -14.055 34.312 1 24.03 186 ALA B O 1
ATOM 3105 N N . ASN B 1 187 ? -8.359 -15.516 33.625 1 19.14 187 ASN B N 1
ATOM 3106 C CA . ASN B 1 187 ? -8.812 -15.094 34.938 1 19.14 187 ASN B CA 1
ATOM 3107 C C . ASN B 1 187 ? -7.711 -15.227 36 1 19.14 187 ASN B C 1
ATOM 3109 O O . ASN B 1 187 ? -7.703 -14.508 37 1 19.14 187 ASN B O 1
ATOM 3113 N N . ASN B 1 188 ? -7.016 -16.391 36.062 1 19.19 188 ASN B N 1
ATOM 3114 C CA . ASN B 1 188 ? -6.816 -16.812 37.469 1 19.19 188 ASN B CA 1
ATOM 3115 C C . ASN B 1 188 ? -5.586 -16.156 38.062 1 19.19 188 ASN B C 1
ATOM 3117 O O . ASN B 1 188 ? -4.457 -16.438 37.688 1 19.19 188 ASN B O 1
ATOM 3121 N N . HIS B 1 189 ? -5.602 -14.898 38.438 1 20.19 189 HIS B N 1
ATOM 3122 C CA . HIS B 1 189 ? -4.57 -14.07 39.031 1 20.19 189 HIS B CA 1
ATOM 3123 C C . HIS B 1 189 ? -4.074 -14.68 40.344 1 20.19 189 HIS B C 1
ATOM 3125 O O . HIS B 1 189 ? -3.336 -14.047 41.094 1 20.19 189 HIS B O 1
ATOM 3131 N N . SER B 1 190 ? -3.895 -16.062 40.438 1 18.52 190 SER B N 1
ATOM 3132 C CA . SER B 1 190 ? -3.588 -16.375 41.844 1 18.52 190 SER B CA 1
ATOM 3133 C C . SER B 1 190 ? -2.266 -15.75 42.281 1 18.52 190 SER B C 1
ATOM 3135 O O . SER B 1 190 ? -1.324 -15.672 41.469 1 18.52 190 SER B O 1
ATOM 3137 N N . LYS B 1 191 ? -2.09 -14.969 43.406 1 18.81 191 LYS B N 1
ATOM 3138 C CA . LYS B 1 191 ? -1.306 -14.055 44.25 1 18.81 191 LYS B CA 1
ATOM 3139 C C . LYS B 1 191 ? -0.056 -14.742 44.781 1 18.81 191 LYS B C 1
ATOM 3141 O O . LYS B 1 191 ? 0.687 -14.156 45.594 1 18.81 191 LYS B O 1
ATOM 3146 N N . ASP B 1 192 ? 0.384 -16.016 44.406 1 19 192 ASP B N 1
ATOM 3147 C CA . ASP B 1 192 ? 1.125 -16.594 45.531 1 19 192 ASP B CA 1
ATOM 3148 C C . ASP B 1 192 ? 2.479 -15.898 45.688 1 19 192 ASP B C 1
ATOM 3150 O O . ASP B 1 192 ? 3.146 -15.586 44.719 1 19 192 ASP B O 1
ATOM 3154 N N . LYS B 1 193 ? 2.691 -15.227 46.875 1 19.55 193 LYS B N 1
ATOM 3155 C CA . LYS B 1 193 ? 3.695 -14.438 47.594 1 19.55 193 LYS B CA 1
ATOM 3156 C C . LYS B 1 193 ? 5.051 -15.141 47.594 1 19.55 193 LYS B C 1
ATOM 3158 O O . LYS B 1 193 ? 5.121 -16.359 47.438 1 19.55 193 LYS B O 1
ATOM 3163 N N . LYS B 1 194 ? 6.164 -14.422 47.781 1 19.86 194 LYS B N 1
ATOM 3164 C CA . LYS B 1 194 ? 7.566 -14.117 47.531 1 19.86 194 LYS B CA 1
ATOM 3165 C C . LYS B 1 194 ? 8.477 -14.82 48.531 1 19.86 194 LYS B C 1
ATOM 3167 O O . LYS B 1 194 ? 9.688 -14.602 48.531 1 19.86 194 LYS B O 1
ATOM 3172 N N . SER B 1 195 ? 8.266 -15.93 49.344 1 18.77 195 SER B N 1
ATOM 3173 C CA . SER B 1 195 ? 8.953 -15.898 50.625 1 18.77 195 SER B CA 1
ATOM 3174 C C . SER B 1 195 ? 10.445 -16.156 50.438 1 18.77 195 SER B C 1
ATOM 3176 O O . SER B 1 195 ? 11.273 -15.547 51.156 1 18.77 195 SER B O 1
ATOM 3178 N N . HIS B 1 196 ? 11.062 -16.828 49.438 1 18.17 196 HIS B N 1
ATOM 3179 C CA . HIS B 1 196 ? 12 -17.75 50.062 1 18.17 196 HIS B CA 1
ATOM 3180 C C . HIS B 1 196 ? 13.367 -17.094 50.25 1 18.17 196 HIS B C 1
ATOM 3182 O O . HIS B 1 196 ? 14.047 -16.766 49.281 1 18.17 196 HIS B O 1
ATOM 3188 N N . LYS B 1 197 ? 13.688 -16.203 51.094 1 20.45 197 LYS B N 1
ATOM 3189 C CA . LYS B 1 197 ? 14.906 -15.406 51.25 1 20.45 197 LYS B CA 1
ATOM 3190 C C . LYS B 1 197 ? 16.078 -16.281 51.656 1 20.45 197 LYS B C 1
ATOM 3192 O O . LYS B 1 197 ? 17.156 -15.766 52 1 20.45 197 LYS B O 1
ATOM 3197 N N . SER B 1 198 ? 16.062 -17.703 51.688 1 17.39 198 SER B N 1
ATOM 3198 C CA . SER B 1 198 ? 16.891 -18.188 52.781 1 17.39 198 SER B CA 1
ATOM 3199 C C . SER B 1 198 ? 18.359 -17.844 52.531 1 17.39 198 SER B C 1
ATOM 3201 O O . SER B 1 198 ? 19.031 -17.281 53.406 1 17.39 198 SER B O 1
ATOM 3203 N N . LEU B 1 199 ? 19.109 -18.391 51.406 1 16.62 199 LEU B N 1
ATOM 3204 C CA . LEU B 1 199 ? 20.031 -19.391 51.969 1 16.62 199 LEU B CA 1
ATOM 3205 C C . LEU B 1 199 ? 21.344 -18.75 52.344 1 16.62 199 LEU B C 1
ATOM 3207 O O . LEU B 1 199 ? 21.797 -18.906 53.5 1 16.62 199 LEU B O 1
ATOM 3211 N N . PHE B 1 200 ? 22.516 -18.719 51.438 1 18.03 200 PHE B N 1
ATOM 3212 C CA . PHE B 1 200 ? 23.688 -19.562 51.656 1 18.03 200 PHE B CA 1
ATOM 3213 C C . PHE B 1 200 ? 24.812 -18.766 52.281 1 18.03 200 PHE B C 1
ATOM 3215 O O . PHE B 1 200 ? 25.016 -17.594 51.938 1 18.03 200 PHE B O 1
ATOM 3222 N N . GLY B 1 201 ? 25.25 -19.109 53.469 1 18.89 201 GLY B N 1
ATOM 3223 C CA . GLY B 1 201 ? 26.188 -18.859 54.562 1 18.89 201 GLY B CA 1
ATOM 3224 C C . GLY B 1 201 ? 27.641 -18.906 54.125 1 18.89 201 GLY B C 1
ATOM 3225 O O . GLY B 1 201 ? 28.547 -18.891 54.969 1 18.89 201 GLY B O 1
ATOM 3226 N N . LEU B 1 202 ? 27.938 -19 52.75 1 17.75 202 LEU B N 1
ATOM 3227 C CA . LEU B 1 202 ? 29.203 -19.734 52.656 1 17.75 202 LEU B CA 1
ATOM 3228 C C . LEU B 1 202 ? 30.328 -18.938 53.281 1 17.75 202 LEU B C 1
ATOM 3230 O O . LEU B 1 202 ? 30.469 -17.734 53.062 1 17.75 202 LEU B O 1
ATOM 3234 N N . LYS B 1 203 ? 30.906 -19.547 54.188 1 19.22 203 LYS B N 1
ATOM 3235 C CA . LYS B 1 203 ? 31.938 -19.344 55.219 1 19.22 203 LYS B CA 1
ATOM 3236 C C . LYS B 1 203 ? 33.312 -19.234 54.562 1 19.22 203 LYS B C 1
ATOM 3238 O O . LYS B 1 203 ? 34.312 -19.094 55.25 1 19.22 203 LYS B O 1
ATOM 3243 N N . LEU B 1 204 ? 33.5 -18.594 53.438 1 17.56 204 LEU B N 1
ATOM 3244 C CA . LEU B 1 204 ? 34.812 -19.016 52.969 1 17.56 204 LEU B CA 1
ATOM 3245 C C . LEU B 1 204 ? 35.906 -18.656 53.969 1 17.56 204 LEU B C 1
ATOM 3247 O O . LEU B 1 204 ? 36.094 -17.484 54.312 1 17.56 204 LEU B O 1
ATOM 3251 N N . PRO B 1 205 ? 36.438 -19.766 54.562 1 16.5 205 PRO B N 1
ATOM 3252 C CA . PRO B 1 205 ? 37.344 -19.781 55.719 1 16.5 205 PRO B CA 1
ATOM 3253 C C . PRO B 1 205 ? 38.719 -19.203 55.406 1 16.5 205 PRO B C 1
ATOM 3255 O O . PRO B 1 205 ? 39.156 -18.25 56.031 1 16.5 205 PRO B O 1
ATOM 3258 N N . MET B 1 206 ? 39.719 -20.172 55.062 1 16.69 206 MET B N 1
ATOM 3259 C CA . MET B 1 206 ? 40.75 -20.625 56 1 16.69 206 MET B CA 1
ATOM 3260 C C . MET B 1 206 ? 42.062 -19.922 55.75 1 16.69 206 MET B C 1
ATOM 3262 O O . MET B 1 206 ? 42.281 -19.328 54.688 1 16.69 206 MET B O 1
ATOM 3266 N N . PHE B 1 207 ? 43.312 -20.797 55.656 1 16.8 207 PHE B N 1
ATOM 3267 C CA . PHE B 1 207 ? 44.5 -21.047 56.469 1 16.8 207 PHE B CA 1
ATOM 3268 C C . PHE B 1 207 ? 45.719 -20.359 55.875 1 16.8 207 PHE B C 1
ATOM 3270 O O . PHE B 1 207 ? 45.719 -19.938 54.688 1 16.8 207 PHE B O 1
ATOM 3277 N N . SER B 1 208 ? 47.062 -21.094 55.844 1 16.81 208 SER B N 1
ATOM 3278 C CA . SER B 1 208 ? 48.25 -21.156 56.719 1 16.81 208 SER B CA 1
ATOM 3279 C C . SER B 1 208 ? 49.531 -20.906 55.906 1 16.81 208 SER B C 1
ATOM 3281 O O . SER B 1 208 ? 50.406 -20.156 56.312 1 16.81 208 SER B O 1
ATOM 3283 N N . ARG B 1 209 ? 50.094 -21.688 54.812 1 17.64 209 ARG B N 1
ATOM 3284 C CA . ARG B 1 209 ? 51.188 -22.625 55.031 1 17.64 209 ARG B CA 1
ATOM 3285 C C . ARG B 1 209 ? 52.531 -21.922 54.969 1 17.64 209 ARG B C 1
ATOM 3287 O O . ARG B 1 209 ? 52.719 -21 54.156 1 17.64 209 ARG B O 1
ATOM 3294 N N . SER B 1 210 ? 53.75 -22.781 55.344 1 18.14 210 SER B N 1
ATOM 3295 C CA . SER B 1 210 ? 55 -22.891 56.094 1 18.14 210 SER B CA 1
ATOM 3296 C C . SER B 1 210 ? 56.219 -22.734 55.188 1 18.14 210 SER B C 1
ATOM 3298 O O . SER B 1 210 ? 56.094 -22.859 53.969 1 18.14 210 SER B O 1
ATOM 3300 N N . SER B 1 211 ? 57.469 -23.391 55.531 1 17.94 211 SER B N 1
ATOM 3301 C CA . SER B 1 211 ? 58.844 -23.266 55.969 1 17.94 211 SER B CA 1
ATOM 3302 C C . SER B 1 211 ? 59.812 -23.688 54.875 1 17.94 211 SER B C 1
ATOM 3304 O O . SER B 1 211 ? 60.688 -22.906 54.469 1 17.94 211 SER B O 1
ATOM 3306 N N . ALA B 1 212 ? 60.844 -25 55.062 1 17.58 212 ALA B N 1
ATOM 3307 C CA . ALA B 1 212 ? 62.125 -25.406 55.625 1 17.58 212 ALA B CA 1
ATOM 3308 C C . ALA B 1 212 ? 63.062 -25.938 54.562 1 17.58 212 ALA B C 1
ATOM 3310 O O . ALA B 1 212 ? 64.25 -25.547 54.469 1 17.58 212 ALA B O 1
ATOM 3311 N N . HIS B 1 213 ? 63.688 -27.406 54.375 1 18.58 213 HIS B N 1
ATOM 3312 C CA . HIS B 1 213 ? 65 -28 54.625 1 18.58 213 HIS B CA 1
ATOM 3313 C C . HIS B 1 213 ? 65.812 -28.125 53.344 1 18.58 213 HIS B C 1
ATOM 3315 O O . HIS B 1 213 ? 65.5 -29 52.531 1 18.58 213 HIS B O 1
ATOM 3321 N N . ARG B 1 214 ? 66.312 -27.359 52.438 1 18.58 214 ARG B N 1
ATOM 3322 C CA . ARG B 1 214 ? 67.562 -27.484 51.656 1 18.58 214 ARG B CA 1
ATOM 3323 C C . ARG B 1 214 ? 68.75 -27.188 52.531 1 18.58 214 ARG B C 1
ATOM 3325 O O . ARG B 1 214 ? 69.062 -26.016 52.844 1 18.58 214 ARG B O 1
ATOM 3332 N N . ARG B 1 215 ? 69.375 -27.969 53.594 1 18.77 215 ARG B N 1
ATOM 3333 C CA . ARG B 1 215 ? 70.75 -28.25 54 1 18.77 215 ARG B CA 1
ATOM 3334 C C . ARG B 1 215 ? 71.5 -29 52.906 1 18.77 215 ARG B C 1
ATOM 3336 O O . ARG B 1 215 ? 70.875 -29.578 52.031 1 18.77 215 ARG B O 1
ATOM 3343 N N . LYS B 1 216 ? 72.875 -30.109 53.344 1 20.47 216 LYS B N 1
ATOM 3344 C CA . LYS B 1 216 ? 74.312 -30.438 53.281 1 20.47 216 LYS B CA 1
ATOM 3345 C C . LYS B 1 216 ? 74.562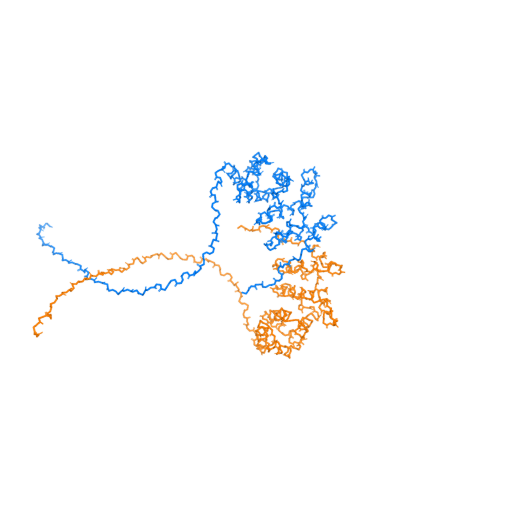 -31.672 52.406 1 20.47 216 LYS B C 1
ATOM 3347 O O . LYS B 1 216 ? 74 -32.75 52.719 1 20.47 216 LYS B O 1
ATOM 3352 N N . LYS B 1 217 ? 74.5 -32.344 51.375 1 19.34 217 LYS B N 1
ATOM 3353 C CA . LYS B 1 217 ? 75.688 -32.562 50.594 1 19.34 217 LYS B CA 1
ATOM 3354 C C . LYS B 1 217 ? 76.062 -31.328 49.75 1 19.34 217 LYS B C 1
ATOM 3356 O O . LYS B 1 217 ? 75.125 -30.703 49.188 1 19.34 217 LYS B O 1
#

Secondary structure (DSSP, 8-state):
----S-----HHHHHHHHHHTTSTTHHHHHHHHHHHHTSHHHHHHHHHTTHHHHHHHHHHHHHHSTT--HHHHHHHHHHHHHHHTSHHHHHHHHHSTTHHHHHHHHHHHS-HHHHHHHHHHHHHHHHH-HHHHHHHHHH---HHHHHHHHHHS-HHHHHHHHHHHHHHH----TT----------TT------------B-----------------/----------HHHHHHHHHHTTSTTHHHHHHHHHHHHTSHHHHHHHHHTTHHHHHHHHHHHHHHSTT--HHHHHHHHHHHHHHHTSHHHHHHHHHSTTHHHHHHHHHHHS-HHHHHHHHHHHHHHHHH-HHHHHHHHHH---HHHHHHHHHHS-HHHHHHHHHHHHHHH----TT---------------------------B--------------

InterPro domains:
  IPR011989 Armadillo-like helical [G3DSA:1.25.10.10] (2-186)
  IPR016024 Armadillo-type fold [SSF48371] (15-157)

Radius of gyration: 33.61 Å; Cα contacts (8 Å, |Δi|>4): 469; chains: 2; bounding box: 93×70×123 Å

Organism: Hibiscus syriacus (NCBI:txid106335)

Solvent-accessible surface area (backbone atoms only — not comparable to full-atom values): 25136 Å² total; per-residue (Å²): 126,79,78,69,72,76,70,69,64,56,69,65,34,37,38,50,46,32,62,38,53,79,45,96,52,27,68,39,41,46,37,52,50,31,48,44,24,67,33,83,83,34,18,45,53,48,52,69,33,56,34,58,61,58,41,50,50,45,44,48,41,50,74,72,34,89,84,42,64,60,68,61,33,49,48,40,50,52,29,51,38,40,18,53,76,31,76,73,17,27,47,60,50,74,66,36,84,62,43,60,42,57,50,58,51,32,56,71,72,41,53,59,68,47,27,35,49,44,42,51,37,52,43,48,42,43,70,70,37,60,67,45,33,51,49,48,62,70,65,40,87,53,62,70,49,35,50,47,31,45,71,71,41,42,73,68,25,19,52,44,27,48,51,40,54,51,56,68,68,52,76,77,57,75,73,73,71,78,75,66,79,63,77,70,72,78,64,78,68,74,76,83,82,83,82,88,83,78,40,47,69,77,72,76,89,78,90,75,85,90,80,86,77,82,84,79,132,125,79,75,69,67,77,69,69,63,56,67,64,34,38,38,48,46,31,61,38,54,80,46,96,52,26,66,38,41,49,37,51,49,32,47,44,24,68,34,83,83,33,18,45,52,49,52,68,36,57,34,58,62,59,40,49,50,46,44,49,41,48,73,72,34,90,84,41,64,61,68,61,35,48,48,42,51,52,29,50,39,40,20,54,75,31,78,72,17,26,48,60,49,74,65,37,84,62,45,62,42,57,51,55,51,32,55,72,73,40,53,61,68,47,27,35,49,44,44,50,38,52,43,50,41,43,70,71,35,63,69,44,34,49,50,48,62,71,64,39,86,52,63,70,48,36,52,48,30,44,71,72,40,42,74,67,25,18,53,44,29,48,50,43,53,50,56,67,66,52,77,78,58,74,74,73,69,76,73,68,78,66,78,72,76,77,68,82,70,79,75,86,80,81,75,82,74,75,80,88,74,74,27,64,55,86,92,85,91,95,92,86,91,86,87,89,130

Sequence (434 aa):
MKENGIQYLNEDAYSLLSFSLNSEVIKEVLDIIEVLSGQSSCKSKVAASGALSSILNILDLKIRVPGANATLARHCIVVLRNLCNNQKARLPITETQGCITSIAMLIETGSHEDQEHVLAILLTLCSQRVEYWQLVMDQCDLFPSLFDVSVNGSDKGKASAMELLWLLRDTNHGDVQSDDVTSKDANNHSKDKKSHKSLFGLKLPMFSRSSAHRRKKMKENGIQYLNEDAYSLLSFSLNSEVIKEVLDIIEVLSGQSSCKSKVAASGALSSILNILDLKIRVPGANATLARHCIVVLRNLCNNQKARLPITETQGCITSIAMLIETGSHEDQEHVLAILLTLCSQRVEYWQLVMDQCDLFPSLFDVSVNGSDKGKASAMELLWLLRDTNHGDVQSDDVTSKDANNHSKDKKSHKSLFGLKLPMFSRSSAHRRKK